Protein 5N9M (pdb70)

Foldseek 3Di:
DEEAEEEEAQQVLFPPFHCVLLVVLLQVLCVVQVYHYHYDYDHAPVPDACPRHLEYEEEHHDPVSLLSSQVRCLVCLPRVLVCVVVQRAYEYEDSRQQLCEQWEAEQVGDTRGGSHSDHWHKYFHPQWFWDWWWWAAPQQGIFTAIATGRIAIDDDAAFRGAIPATDANHNPDSTHWHCRRNYTYGNGGDNLRSLSVSNSLSSVVSSCVVVVHDRPPSDDDSPVSVVSRVVSVVVRVPDDGDD/DEEAEEEEAQQVAQPPFHCVLLVVLLQVLCVVQPYHYHYDYDHACVPDACPRHLEYEAEHHDPVSLLVSQVRVLVCLVRVLVCVVVQRAYEYEDSRQQLCEQWEAEQVGDIGGHSHSDHWHKYFHPDWQWDWWWWAAPQQGIFTAIATGRIQIDDDAAFRGAIPFGDARHNPDNTHFHCRRNYTYGHGGPDRRSLSCSNSLSSVVSSCVVVVHDRPPSDDDSPVSVVVRVVSVCVRVDD

B-factor: mean 27.98, std 14.46, range [10.74, 193.49]

GO terms:
  GO:0004359 glutaminase activity (F, EXP)

Secondary structure (DSSP, 8-state):
-EEEEEEEE-TTT--TB-SHHHHHHHHHHHHTTTEEEEEEEES--TT--STT-SEEEE-B--HHHHHHHHHHHGGGHHHHHHHHHHT--EEEETHHHHTTSSEEE-TT--EEE---SSS-EEEEEEEEEEEEEEEEETTTEEEEEEEEEEEEEE--SB-SEEEEES--SSSSS-EESEEETTEEEES--TTTGGG-HHHHHHHHHHHHHHHT-----S----HHHHHHHHHHHHHHHHSPP--/-EEEEEEEESTTT--TB-SHHHHHHHHHHHHTTTEEEEEEEES--TT--STT-SEEEE-B--HHHHHHHHHHHGGGHHHHHHHHHHT--EEEETHHHHTTSSEEE-TT-PEEE---SSS-EEEEEEEEEEEEEEEEETTTEEEEEEEEEEEEEE-SSB-SEEEEES--SSSSS-EESEEETTEEEES--TTTGGG-HHHHHHHHHHHHHHHT----SSS---HHHHHHHHHHHHHHT--

Nearest PDB structures (foldseek):
  5n9m-assembly2_B  TM=9.988E-01  e=5.256E-52  Staphylococcus aureus subsp. aureus COL
  6fqb-assembly4_H  TM=9.116E-01  e=1.977E-22  Streptococcus pneumoniae
  1ox6-assembly2_B  TM=5.841E-01  e=1.009E-07  Saccharomyces cerevisiae
  1ox5-assembly1_A  TM=5.963E-01  e=3.428E-07  Saccharomyces cerevisiae
  1ox4-assembly2_B  TM=5.765E-01  e=2.234E-07  Saccharomyces cerevisiae

Sequence (482 aa):
MHELTIYHFMSDKLNLYSDIGNIIALRQRAKKRNIKVNVVEINETEGITFDECDIFFIGGGSDREQALATKELSKIKTPLKEAIEDGMPGLTICGGYQFLGKKYITPDGTELEEGLGILDFYTEESKTNRLTGDIVIESDTFGTIVGFENHGGRTYHDFGTLGHVTFGYGNNDEEDKKEGIHYKNLLGTYLHGPILPKNYEITDYLLEEKACERKGIPFEPKEIDNEAEIQAKQVLIDRANRQKKSRMHELTIYHFMMSDKLNNLYSDIGNIIALRQRAKKRNIKVNNVVEINETEGITFDECDIFFIGGGSDREQALATKELSKIKTPLKEAIEDGMPGLTICGGYQFLGKKYITPDGTELEGLGILDFYTESKTNRLTGDIVIESDTFGTIVGFENHGGRTYHDFGTLGHVTFGYGNNDEDKKEGIHYKNLLGTYLHGPILPKNYEITDYLLEEKACERKGIPFEPKEIDNEAEIQAKQVLIDRANRQ

Solvent-accessible surface area: 21397 Å² total

Organism: Staphylococcus aureus (strain COL) (NCBI:txid93062)

Radius of gyration: 25.02 Å; Cα contacts (8 Å, |Δi|>4): 1093; chains: 2; bounding box: 53×50×77 Å

InterPro domains:
  IPR011698 CobB/CobQ-like glutamine amidotransferase [PF07685] (5-196)
  IPR029062 Class I glutamine amidotransferase-like [G3DSA:3.40.50.880] (16-208)
  IPR029062 Class I glutamine amidotransferase-like [SSF52317] (16-189)
  IPR033949 Cobyric acid synthase, glutamine amidotransferase type 1 [cd01750] (14-204)
  IPR043702 Lipid II isoglutaminyl synthase (glutamine-hydrolyzing) subunit GatD [MF_02213] (2-240)

Structure (mmCIF, N/CA/C/O backbone):
data_5N9M
#
_entry.id   5N9M
#
_cell.length_a   48.610
_cell.length_b   93.920
_cell.length_c   110.080
_cell.angle_alpha   90.00
_cell.angle_beta   90.00
_cell.angle_gamma   90.00
#
_symmetry.space_group_name_H-M   'P 21 21 21'
#
loop_
_entity.id
_entity.type
_entity.pdbx_description
1 polymer 'Cobyric acid synthase'
2 non-polymer GLUTAMINE
3 non-polymer 'TETRAETHYLENE GLYCOL'
4 water water
#
loop_
_atom_site.group_PDB
_atom_site.id
_atom_site.type_symbol
_atom_site.label_atom_id
_atom_site.label_alt_id
_atom_site.label_comp_id
_atom_site.label_asym_id
_atom_site.label_entity_id
_atom_site.label_seq_id
_atom_site.pdbx_PDB_ins_code
_atom_site.Cartn_x
_atom_site.Cartn_y
_atom_site.Cartn_z
_atom_site.occupancy
_atom_site.B_iso_or_equiv
_atom_site.auth_seq_id
_atom_site.auth_comp_id
_atom_site.auth_asym_id
_atom_site.auth_atom_id
_atom_site.pdbx_PDB_model_num
ATOM 1 N N . MET A 1 1 ? 34.186 97.768 92.328 1.00 51.90 1 MET A N 1
ATOM 2 C CA . MET A 1 1 ? 33.755 96.766 93.299 1.00 45.85 1 MET A CA 1
ATOM 3 C C . MET A 1 1 ? 32.223 96.636 93.345 1.00 39.98 1 MET A C 1
ATOM 4 O O . MET A 1 1 ? 31.566 97.259 94.187 1.00 40.12 1 MET A O 1
ATOM 10 N N . HIS A 1 2 ? 31.662 95.814 92.456 1.00 35.24 2 HIS A N 1
ATOM 11 C CA . HIS A 1 2 ? 30.208 95.725 92.293 1.00 31.09 2 HIS A CA 1
ATOM 12 C C . HIS A 1 2 ? 29.697 94.289 92.156 1.00 28.57 2 HIS A C 1
ATOM 13 O O . HIS A 1 2 ? 30.480 93.344 92.125 1.00 29.55 2 HIS A O 1
ATOM 27 N N . GLU A 1 3 ? 28.376 94.134 92.083 1.00 26.32 3 GLU A N 1
ATOM 28 C CA . GLU A 1 3 ? 27.761 92.809 92.073 1.00 24.77 3 GLU A CA 1
ATOM 29 C C . GLU A 1 3 ? 26.587 92.689 91.097 1.00 23.10 3 GLU A C 1
ATOM 30 O O . GLU A 1 3 ? 25.920 93.674 90.763 1.00 22.89 3 GLU A O 1
ATOM 42 N N . LEU A 1 4 ? 26.362 91.463 90.632 1.00 22.26 4 LEU A N 1
ATOM 43 C CA . LEU A 1 4 ? 25.240 91.144 89.752 1.00 20.86 4 LEU A CA 1
ATOM 44 C C . LEU A 1 4 ? 24.540 89.902 90.286 1.00 19.78 4 LEU A C 1
ATOM 45 O O . LEU A 1 4 ? 25.175 89.045 90.895 1.00 20.32 4 LEU A O 1
ATOM 61 N N . THR A 1 5 ? 23.242 89.798 90.037 1.00 19.52 5 THR A N 1
ATOM 62 C CA . THR A 1 5 ? 22.469 88.642 90.472 1.00 20.22 5 THR A CA 1
ATOM 63 C C . THR A 1 5 ? 22.008 87.852 89.249 1.00 19.12 5 THR A C 1
ATOM 64 O O . THR A 1 5 ? 21.446 88.414 88.312 1.00 20.15 5 THR A O 1
ATOM 75 N N . ILE A 1 6 ? 22.288 86.553 89.275 1.00 17.40 6 ILE A N 1
ATOM 76 C CA . ILE A 1 6 ? 22.018 85.647 88.165 1.00 17.06 6 ILE A CA 1
ATOM 77 C C . ILE A 1 6 ? 20.926 84.664 88.572 1.00 16.85 6 ILE A C 1
ATOM 78 O O . ILE A 1 6 ? 21.006 84.047 89.630 1.00 17.87 6 ILE A O 1
ATOM 94 N N . TYR A 1 7 ? 19.897 84.540 87.742 1.00 16.13 7 TYR A N 1
ATOM 95 C CA . TYR A 1 7 ? 18.850 83.550 87.976 1.00 16.25 7 TYR A CA 1
ATOM 96 C C . TYR A 1 7 ? 19.142 82.291 87.168 1.00 16.60 7 TYR A C 1
ATOM 97 O O . TYR A 1 7 ? 19.210 82.337 85.943 1.00 15.72 7 TYR A O 1
ATOM 115 N N . HIS A 1 8 ? 19.302 81.176 87.870 1.00 17.74 8 HIS A N 1
ATOM 116 C CA . HIS A 1 8 ? 19.658 79.892 87.270 1.00 17.02 8 HIS A CA 1
ATOM 117 C C . HIS A 1 8 ? 18.452 78.958 87.356 1.00 17.48 8 HIS A C 1
ATOM 118 O O . HIS A 1 8 ? 18.137 78.458 88.435 1.00 18.61 8 HIS A O 1
ATOM 133 N N . PHE A 1 9 ? 17.771 78.742 86.234 1.00 18.68 9 PHE A N 1
ATOM 134 C CA . PHE A 1 9 ? 16.509 77.998 86.235 1.00 18.83 9 PHE A CA 1
ATOM 135 C C . PHE A 1 9 ? 16.656 76.488 86.005 1.00 19.34 9 PHE A C 1
ATOM 136 O O . PHE A 1 9 ? 17.238 76.051 85.011 1.00 20.03 9 PHE A O 1
ATOM 153 N N . MET A 1 10 ? 16.090 75.713 86.925 1.00 20.42 10 MET A N 1
ATOM 154 C CA . MET A 1 10 ? 15.840 74.283 86.730 1.00 23.11 10 MET A CA 1
ATOM 155 C C . MET A 1 10 ? 17.105 73.467 86.476 1.00 21.97 10 MET A C 1
ATOM 156 O O . MET A 1 10 ? 17.075 72.498 85.730 1.00 22.07 10 MET A O 1
ATOM 170 N N . SER A 1 11 ? 18.208 73.847 87.104 1.00 22.13 11 SER A N 1
ATOM 171 C CA . SER A 1 11 ? 19.461 73.127 86.915 1.00 27.22 11 SER A CA 1
ATOM 172 C C . SER A 1 11 ? 19.328 71.660 87.328 1.00 29.52 11 SER A C 1
ATOM 173 O O . SER A 1 11 ? 19.925 70.774 86.714 1.00 33.43 11 SER A O 1
ATOM 181 N N . ASP A 1 12 ? 18.534 71.407 88.365 1.00 29.61 12 ASP A N 1
ATOM 182 C CA . ASP A 1 12 ? 18.330 70.049 88.858 1.00 36.66 12 ASP A CA 1
ATOM 183 C C . ASP A 1 12 ? 17.647 69.142 87.842 1.00 35.57 12 ASP A C 1
ATOM 184 O O . ASP A 1 12 ? 17.832 67.927 87.877 1.00 41.83 12 ASP A O 1
ATOM 193 N N . LYS A 1 13 ? 16.858 69.729 86.947 1.00 27.79 13 LYS A N 1
ATOM 194 C CA . LYS A 1 13 ? 16.057 68.955 86.000 1.00 30.76 13 LYS A CA 1
ATOM 195 C C . LYS A 1 13 ? 16.71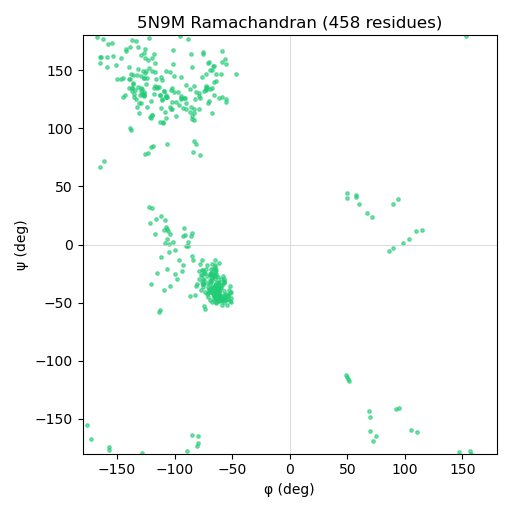2 68.875 84.627 1.00 28.79 13 LYS A C 1
ATOM 196 O O . LYS A 1 13 ? 16.469 67.939 83.873 1.00 32.30 13 LYS A O 1
ATOM 215 N N . LEU A 1 14 ? 17.539 69.864 84.309 1.00 24.41 14 LEU A N 1
ATOM 216 C CA . LEU A 1 14 ? 18.060 70.022 82.955 1.00 25.79 14 LEU A CA 1
ATOM 217 C C . LEU A 1 14 ? 19.535 69.615 82.908 1.00 31.63 14 LEU A C 1
ATOM 218 O O . LEU A 1 14 ? 20.436 70.450 83.023 1.00 36.74 14 LEU A O 1
ATOM 234 N N . ASN A 1 15 ? 19.753 68.318 82.715 1.00 29.67 15 ASN A N 1
ATOM 235 C CA . ASN A 1 15 ? 21.067 67.701 82.875 1.00 29.71 15 ASN A CA 1
ATOM 236 C C . ASN A 1 15 ? 21.750 67.310 81.568 1.00 27.68 15 ASN A C 1
ATOM 237 O O . ASN A 1 15 ? 22.970 67.137 81.528 1.00 28.09 15 ASN A O 1
ATOM 248 N N . LEU A 1 16 ? 20.966 67.150 80.508 1.00 26.72 16 LEU A N 1
ATOM 249 C CA . LEU A 1 16 ? 21.501 66.680 79.238 1.00 25.31 16 LEU A CA 1
ATOM 250 C C . LEU A 1 16 ? 22.461 67.700 78.632 1.00 24.67 16 LEU A C 1
ATOM 251 O O . LEU A 1 16 ? 23.563 67.346 78.201 1.00 27.53 16 LEU A O 1
ATOM 267 N N . TYR A 1 17 ? 22.029 68.957 78.597 1.00 22.87 17 TYR A N 1
ATOM 268 C CA . TYR A 1 17 ? 22.852 70.063 78.133 1.00 22.52 17 TYR A CA 1
ATOM 269 C C . TYR A 1 17 ? 22.899 71.148 79.214 1.00 21.77 17 TYR A C 1
ATOM 270 O O . TYR A 1 17 ? 22.202 72.164 79.136 1.00 20.28 17 TYR A O 1
ATOM 288 N N . SER A 1 18 ? 23.711 70.901 80.235 1.00 23.76 18 SER A N 1
ATOM 289 C CA . SER A 1 18 ? 23.819 71.800 81.378 1.00 23.37 18 SER A CA 1
ATOM 290 C C . SER A 1 18 ? 24.422 73.162 81.016 1.00 24.12 18 SER A C 1
ATOM 291 O O . SER A 1 18 ? 25.356 73.252 80.222 1.00 25.99 18 SER A O 1
ATOM 299 N N . ASP A 1 19 ? 23.870 74.220 81.604 1.00 22.95 19 ASP A N 1
ATOM 300 C CA . ASP A 1 19 ? 24.398 75.569 81.418 1.00 23.61 19 ASP A CA 1
ATOM 301 C C . ASP A 1 19 ? 25.443 75.940 82.483 1.00 23.47 19 ASP A C 1
ATOM 302 O O . ASP A 1 19 ? 25.873 77.091 82.561 1.00 21.79 19 ASP A O 1
ATOM 311 N N . ILE A 1 20 ? 25.851 74.970 83.300 1.00 21.91 20 ILE A N 1
ATOM 312 C CA . ILE A 1 20 ? 26.723 75.266 84.440 1.00 22.11 20 ILE A CA 1
ATOM 313 C C . ILE A 1 20 ? 28.066 75.820 83.980 1.00 20.16 20 ILE A C 1
ATOM 314 O O . ILE A 1 20 ? 28.584 76.772 84.572 1.00 19.24 20 ILE A O 1
ATOM 330 N N . GLY A 1 21 ? 28.613 75.232 82.922 1.00 19.29 21 GLY A N 1
ATOM 331 C CA . GLY A 1 21 ? 29.831 75.727 82.308 1.00 22.38 21 GLY A CA 1
ATOM 332 C C . GLY A 1 21 ? 29.772 77.207 81.958 1.00 22.14 21 GLY A C 1
ATOM 333 O O . GLY A 1 21 ? 30.754 77.928 82.113 1.00 20.90 21 GLY A O 1
ATOM 337 N N . ASN A 1 22 ? 28.619 77.670 81.482 1.00 21.03 22 ASN A N 1
ATOM 338 C CA . ASN A 1 22 ? 28.483 79.067 81.095 1.00 18.65 22 ASN A CA 1
ATOM 339 C C . ASN A 1 22 ? 28.367 79.969 82.308 1.00 16.81 22 ASN A C 1
ATOM 340 O O . ASN A 1 22 ? 28.777 81.121 82.267 1.00 17.69 22 ASN A O 1
ATOM 351 N N . ILE A 1 23 ? 27.816 79.443 83.395 1.00 17.00 23 ILE A N 1
ATOM 352 C CA . ILE A 1 23 ? 27.696 80.233 84.608 1.00 18.53 23 ILE A CA 1
ATOM 353 C C . ILE A 1 23 ? 29.070 80.378 85.250 1.00 19.29 23 ILE A C 1
ATOM 354 O O . ILE A 1 23 ? 29.428 81.461 85.724 1.00 21.16 23 ILE A O 1
ATOM 370 N N . ILE A 1 24 ? 29.839 79.293 85.247 1.00 18.95 24 ILE A N 1
ATOM 371 C CA . ILE A 1 24 ? 31.219 79.322 85.737 1.00 22.27 24 ILE A CA 1
ATOM 372 C C . ILE A 1 24 ? 32.030 80.359 84.956 1.00 22.24 24 ILE A C 1
ATOM 373 O O . ILE A 1 24 ? 32.753 81.173 85.543 1.00 22.13 24 ILE A O 1
ATOM 389 N N . ALA A 1 25 ? 31.896 80.332 83.633 1.00 18.69 25 ALA A N 1
ATOM 390 C CA . ALA A 1 25 ? 32.593 81.276 82.758 1.00 19.92 25 ALA A CA 1
ATOM 391 C C . ALA A 1 25 ? 32.145 82.718 83.013 1.00 19.49 25 ALA A C 1
ATOM 392 O O . ALA A 1 25 ? 32.951 83.643 83.001 1.00 19.26 25 ALA A O 1
ATOM 399 N N . LEU A 1 26 ? 30.852 82.909 83.223 1.00 19.42 26 LEU A N 1
ATOM 400 C CA . LEU A 1 26 ? 30.332 84.222 83.560 1.00 18.83 26 LEU A CA 1
ATOM 401 C C . LEU A 1 26 ? 30.996 84.754 84.832 1.00 18.64 26 LEU A C 1
ATOM 402 O O . LEU A 1 26 ? 31.401 85.918 84.901 1.00 19.90 26 LEU A O 1
ATOM 418 N N . ARG A 1 27 ? 31.118 83.894 85.833 1.00 20.11 27 ARG A N 1
ATOM 419 C CA . ARG A 1 27 ? 31.731 84.282 87.097 1.00 20.97 27 ARG A CA 1
ATOM 420 C C . ARG A 1 27 ? 33.201 84.659 86.909 1.00 19.88 27 ARG A C 1
ATOM 421 O O . ARG A 1 27 ? 33.674 85.653 87.468 1.00 19.58 27 ARG A O 1
ATOM 442 N N . GLN A 1 28 ? 33.915 83.864 86.117 1.00 18.80 28 GLN A N 1
ATOM 443 C CA . GLN A 1 28 ? 35.336 84.097 85.854 1.00 22.52 28 GLN A CA 1
ATOM 444 C C . GLN A 1 28 ? 35.581 85.442 85.200 1.00 19.39 28 GLN A C 1
ATOM 445 O O . GLN A 1 28 ? 36.453 86.191 85.619 1.00 19.98 28 GLN A O 1
ATOM 459 N N . ARG A 1 29 ? 34.817 85.728 84.150 1.00 19.08 29 ARG A N 1
ATOM 460 C CA . ARG A 1 29 ? 35.027 86.940 83.371 1.00 20.80 29 ARG A CA 1
ATOM 461 C C . ARG A 1 29 ? 34.485 88.174 84.087 1.00 20.03 29 ARG A C 1
ATOM 462 O O . ARG A 1 29 ? 34.974 89.281 83.869 1.00 19.38 29 ARG A O 1
ATOM 483 N N . ALA A 1 30 ? 33.486 87.983 84.944 1.00 19.95 30 ALA A N 1
ATOM 484 C CA . ALA A 1 30 ? 33.002 89.070 85.781 1.00 18.93 30 ALA A CA 1
ATOM 485 C C . ALA A 1 30 ? 34.052 89.438 86.823 1.00 18.56 30 ALA A C 1
ATOM 486 O O . ALA A 1 30 ? 34.282 90.624 87.106 1.00 18.58 30 ALA A O 1
ATOM 493 N N . LYS A 1 31 ? 34.694 88.427 87.398 1.00 18.48 31 LYS A N 1
ATOM 494 C CA . LYS A 1 31 ? 35.687 88.678 88.433 1.00 20.34 31 LYS A CA 1
ATOM 495 C C . LYS A 1 31 ? 36.843 89.503 87.869 1.00 20.48 31 LYS A C 1
ATOM 496 O O . LYS A 1 31 ? 37.437 90.327 88.568 1.00 20.83 31 LYS A O 1
ATOM 515 N N . LYS A 1 32 ? 37.141 89.291 86.590 1.00 24.09 32 LYS A N 1
ATOM 516 C CA . LYS A 1 32 ? 38.217 90.024 85.927 1.00 23.14 32 LYS A CA 1
ATOM 517 C C . LYS A 1 32 ? 37.878 91.508 85.787 1.00 23.29 32 LYS A C 1
ATOM 518 O O . LYS A 1 32 ? 38.763 92.334 85.533 1.00 25.00 32 LYS A O 1
ATOM 537 N N . ARG A 1 33 ? 36.599 91.841 85.947 1.00 21.04 33 ARG A N 1
ATOM 538 C CA . ARG A 1 33 ? 36.158 93.233 85.931 1.00 20.95 33 ARG A CA 1
ATOM 539 C C . ARG A 1 33 ? 35.686 93.661 87.323 1.00 21.75 33 ARG A C 1
ATOM 540 O O . ARG A 1 33 ? 34.892 94.590 87.461 1.00 21.97 33 ARG A O 1
ATOM 561 N N . ASN A 1 34 ? 36.188 92.974 88.342 1.00 23.71 34 ASN A N 1
ATOM 562 C CA . ASN A 1 34 ? 35.887 93.297 89.732 1.00 24.53 34 ASN A CA 1
ATOM 563 C C . ASN A 1 34 ? 34.386 93.261 90.015 1.00 22.48 34 ASN A C 1
ATOM 564 O O . ASN A 1 34 ? 33.853 94.100 90.738 1.00 22.63 34 ASN A O 1
ATOM 575 N N . ILE A 1 35 ? 33.716 92.267 89.441 1.00 20.03 35 ILE A N 1
ATOM 576 C CA . ILE A 1 35 ? 32.286 92.044 89.664 1.00 19.24 35 ILE A CA 1
ATOM 577 C C . ILE A 1 35 ? 32.064 90.654 90.250 1.00 19.79 35 ILE A C 1
ATOM 578 O O . ILE A 1 35 ? 32.480 89.645 89.669 1.00 22.03 35 ILE A O 1
ATOM 594 N N . LYS A 1 36 ? 31.419 90.615 91.411 1.00 18.45 36 LYS A N 1
ATOM 595 C CA . LYS A 1 36 ? 31.019 89.368 92.042 1.00 19.89 36 LYS A CA 1
ATOM 596 C C . LYS A 1 36 ? 29.627 88.978 91.575 1.00 21.33 36 LYS A C 1
ATOM 597 O O . LYS A 1 36 ? 28.734 89.823 91.511 1.00 23.88 36 LYS A O 1
ATOM 616 N N . VAL A 1 37 ? 29.438 87.699 91.272 1.00 19.85 37 VAL A N 1
ATOM 617 C CA . VAL A 1 37 ? 28.154 87.208 90.789 1.00 20.58 37 VAL A CA 1
ATOM 618 C C . VAL A 1 37 ? 27.451 86.386 91.861 1.00 21.87 37 VAL A C 1
ATOM 619 O O . VAL A 1 37 ? 28.028 85.461 92.433 1.00 24.12 37 VAL A O 1
ATOM 632 N N . ASN A 1 38 ? 26.206 86.766 92.134 1.00 22.21 38 ASN A N 1
ATOM 633 C CA . ASN A 1 38 ? 25.329 86.051 93.055 1.00 22.63 38 ASN A CA 1
ATOM 634 C C . ASN A 1 38 ? 24.371 85.144 92.288 1.00 22.81 38 ASN A C 1
ATOM 635 O O . ASN A 1 38 ? 23.475 85.632 91.603 1.00 24.18 38 ASN A O 1
ATOM 646 N N . VAL A 1 39 ? 24.553 83.832 92.395 1.00 20.05 39 VAL A N 1
ATOM 647 C CA . VAL A 1 39 ? 23.719 82.902 91.642 1.00 22.70 39 VAL A CA 1
ATOM 648 C C . VAL A 1 39 ? 22.548 82.433 92.500 1.00 22.94 39 VAL A C 1
ATOM 649 O O . VAL A 1 39 ? 22.735 81.960 93.617 1.00 23.69 39 VAL A O 1
ATOM 662 N N . VAL A 1 40 ? 21.341 82.590 91.966 1.00 20.56 40 VAL A N 1
ATOM 663 C CA . VAL A 1 40 ? 20.140 82.104 92.619 1.00 18.20 40 VAL A CA 1
ATOM 664 C C . VAL A 1 40 ? 19.680 80.846 91.909 1.00 18.65 40 VAL A C 1
ATOM 665 O O . VAL A 1 40 ? 19.354 80.889 90.722 1.00 19.22 40 VAL A O 1
ATOM 678 N N . GLU A 1 41 ? 19.656 79.734 92.637 1.00 20.34 41 GLU A N 1
ATOM 679 C CA . GLU A 1 41 ? 19.190 78.464 92.093 1.00 24.14 41 GLU A CA 1
ATOM 680 C C . GLU A 1 41 ? 17.673 78.373 92.209 1.00 23.07 41 GLU A C 1
ATOM 681 O O . GLU A 1 41 ? 17.138 78.266 93.314 1.00 24.00 41 GLU A O 1
ATOM 693 N N . ILE A 1 42 ? 16.990 78.426 91.070 1.00 19.07 42 ILE A N 1
ATOM 694 C CA . ILE A 1 42 ? 15.531 78.423 91.040 1.00 18.36 42 ILE A CA 1
ATOM 695 C C . ILE A 1 42 ? 15.008 77.136 90.408 1.00 19.74 42 ILE A C 1
ATOM 696 O O . ILE A 1 42 ? 15.069 76.950 89.187 1.00 20.28 42 ILE A O 1
ATOM 712 N N . ASN A 1 43 ? 14.488 76.252 91.248 1.00 22.85 43 ASN A N 1
ATOM 713 C CA . ASN A 1 43 ? 13.893 75.009 90.771 1.00 27.42 43 ASN A CA 1
ATOM 714 C C . ASN A 1 43 ? 12.378 74.973 90.976 1.00 30.79 43 ASN A C 1
ATOM 715 O O . ASN A 1 43 ? 11.694 74.098 90.448 1.00 33.55 43 ASN A O 1
ATOM 726 N N . GLU A 1 44 ? 11.870 75.936 91.738 1.00 27.60 44 GLU A N 1
ATOM 727 C CA . GLU A 1 44 ? 10.440 76.089 91.983 1.00 27.14 44 GLU A CA 1
ATOM 728 C C . GLU A 1 44 ? 10.140 77.578 91.824 1.00 23.10 44 GLU A C 1
ATOM 729 O O . GLU A 1 44 ? 10.836 78.400 92.404 1.00 21.80 44 GLU A O 1
ATOM 741 N N . THR A 1 45 ? 9.132 77.935 91.028 1.00 23.64 45 THR A N 1
ATOM 742 C CA . THR A 1 45 ? 9.026 79.312 90.534 1.00 22.00 45 THR A CA 1
ATOM 743 C C . THR A 1 45 ? 7.963 80.187 91.196 1.00 21.66 45 THR A C 1
ATOM 744 O O . THR A 1 45 ? 7.890 81.383 90.921 1.00 20.60 45 THR A O 1
ATOM 755 N N . GLU A 1 46 ? 7.146 79.606 92.061 1.00 21.92 46 GLU A N 1
ATOM 756 C CA . GLU A 1 46 ? 6.085 80.368 92.701 1.00 23.24 46 GLU A CA 1
ATOM 757 C C . GLU A 1 46 ? 6.701 81.497 93.529 1.00 22.65 46 GLU A C 1
ATOM 758 O O . GLU A 1 46 ? 7.590 81.277 94.344 1.00 23.16 46 GLU A O 1
ATOM 770 N N . GLY A 1 47 ? 6.243 82.713 93.263 1.00 23.12 47 GLY A N 1
ATOM 771 C CA . GLY A 1 47 ? 6.712 83.887 93.977 1.00 21.95 47 GLY A CA 1
ATOM 772 C C . GLY A 1 47 ? 7.927 84.543 93.340 1.00 20.42 47 GLY A C 1
ATOM 773 O O . GLY A 1 47 ? 8.397 85.574 93.827 1.00 20.39 47 GLY A O 1
ATOM 777 N N . ILE A 1 48 ? 8.449 83.955 92.266 1.00 19.34 48 ILE A N 1
ATOM 778 C CA . ILE A 1 48 ? 9.618 84.519 91.589 1.00 19.67 48 ILE A CA 1
ATOM 779 C C . ILE A 1 48 ? 9.227 85.781 90.829 1.00 19.25 48 ILE A C 1
ATOM 780 O O . ILE A 1 48 ? 8.203 85.813 90.151 1.00 19.19 48 ILE A O 1
ATOM 796 N N . THR A 1 49 ? 10.053 86.817 90.968 1.00 18.08 49 THR A N 1
ATOM 797 C CA . THR A 1 49 ? 9.911 88.074 90.233 1.00 17.68 49 THR A CA 1
ATOM 798 C C . THR A 1 49 ? 11.277 88.434 89.657 1.00 16.49 49 THR A C 1
ATOM 799 O O . THR A 1 49 ? 12.272 87.825 90.023 1.00 17.37 49 THR A O 1
ATOM 810 N N . PHE A 1 50 ? 11.336 89.434 88.781 1.00 15.32 50 PHE A N 1
ATOM 811 C CA . PHE A 1 50 ? 12.578 89.730 88.072 1.00 15.57 50 PHE A CA 1
ATOM 812 C C . PHE A 1 50 ? 13.159 91.098 88.378 1.00 16.05 50 PHE A C 1
ATOM 813 O O . PHE A 1 50 ? 14.146 91.501 87.763 1.00 16.37 50 PHE A O 1
ATOM 830 N N . ASP A 1 51 ? 12.594 91.786 89.363 1.00 16.03 51 ASP A N 1
ATOM 831 C CA . ASP A 1 51 ? 13.094 93.099 89.744 1.00 16.68 51 ASP A CA 1
ATOM 832 C C . ASP A 1 51 ? 14.574 93.056 90.135 1.00 17.01 51 ASP A C 1
ATOM 833 O O . ASP A 1 51 ? 15.297 94.020 89.918 1.00 18.31 51 ASP A O 1
ATOM 842 N N . GLU A 1 52 ? 15.021 91.936 90.700 1.00 18.43 52 GLU A N 1
ATOM 843 C CA . GLU A 1 52 ? 16.398 91.816 91.179 1.00 18.30 52 GLU A CA 1
ATOM 844 C C . GLU A 1 52 ? 17.269 90.940 90.284 1.00 19.94 52 GLU A C 1
ATOM 845 O O . GLU A 1 52 ? 18.429 90.684 90.590 1.00 23.25 52 GLU A O 1
ATOM 857 N N . CYS A 1 53 ? 16.717 90.492 89.167 1.00 17.15 53 CYS A N 1
ATOM 858 C CA . CYS A 1 53 ? 17.465 89.653 88.245 1.00 15.36 53 CYS A CA 1
ATOM 859 C C . CYS A 1 53 ? 18.261 90.510 87.266 1.00 15.33 53 CYS A C 1
ATOM 860 O O . CYS A 1 53 ? 17.731 91.473 86.713 1.00 16.42 53 CYS A O 1
ATOM 868 N N . ASP A 1 54 ? 19.536 90.172 87.062 1.00 15.80 54 ASP A N 1
ATOM 869 C CA . ASP A 1 54 ? 20.373 90.859 86.063 1.00 15.86 54 ASP A CA 1
ATOM 870 C C . ASP A 1 54 ? 20.582 90.035 84.791 1.00 15.35 54 ASP A C 1
ATOM 871 O O . ASP A 1 54 ? 20.669 90.582 83.697 1.00 16.36 54 ASP A O 1
ATOM 880 N N . ILE A 1 55 ? 20.688 88.722 84.949 1.00 14.87 55 ILE A N 1
ATOM 881 C CA . ILE A 1 55 ? 20.883 87.797 83.826 1.00 14.30 55 ILE A CA 1
ATOM 882 C C . ILE A 1 55 ? 20.231 86.475 84.199 1.00 14.94 55 ILE A C 1
ATOM 883 O O . ILE A 1 55 ? 20.317 86.076 85.353 1.00 16.75 55 ILE A O 1
ATOM 899 N N . PHE A 1 56 ? 19.603 85.775 83.250 1.00 14.28 56 PHE A N 1
ATOM 900 C CA . PHE A 1 56 ? 19.099 84.433 83.551 1.00 15.21 56 PHE A CA 1
ATOM 901 C C . PHE A 1 56 ? 19.610 83.388 82.560 1.00 15.46 56 PHE A C 1
ATOM 902 O O . PHE A 1 56 ? 20.059 83.714 81.461 1.00 14.53 56 PHE A O 1
ATOM 919 N N . PHE A 1 57 ? 19.537 82.133 82.990 1.00 14.58 57 PHE A N 1
ATOM 920 C CA . PHE A 1 57 ? 20.035 80.985 82.236 1.00 14.98 57 PHE A CA 1
ATOM 921 C C . PHE A 1 57 ? 19.045 79.823 82.297 1.00 17.01 57 PHE A C 1
ATOM 922 O O . PHE A 1 57 ? 18.541 79.498 83.375 1.00 17.11 57 PHE A O 1
ATOM 939 N N . ILE A 1 58 ? 18.783 79.200 81.148 1.00 18.01 58 ILE A N 1
ATOM 940 C CA . ILE A 1 58 ? 18.014 77.959 81.086 1.00 17.41 58 ILE A CA 1
ATOM 941 C C . ILE A 1 58 ? 18.724 76.945 80.195 1.00 17.08 58 ILE A C 1
ATOM 942 O O . ILE A 1 58 ? 18.916 77.185 79.005 1.00 18.28 58 ILE A O 1
ATOM 958 N N . GLY A 1 59 ? 19.106 75.813 80.771 1.00 14.92 59 GLY A N 1
ATOM 959 C CA . GLY A 1 59 ? 19.781 74.767 80.018 1.00 14.52 59 GLY A CA 1
ATOM 960 C C . GLY A 1 59 ? 18.828 73.830 79.298 1.00 14.41 59 GLY A C 1
ATOM 961 O O . GLY A 1 59 ? 17.651 74.134 79.123 1.00 13.99 59 GLY A O 1
ATOM 965 N N . GLY A 1 60 ? 19.349 72.682 78.877 1.00 15.12 60 GLY A N 1
ATOM 966 C CA . GLY A 1 60 ? 18.578 71.732 78.107 1.00 15.29 60 GLY A CA 1
ATOM 967 C C . GLY A 1 60 ? 18.553 70.374 78.761 1.00 16.65 60 GLY A C 1
ATOM 968 O O . GLY A 1 60 ? 19.542 69.928 79.360 1.00 17.60 60 GLY A O 1
ATOM 972 N N . GLY A 1 61 ? 17.406 69.714 78.642 1.00 18.93 61 GLY A N 1
ATOM 973 C CA . GLY A 1 61 ? 17.240 68.365 79.141 1.00 20.27 61 GLY A CA 1
ATOM 974 C C . GLY A 1 61 ? 16.671 67.449 78.072 1.00 20.19 61 GLY A C 1
ATOM 975 O O . GLY A 1 61 ? 16.435 67.851 76.930 1.00 18.42 61 GLY A O 1
ATOM 979 N N . SER A 1 62 ? 16.467 66.196 78.448 1.00 20.96 62 SER A N 1
ATOM 980 C CA . SER A 1 62 ? 15.702 65.269 77.634 1.00 25.31 62 SER A CA 1
ATOM 981 C C . SER A 1 62 ? 14.293 65.823 77.434 1.00 24.05 62 SER A C 1
ATOM 982 O O . SER A 1 62 ? 13.888 66.742 78.148 1.00 21.83 62 SER A O 1
ATOM 990 N N . ASP A 1 63 ? 13.544 65.256 76.488 1.00 24.73 63 ASP A N 1
ATOM 991 C CA . ASP A 1 63 ? 12.172 65.696 76.249 1.00 24.12 63 ASP A CA 1
ATOM 992 C C . ASP A 1 63 ? 11.374 65.659 77.544 1.00 23.36 63 ASP A C 1
ATOM 993 O O . ASP A 1 63 ? 10.692 66.615 77.880 1.00 23.26 63 ASP A O 1
ATOM 1002 N N . ARG A 1 64 ? 11.485 64.551 78.271 1.00 23.37 64 ARG A N 1
ATOM 1003 C CA . ARG A 1 64 ? 10.815 64.396 79.560 1.00 26.96 64 ARG A CA 1
ATOM 1004 C C . ARG A 1 64 ? 11.207 65.499 80.551 1.00 24.60 64 ARG A C 1
ATOM 1005 O O . ARG A 1 64 ? 10.342 66.115 81.177 1.00 23.67 64 ARG A O 1
ATOM 1026 N N . GLU A 1 65 ? 12.511 65.727 80.699 1.00 23.86 65 GLU A N 1
ATOM 1027 C CA . GLU A 1 65 ? 13.028 66.746 81.610 1.00 25.43 65 GLU A CA 1
ATOM 1028 C C . GLU A 1 65 ? 12.571 68.154 81.218 1.00 22.37 65 GLU A C 1
ATOM 1029 O O . GLU A 1 65 ? 12.169 68.955 82.071 1.00 21.54 65 GLU A O 1
ATOM 1041 N N . GLN A 1 66 ? 12.650 68.467 79.928 1.00 20.19 66 GLN A N 1
ATOM 1042 C CA . GLN A 1 66 ? 12.303 69.802 79.474 1.00 18.43 66 GLN A CA 1
ATOM 1043 C C . GLN A 1 66 ? 10.823 70.098 79.677 1.00 20.23 66 GLN A C 1
ATOM 1044 O O . GLN A 1 66 ? 10.451 71.229 79.981 1.00 18.54 66 GLN A O 1
ATOM 1058 N N . ALA A 1 67 ? 9.977 69.090 79.488 1.00 21.67 67 ALA A N 1
ATOM 1059 C CA . ALA A 1 67 ? 8.546 69.271 79.685 1.00 22.96 67 ALA A CA 1
ATOM 1060 C C . ALA A 1 67 ? 8.255 69.620 81.142 1.00 23.86 67 ALA A C 1
ATOM 1061 O O . ALA A 1 67 ? 7.437 70.496 81.432 1.00 23.40 67 ALA A O 1
ATOM 1068 N N . LEU A 1 68 ? 8.940 68.937 82.052 1.00 25.53 68 LEU A N 1
ATOM 1069 C CA . LEU A 1 68 ? 8.775 69.180 83.481 1.00 25.00 68 LEU A CA 1
ATOM 1070 C C . LEU A 1 68 ? 9.263 70.570 83.854 1.00 23.15 68 LEU A C 1
ATOM 1071 O O . LEU A 1 68 ? 8.609 71.279 84.615 1.00 24.62 68 LEU A O 1
ATOM 1087 N N . ALA A 1 69 ? 10.421 70.947 83.324 1.00 21.90 69 ALA A N 1
ATOM 1088 C CA . ALA A 1 69 ? 10.964 72.275 83.548 1.00 22.74 69 ALA A CA 1
ATOM 1089 C C . ALA A 1 69 ? 10.022 73.329 82.979 1.00 20.69 69 ALA A C 1
ATOM 1090 O O . ALA A 1 69 ? 9.793 74.368 83.592 1.00 19.52 69 ALA A O 1
ATOM 1097 N N . THR A 1 70 ? 9.465 73.049 81.806 1.00 18.66 70 THR A N 1
ATOM 1098 C CA . THR A 1 70 ? 8.562 73.989 81.159 1.00 17.66 70 THR A CA 1
ATOM 1099 C C . THR A 1 70 ? 7.277 74.176 81.965 1.00 17.93 70 THR A C 1
ATOM 1100 O O . THR A 1 70 ? 6.774 75.292 82.087 1.00 17.58 70 THR A O 1
ATOM 1111 N N . LYS A 1 71 ? 6.754 73.089 82.524 1.00 19.44 71 LYS A N 1
ATOM 1112 C CA . LYS A 1 71 ? 5.528 73.165 83.308 1.00 20.79 71 LYS A CA 1
ATOM 1113 C C . LYS A 1 71 ? 5.731 74.087 84.517 1.00 20.59 71 LYS A C 1
ATOM 1114 O O . LYS A 1 71 ? 4.865 74.898 84.847 1.00 20.88 71 LYS A O 1
ATOM 1133 N N . GLU A 1 72 ? 6.894 73.989 85.152 1.00 22.64 72 GLU A N 1
ATOM 1134 C CA . GLU A 1 72 ? 7.185 74.812 86.322 1.00 22.83 72 GLU A CA 1
ATOM 1135 C C . GLU A 1 72 ? 7.417 76.272 85.915 1.00 21.12 72 GLU A C 1
ATOM 1136 O O . GLU A 1 72 ? 6.916 77.191 86.569 1.00 21.89 72 GLU A O 1
ATOM 1148 N N . LEU A 1 73 ? 8.154 76.485 84.826 1.00 18.54 73 LEU A N 1
ATOM 1149 C CA . LEU A 1 73 ? 8.410 77.835 84.335 1.00 18.03 73 LEU A CA 1
ATOM 1150 C C . LEU A 1 73 ? 7.144 78.535 83.850 1.00 18.19 73 LEU A C 1
ATOM 1151 O O . LEU A 1 73 ? 7.065 79.766 83.866 1.00 18.77 73 LEU A O 1
ATOM 1167 N N . SER A 1 74 ? 6.153 77.767 83.418 1.00 18.18 74 SER A N 1
ATOM 1168 C CA . SER A 1 74 ? 4.928 78.370 82.902 1.00 19.88 74 SER A CA 1
ATOM 1169 C C . SER A 1 74 ? 4.179 79.128 83.997 1.00 20.13 74 SER A C 1
ATOM 1170 O O . SER A 1 74 ? 3.327 79.980 83.707 1.00 19.01 74 SER A O 1
ATOM 1178 N N . LYS A 1 75 ? 4.488 78.821 85.254 1.00 20.48 75 LYS A N 1
ATOM 1179 C CA . LYS A 1 75 ? 3.853 79.511 86.372 1.00 20.93 75 LYS A CA 1
ATOM 1180 C C . LYS A 1 75 ? 4.217 80.987 86.382 1.00 20.26 75 LYS A C 1
ATOM 1181 O O . LYS A 1 75 ? 3.479 81.811 86.922 1.00 21.30 75 LYS A O 1
ATOM 1200 N N . ILE A 1 76 ? 5.363 81.312 85.790 1.00 17.42 76 ILE A N 1
ATOM 1201 C CA . ILE A 1 76 ? 5.832 82.686 85.725 1.00 16.62 76 ILE A CA 1
ATOM 1202 C C . ILE A 1 76 ? 6.047 83.125 84.274 1.00 15.75 76 ILE A C 1
ATOM 1203 O O . ILE A 1 76 ? 6.914 83.948 83.984 1.00 15.28 76 ILE A O 1
ATOM 1219 N N . LYS A 1 77 ? 5.231 82.578 83.376 1.00 17.87 77 LYS A N 1
ATOM 1220 C CA . LYS A 1 77 ? 5.276 82.944 81.963 1.00 19.07 77 LYS A CA 1
ATOM 1221 C C . LYS A 1 77 ? 5.221 84.447 81.750 1.00 17.90 77 LYS A C 1
ATOM 1222 O O . LYS A 1 77 ? 6.021 85.004 81.001 1.00 18.52 77 LYS A O 1
ATOM 1241 N N . THR A 1 78 ? 4.265 85.109 82.388 1.00 17.61 78 THR A N 1
ATOM 1242 C CA . THR A 1 78 ? 4.044 86.518 82.105 1.00 21.02 78 THR A CA 1
ATOM 1243 C C . THR A 1 78 ? 5.174 87.392 82.662 1.00 19.42 78 THR A C 1
ATOM 1244 O O . THR A 1 78 ? 5.661 88.276 81.956 1.00 18.08 78 THR A O 1
ATOM 1255 N N . PRO A 1 79 ? 5.609 87.149 83.913 1.00 18.43 79 PRO A N 1
ATOM 1256 C CA . PRO A 1 79 ? 6.744 87.972 84.362 1.00 16.06 79 PRO A CA 1
ATOM 1257 C C . PRO A 1 79 ? 8.028 87.721 83.569 1.00 14.81 79 PRO A C 1
ATOM 1258 O O . PRO A 1 79 ? 8.800 88.656 83.352 1.00 14.34 79 PRO A O 1
ATOM 1269 N N . LEU A 1 80 ? 8.267 86.482 83.149 1.00 14.96 80 LEU A N 1
ATOM 1270 C CA . LEU A 1 80 ? 9.464 86.178 82.370 1.00 15.90 80 LEU A CA 1
ATOM 1271 C C . LEU A 1 80 ? 9.400 86.876 81.016 1.00 16.26 80 LEU A C 1
ATOM 1272 O O . LEU A 1 80 ? 10.369 87.487 80.573 1.00 16.41 80 LEU A O 1
ATOM 1288 N N . LYS A 1 81 ? 8.244 86.794 80.369 1.00 16.74 81 LYS A N 1
ATOM 1289 C CA . LYS A 1 81 ? 8.040 87.464 79.092 1.00 17.14 81 LYS A CA 1
ATOM 1290 C C . LYS A 1 81 ? 8.252 88.970 79.237 1.00 17.76 81 LYS A C 1
ATOM 1291 O O . LYS A 1 81 ? 8.962 89.587 78.449 1.00 19.05 81 LYS A O 1
ATOM 1310 N N . GLU A 1 82 ? 7.644 89.563 80.255 1.00 16.41 82 GLU A N 1
ATOM 1311 C CA . GLU A 1 82 ? 7.779 91.001 80.469 1.00 17.25 82 GLU A CA 1
ATOM 1312 C C . GLU A 1 82 ? 9.240 91.393 80.707 1.00 15.03 82 GLU A C 1
ATOM 1313 O O . GLU A 1 82 ? 9.698 92.432 80.226 1.00 16.83 82 GLU A O 1
ATOM 1325 N N . ALA A 1 83 ? 9.975 90.547 81.416 1.00 14.17 83 ALA A N 1
ATOM 1326 C CA . ALA A 1 83 ? 11.394 90.810 81.672 1.00 15.82 83 ALA A CA 1
ATOM 1327 C C . ALA A 1 83 ? 12.175 90.783 80.362 1.00 15.96 83 ALA A C 1
ATOM 1328 O O . ALA A 1 83 ? 13.006 91.653 80.095 1.00 16.23 83 ALA A O 1
ATOM 1335 N N . ILE A 1 84 ? 11.896 89.778 79.543 1.00 14.89 84 ILE A N 1
ATOM 1336 C CA . ILE A 1 84 ? 12.560 89.651 78.253 1.00 14.31 84 ILE A CA 1
ATOM 1337 C C . ILE A 1 84 ? 12.249 90.852 77.362 1.00 14.46 84 ILE A C 1
ATOM 1338 O O . ILE A 1 84 ? 13.144 91.377 76.702 1.00 15.12 84 ILE A O 1
ATOM 1354 N N . GLU A 1 85 ? 10.987 91.280 77.331 1.00 14.70 85 GLU A N 1
ATOM 1355 C CA . GLU A 1 85 ? 10.597 92.414 76.491 1.00 15.91 85 GLU A CA 1
ATOM 1356 C C . GLU A 1 85 ? 11.207 93.716 77.014 1.00 16.48 85 GLU A C 1
ATOM 1357 O O . GLU A 1 85 ? 11.419 94.650 76.251 1.00 17.54 85 GLU A O 1
ATOM 1369 N N . ASP A 1 86 ? 11.503 93.759 78.310 1.00 15.96 86 ASP A N 1
ATOM 1370 C CA . ASP A 1 86 ? 12.160 94.916 78.928 1.00 16.54 86 ASP A CA 1
ATOM 1371 C C . ASP A 1 86 ? 13.659 94.983 78.622 1.00 16.45 86 ASP A C 1
ATOM 1372 O O . ASP A 1 86 ? 14.303 96.007 78.885 1.00 18.05 86 ASP A O 1
ATOM 1381 N N . GLY A 1 87 ? 14.214 93.895 78.095 1.00 15.66 87 GLY A N 1
ATOM 1382 C CA . GLY A 1 87 ? 15.633 93.846 77.757 1.00 15.72 87 GLY A CA 1
ATOM 1383 C C . GLY A 1 87 ? 16.500 92.960 78.642 1.00 14.90 87 GLY A C 1
ATOM 1384 O O . GLY A 1 87 ? 17.724 93.015 78.554 1.00 15.19 87 GLY A O 1
ATOM 1388 N N . MET A 1 88 ? 15.881 92.136 79.478 1.00 14.23 88 MET A N 1
ATOM 1389 C CA . MET A 1 88 ? 16.631 91.222 80.340 1.00 15.47 88 MET A CA 1
ATOM 1390 C C . MET A 1 88 ? 17.585 90.323 79.542 1.00 14.87 88 MET A C 1
ATOM 1391 O O . MET A 1 88 ? 17.150 89.582 78.661 1.00 15.08 88 MET A O 1
ATOM 1405 N N . PRO A 1 89 ? 18.891 90.367 79.853 1.00 13.71 89 PRO A N 1
ATOM 1406 C CA . PRO A 1 89 ? 19.777 89.416 79.174 1.00 13.59 89 PRO A CA 1
ATOM 1407 C C . PRO A 1 89 ? 19.602 88.002 79.682 1.00 12.92 89 PRO A C 1
ATOM 1408 O O . PRO A 1 89 ? 19.332 87.792 80.860 1.00 14.80 89 PRO A O 1
ATOM 1419 N N . GLY A 1 90 ? 19.769 87.036 78.790 1.00 12.63 90 GLY A N 1
ATOM 1420 C CA . GLY A 1 90 ? 19.746 85.645 79.175 1.00 12.26 90 GLY A CA 1
ATOM 1421 C C . GLY A 1 90 ? 20.337 84.762 78.097 1.00 13.77 90 GLY A C 1
ATOM 1422 O O . GLY A 1 90 ? 20.465 85.174 76.943 1.00 14.67 90 GLY A O 1
ATOM 1426 N N . LEU A 1 91 ? 20.711 83.549 78.496 1.00 14.15 91 LEU A N 1
ATOM 1427 C CA . LEU A 1 91 ? 21.232 82.541 77.586 1.00 15.05 91 LEU A CA 1
ATOM 1428 C C . LEU A 1 91 ? 20.460 81.242 77.785 1.00 14.80 91 LEU A C 1
ATOM 1429 O O . LEU A 1 91 ? 20.282 80.776 78.912 1.00 14.00 91 LEU A O 1
ATOM 1445 N N . THR A 1 92 ? 19.979 80.682 76.685 1.00 13.25 92 THR A N 1
ATOM 1446 C CA . THR A 1 92 ? 19.238 79.443 76.733 1.00 12.20 92 THR A CA 1
ATOM 1447 C C . THR A 1 92 ? 19.887 78.461 75.765 1.00 13.50 92 THR A C 1
ATOM 1448 O O . THR A 1 92 ? 20.375 78.856 74.708 1.00 12.18 92 THR A O 1
ATOM 1459 N N . ILE A 1 93 ? 19.904 77.192 76.157 1.00 14.12 93 ILE A N 1
ATOM 1460 C CA . ILE A 1 93 ? 20.655 76.153 75.457 1.00 14.82 93 ILE A CA 1
ATOM 1461 C C . ILE A 1 93 ? 19.783 74.967 75.080 1.00 14.12 93 ILE A C 1
ATOM 1462 O O . ILE A 1 93 ? 19.116 74.389 75.936 1.00 15.60 93 ILE A O 1
ATOM 1478 N N . CYS A 1 94 ? 19.831 74.601 73.801 1.00 13.74 94 CYS A N 1
ATOM 1479 C CA . CYS A 1 94 ? 19.091 73.459 73.269 1.00 14.55 94 CYS A CA 1
ATOM 1480 C C . CYS A 1 94 ? 17.614 73.491 73.685 1.00 14.52 94 CYS A C 1
ATOM 1481 O O . CYS A 1 94 ? 16.885 74.389 73.273 1.00 15.17 94 CYS A O 1
ATOM 1489 N N . GLY A 1 95 ? 17.163 72.540 74.496 1.00 13.69 95 GLY A N 1
ATOM 1490 C CA . GLY A 1 95 ? 15.766 72.522 74.899 1.00 13.74 95 GLY A CA 1
ATOM 1491 C C . GLY A 1 95 ? 15.303 73.800 75.584 1.00 13.13 95 GLY A C 1
ATOM 1492 O O . GLY A 1 95 ? 14.146 74.217 75.436 1.00 14.97 95 GLY A O 1
ATOM 1496 N N . GLY A 1 96 ? 16.200 74.435 76.330 1.00 12.86 96 GLY A N 1
ATOM 1497 C CA . GLY A 1 96 ? 15.883 75.696 76.984 1.00 14.98 96 GLY A CA 1
ATOM 1498 C C . GLY A 1 96 ? 15.554 76.786 75.979 1.00 15.54 96 GLY A C 1
ATOM 1499 O O . GLY A 1 96 ? 14.712 77.656 76.228 1.00 15.42 96 GLY A O 1
ATOM 1503 N N . TYR A 1 97 ? 16.226 76.721 74.834 1.00 11.89 97 TYR A N 1
ATOM 1504 C CA . TYR A 1 97 ? 15.976 77.613 73.709 1.00 11.68 97 TYR A CA 1
ATOM 1505 C C . TYR A 1 97 ? 14.675 77.210 73.011 1.00 11.98 97 TYR A C 1
ATOM 1506 O O . TYR A 1 97 ? 13.773 78.033 72.826 1.00 12.03 97 TYR A O 1
ATOM 1524 N N . GLN A 1 98 ? 14.569 75.937 72.638 1.00 12.65 98 GLN A N 1
ATOM 1525 C CA . GLN A 1 98 ? 13.406 75.456 71.887 1.00 12.95 98 GLN A CA 1
ATOM 1526 C C . GLN A 1 98 ? 12.080 75.751 72.592 1.00 13.16 98 GLN A C 1
ATOM 1527 O O . GLN A 1 98 ? 11.104 76.158 71.966 1.00 13.59 98 GLN A O 1
ATOM 1541 N N . PHE A 1 99 ? 12.048 75.542 73.898 1.00 13.22 99 PHE A N 1
ATOM 1542 C CA . PHE A 1 99 ? 10.793 75.621 74.636 1.00 14.88 99 PHE A CA 1
ATOM 1543 C C . PHE A 1 99 ? 10.450 77.060 75.080 1.00 14.68 99 PHE A C 1
ATOM 1544 O O . PHE A 1 99 ? 9.484 77.281 75.814 1.00 13.92 99 PHE A O 1
ATOM 1561 N N . LEU A 1 100 ? 11.220 78.045 74.618 1.00 13.26 100 LEU A N 1
ATOM 1562 C CA . LEU A 1 100 ? 10.738 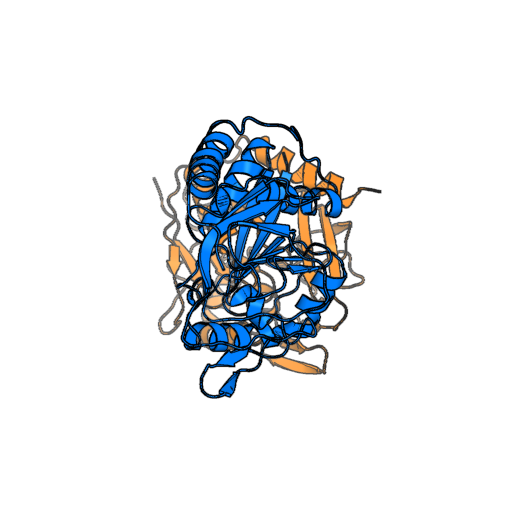79.432 74.637 1.00 12.78 100 LEU A CA 1
ATOM 1563 C C . LEU A 1 100 ? 9.591 79.613 73.647 1.00 13.83 100 LEU A C 1
ATOM 1564 O O . LEU A 1 100 ? 8.756 80.513 73.786 1.00 14.30 100 LEU A O 1
ATOM 1580 N N . GLY A 1 101 ? 9.562 78.748 72.642 1.00 15.02 101 GLY A N 1
ATOM 1581 C CA . GLY A 1 101 ? 8.575 78.822 71.579 1.00 15.60 101 GLY A CA 1
ATOM 1582 C C . GLY A 1 101 ? 7.215 78.226 71.915 1.00 13.67 101 GLY A C 1
ATOM 1583 O O . GLY A 1 101 ? 6.949 77.828 73.044 1.00 12.83 101 GLY A O 1
ATOM 1587 N N . LYS A 1 102 ? 6.355 78.157 70.908 1.00 12.81 102 LYS A N 1
ATOM 1588 C CA . LYS A 1 102 ? 4.981 77.723 71.107 1.00 14.94 102 LYS A CA 1
ATOM 1589 C C . LYS A 1 102 ? 4.901 76.214 71.265 1.00 16.43 102 LYS A C 1
ATOM 1590 O O . LYS A 1 102 ? 4.118 75.710 72.071 1.00 17.51 102 LYS A O 1
ATOM 1609 N N . LYS A 1 103 ? 5.704 75.495 70.488 1.00 16.01 103 LYS A N 1
ATOM 1610 C CA . LYS A 1 103 ? 5.710 74.049 70.558 1.00 19.82 103 LYS A CA 1
ATOM 1611 C C . LYS A 1 103 ? 6.981 73.395 70.032 1.00 15.75 103 LYS A C 1
ATOM 1612 O O . LYS A 1 103 ? 7.780 73.980 69.295 1.00 13.79 103 LYS A O 1
ATOM 1631 N N . TYR A 1 104 ? 7.130 72.153 70.455 1.00 16.34 104 TYR A N 1
ATOM 1632 C CA . TYR A 1 104 ? 8.230 71.293 70.078 1.00 16.61 104 TYR A CA 1
ATOM 1633 C C . TYR A 1 104 ? 7.592 70.002 69.598 1.00 17.61 104 TYR A C 1
ATOM 1634 O O . TYR A 1 104 ? 6.817 69.381 70.329 1.00 19.47 104 TYR A O 1
ATOM 1652 N N . ILE A 1 105 ? 7.882 69.625 68.357 1.00 16.49 105 ILE A N 1
ATOM 1653 C CA . ILE A 1 105 ? 7.247 68.461 67.750 1.00 17.88 105 ILE A CA 1
ATOM 1654 C C . ILE A 1 105 ? 8.255 67.331 67.561 1.00 18.85 105 ILE A C 1
ATOM 1655 O O . ILE A 1 105 ? 9.303 67.517 66.938 1.00 17.22 105 ILE A O 1
ATOM 1671 N N . THR A 1 106 ? 7.922 66.162 68.109 1.00 21.42 106 THR A N 1
ATOM 1672 C CA . THR A 1 106 ? 8.784 64.992 68.032 1.00 21.82 106 THR A CA 1
ATOM 1673 C C . THR A 1 106 ? 8.727 64.378 66.637 1.00 22.55 106 THR A C 1
ATOM 1674 O O . THR A 1 106 ? 7.807 64.655 65.875 1.00 22.02 106 THR A O 1
ATOM 1685 N N . PRO A 1 107 ? 9.696 63.513 66.309 1.00 25.93 107 PRO A N 1
ATOM 1686 C CA . PRO A 1 107 ? 9.699 62.903 64.974 1.00 29.24 107 PRO A CA 1
ATOM 1687 C C . PRO A 1 107 ? 8.429 62.122 64.616 1.00 32.50 107 PRO A C 1
ATOM 1688 O O . PRO A 1 107 ? 8.136 62.032 63.423 1.00 34.84 107 PRO A O 1
ATOM 1699 N N . ASP A 1 108 ? 7.697 61.580 65.592 1.00 32.51 108 ASP A N 1
ATOM 1700 C CA . ASP A 1 108 ? 6.444 60.869 65.283 1.00 35.15 108 ASP A CA 1
ATOM 1701 C C . ASP A 1 108 ? 5.230 61.804 65.257 1.00 34.45 108 ASP A C 1
ATOM 1702 O O . ASP A 1 108 ? 4.100 61.353 65.063 1.00 36.48 108 ASP A O 1
ATOM 1711 N N . GLY A 1 109 ? 5.466 63.097 65.466 1.00 30.51 109 GLY A N 1
ATOM 1712 C CA . GLY A 1 109 ? 4.415 64.092 65.337 1.00 31.45 109 GLY A CA 1
ATOM 1713 C C . GLY A 1 109 ? 3.766 64.516 66.645 1.00 30.97 109 GLY A C 1
ATOM 1714 O O . GLY A 1 109 ? 2.840 65.333 66.636 1.00 30.68 109 GLY A O 1
ATOM 1718 N N . THR A 1 110 ? 4.239 63.968 67.763 1.00 31.70 110 THR A N 1
ATOM 1719 C CA . THR A 1 110 ? 3.731 64.357 69.076 1.00 30.70 110 THR A CA 1
ATOM 1720 C C . THR A 1 110 ? 4.088 65.809 69.352 1.00 26.71 110 THR A C 1
ATOM 1721 O O . THR A 1 110 ? 5.251 66.202 69.236 1.00 24.17 110 THR A O 1
ATOM 1732 N N . GLU A 1 111 ? 3.088 66.601 69.728 1.00 25.37 111 GLU A N 1
ATOM 1733 C CA . GLU A 1 111 ? 3.317 68.009 70.018 1.00 25.10 111 GLU A CA 1
ATOM 1734 C C . GLU A 1 111 ? 3.454 68.240 71.517 1.00 22.33 111 GLU A C 1
ATOM 1735 O O . GLU A 1 111 ? 2.558 67.902 72.294 1.00 24.85 111 GLU A O 1
ATOM 1747 N N . LEU A 1 112 ? 4.589 68.807 71.908 1.00 19.95 112 LEU A N 1
ATOM 1748 C CA . LEU A 1 112 ? 4.826 69.209 73.286 1.00 21.07 112 LEU A CA 1
ATOM 1749 C C . LEU A 1 112 ? 4.718 70.724 73.360 1.00 19.33 112 LEU A C 1
ATOM 1750 O O . LEU A 1 112 ? 5.290 71.432 72.531 1.00 21.12 112 LEU A O 1
ATOM 1766 N N A GLU A 1 113 ? 3.976 71.219 74.343 0.49 18.40 113 GLU A N 1
ATOM 1767 N N B GLU A 1 113 ? 3.984 71.212 74.353 0.51 18.39 113 GLU A N 1
ATOM 1768 C CA A GLU A 1 113 ? 3.778 72.653 74.491 0.49 19.05 113 GLU A CA 1
ATOM 1769 C CA B GLU A 1 113 ? 3.776 72.642 74.514 0.51 19.12 113 GLU A CA 1
ATOM 1770 C C A GLU A 1 113 ? 5.030 73.329 75.023 0.49 16.17 113 GLU A C 1
ATOM 1771 C C B GLU A 1 113 ? 5.035 73.327 75.026 0.51 16.08 113 GLU A C 1
ATOM 1772 O O A GLU A 1 113 ? 5.658 72.847 75.962 0.49 17.81 113 GLU A O 1
ATOM 1773 O O B GLU A 1 113 ? 5.675 72.846 75.957 0.51 17.79 113 GLU A O 1
ATOM 1796 N N . GLY A 1 114 ? 5.383 74.453 74.411 1.00 17.85 114 GLY A N 1
ATOM 1797 C CA . GLY A 1 114 ? 6.471 75.272 74.895 1.00 17.33 114 GLY A CA 1
ATOM 1798 C C . GLY A 1 114 ? 5.909 76.336 75.821 1.00 17.68 114 GLY A C 1
ATOM 1799 O O . GLY A 1 114 ? 4.706 76.365 76.089 1.00 18.33 114 GLY A O 1
ATOM 1803 N N . LEU A 1 115 ? 6.775 77.211 76.314 1.00 17.35 115 LEU A N 1
ATOM 1804 C CA . LEU A 1 115 ? 6.335 78.337 77.136 1.00 17.74 115 LEU A CA 1
ATOM 1805 C C . LEU A 1 115 ? 5.499 79.330 76.332 1.00 17.61 115 LEU A C 1
ATOM 1806 O O . LEU A 1 115 ? 4.668 80.052 76.886 1.00 20.07 115 LEU A O 1
ATOM 1822 N N . GLY A 1 116 ? 5.725 79.375 75.027 1.00 16.83 116 GLY A N 1
ATOM 1823 C CA . GLY A 1 116 ? 4.987 80.294 74.176 1.00 16.71 116 GLY A CA 1
ATOM 1824 C C . GLY A 1 116 ? 5.308 81.757 74.442 1.00 16.55 116 GLY A C 1
ATOM 1825 O O . GLY A 1 116 ? 4.488 82.642 74.204 1.00 17.66 116 GLY A O 1
ATOM 1829 N N . ILE A 1 117 ? 6.513 82.019 74.930 1.00 16.56 117 ILE A N 1
ATOM 1830 C CA . ILE A 1 117 ? 6.955 83.393 75.134 1.00 17.00 117 ILE A CA 1
ATOM 1831 C C . ILE A 1 117 ? 7.191 84.087 73.793 1.00 18.85 117 ILE A C 1
ATOM 1832 O O . ILE A 1 117 ? 6.853 85.258 73.621 1.00 21.32 117 ILE A O 1
ATOM 1848 N N . LEU A 1 118 ? 7.750 83.350 72.843 1.00 15.40 118 LEU A N 1
ATOM 1849 C CA . LEU A 1 118 ? 7.942 83.852 71.489 1.00 14.61 118 LEU A CA 1
ATOM 1850 C C . LEU A 1 118 ? 7.180 82.974 70.500 1.00 14.67 118 LEU A C 1
ATOM 1851 O O . LEU A 1 118 ? 7.019 81.781 70.728 1.00 14.79 118 LEU A O 1
ATOM 1867 N N . ASP A 1 119 ? 6.729 83.571 69.404 1.00 14.68 119 ASP A N 1
ATOM 1868 C CA . ASP A 1 119 ? 6.008 82.835 68.369 1.00 14.86 119 ASP A CA 1
ATOM 1869 C C . ASP A 1 119 ? 6.959 82.126 67.415 1.00 14.60 119 ASP A C 1
ATOM 1870 O O . ASP A 1 119 ? 7.374 82.686 66.393 1.00 14.24 119 ASP A O 1
ATOM 1879 N N . PHE A 1 120 ? 7.313 80.894 67.760 1.00 15.52 120 PHE A N 1
ATOM 1880 C CA . PHE A 1 120 ? 8.020 80.018 66.832 1.00 16.56 120 PHE A CA 1
ATOM 1881 C C . PHE A 1 120 ? 7.817 78.569 67.251 1.00 17.09 120 PHE A C 1
ATOM 1882 O O . PHE A 1 120 ? 7.213 78.290 68.291 1.00 17.21 120 PHE A O 1
ATOM 1899 N N . TYR A 1 121 ? 8.275 77.645 66.414 1.00 14.31 121 TYR A N 1
ATOM 1900 C CA . TYR A 1 121 ? 8.188 76.238 66.750 1.00 14.62 121 TYR A CA 1
ATOM 1901 C C . TYR A 1 121 ? 9.420 75.485 66.279 1.00 14.36 121 TYR A C 1
ATOM 1902 O O . TYR A 1 121 ? 10.262 76.005 65.530 1.00 13.97 121 TYR A O 1
ATOM 1920 N N . THR A 1 122 ? 9.516 74.261 66.773 1.00 14.66 122 THR A N 1
ATOM 1921 C CA . THR A 1 122 ? 10.578 73.342 66.425 1.00 14.60 122 THR A CA 1
ATOM 1922 C C . THR A 1 122 ? 9.944 71.997 66.084 1.00 15.26 122 THR A C 1
ATOM 1923 O O . THR A 1 122 ? 9.027 71.552 66.767 1.00 15.76 122 THR A O 1
ATOM 1934 N N A GLU A 1 123 ? 10.421 71.384 65.005 0.53 15.36 123 GLU A N 1
ATOM 1935 N N B GLU A 1 123 ? 10.433 71.364 65.021 0.47 15.37 123 GLU A N 1
ATOM 1936 C CA A GLU A 1 123 ? 10.039 70.030 64.631 0.53 16.07 123 GLU A CA 1
ATOM 1937 C CA B GLU A 1 123 ? 10.026 70.007 64.680 0.47 16.08 123 GLU A CA 1
ATOM 1938 C C A GLU A 1 123 ? 11.309 69.201 64.532 0.53 16.32 123 GLU A C 1
ATOM 1939 C C B GLU A 1 123 ? 11.251 69.148 64.409 0.47 16.13 123 GLU A C 1
ATOM 1940 O O A GLU A 1 123 ? 12.333 69.691 64.068 0.53 16.58 123 GLU A O 1
ATOM 1941 O O B GLU A 1 123 ? 12.149 69.535 63.660 0.47 16.42 123 GLU A O 1
ATOM 1964 N N . SER A 1 124 ? 11.241 67.955 64.986 1.00 18.33 124 SER A N 1
ATOM 1965 C CA . SER A 1 124 ? 12.395 67.069 64.988 1.00 18.79 124 SER A CA 1
ATOM 1966 C C . SER A 1 124 ? 12.324 65.977 63.932 1.00 18.30 124 SER A C 1
ATOM 1967 O O . SER A 1 124 ? 11.249 65.503 63.589 1.00 20.25 124 SER A O 1
ATOM 1975 N N . LYS A 1 125 ? 13.493 65.568 63.449 1.00 18.24 125 LYS A N 1
ATOM 1976 C CA . LYS A 1 125 ? 13.625 64.361 62.639 1.00 18.41 125 LYS A CA 1
ATOM 1977 C C . LYS A 1 125 ? 14.540 63.397 63.382 1.00 18.72 125 LYS A C 1
ATOM 1978 O O . LYS A 1 125 ? 15.238 63.799 64.310 1.00 18.76 125 LYS A O 1
ATOM 1997 N N . THR A 1 126 ? 14.542 62.131 62.986 1.00 19.55 126 THR A N 1
ATOM 1998 C CA . THR A 1 126 ? 15.389 61.157 63.663 1.00 20.04 126 THR A CA 1
ATOM 1999 C C . THR A 1 126 ? 16.846 61.328 63.214 1.00 19.72 126 THR A C 1
ATOM 2000 O O . THR A 1 126 ? 17.768 61.129 64.003 1.00 19.71 126 THR A O 1
ATOM 2011 N N . ASN A 1 127 ? 17.051 61.733 61.963 1.00 19.54 127 ASN A N 1
ATOM 2012 C CA . ASN A 1 127 ? 18.389 62.085 61.496 1.00 19.23 127 ASN A CA 1
ATOM 2013 C C . ASN A 1 127 ? 18.735 63.480 61.995 1.00 18.18 127 ASN A C 1
ATOM 2014 O O . ASN A 1 127 ? 17.946 64.422 61.849 1.00 20.07 127 ASN A O 1
ATOM 2025 N N . ARG A 1 128 ? 19.914 63.605 62.590 1.00 17.97 128 ARG A N 1
ATOM 2026 C CA . ARG A 1 128 ? 20.290 64.829 63.277 1.00 17.14 128 ARG A CA 1
ATOM 2027 C C . ARG A 1 128 ? 21.226 65.681 62.441 1.00 16.74 128 ARG A C 1
ATOM 2028 O O . ARG A 1 128 ? 21.916 65.187 61.541 1.00 17.17 128 ARG A O 1
ATOM 2049 N N . LEU A 1 129 ? 21.191 66.972 62.736 1.00 16.00 129 LEU A N 1
ATOM 2050 C CA . LEU A 1 129 ? 22.153 67.942 62.243 1.00 15.62 129 LEU A CA 1
ATOM 2051 C C . LEU A 1 129 ? 23.348 67.916 63.186 1.00 15.63 129 LEU A C 1
ATOM 2052 O O . LEU A 1 129 ? 23.260 68.385 64.327 1.00 15.32 129 LEU A O 1
ATOM 2068 N N . THR A 1 130 ? 24.452 67.356 62.698 1.00 16.08 130 THR A N 1
ATOM 2069 C CA . THR A 1 130 ? 25.566 66.965 63.551 1.00 16.38 130 THR A CA 1
ATOM 2070 C C . THR A 1 130 ? 26.914 67.326 62.959 1.00 17.52 130 THR A C 1
ATOM 2071 O O . THR A 1 130 ? 27.184 67.023 61.794 1.00 17.76 130 THR A O 1
ATOM 2082 N N . GLY A 1 131 ? 27.762 67.948 63.776 1.00 17.11 131 GLY A N 1
ATOM 2083 C CA . GLY A 1 131 ? 29.150 68.194 63.410 1.00 16.79 131 GLY A CA 1
ATOM 2084 C C . GLY A 1 131 ? 29.698 69.488 63.985 1.00 16.22 131 GLY A C 1
ATOM 2085 O O . GLY A 1 131 ? 29.008 70.205 64.717 1.00 16.00 131 GLY A O 1
ATOM 2089 N N . ASP A 1 132 ? 30.952 69.785 63.663 1.00 16.54 132 ASP A N 1
ATOM 2090 C CA . ASP A 1 132 ? 31.549 71.063 64.021 1.00 16.28 132 ASP A CA 1
ATOM 2091 C C . ASP A 1 132 ? 30.742 72.182 63.389 1.00 15.65 132 ASP A C 1
ATOM 2092 O O . ASP A 1 132 ? 30.209 72.017 62.286 1.00 15.62 132 ASP A O 1
ATOM 2101 N N . ILE A 1 133 ? 30.660 73.319 64.068 1.00 15.25 133 ILE A N 1
ATOM 2102 C CA . ILE A 1 133 ? 29.918 74.453 63.524 1.00 14.74 133 ILE A CA 1
ATOM 2103 C C . ILE A 1 133 ? 30.674 75.739 63.795 1.00 14.73 133 ILE A C 1
ATOM 2104 O O . ILE A 1 133 ? 31.193 75.957 64.897 1.00 14.85 133 ILE A O 1
ATOM 2120 N N . VAL A 1 134 ? 30.749 76.560 62.745 1.00 14.72 134 VAL A N 1
ATOM 2121 C CA . VAL A 1 134 ? 31.416 77.848 62.781 1.00 14.82 134 VAL A CA 1
ATOM 2122 C C . VAL A 1 134 ? 30.437 78.898 62.289 1.00 14.43 134 VAL A C 1
ATOM 2123 O O . VAL A 1 134 ? 29.796 78.739 61.250 1.00 14.39 134 VAL A O 1
ATOM 2136 N N . ILE A 1 135 ? 30.339 79.977 63.053 1.00 14.75 135 ILE A N 1
ATOM 2137 C CA . ILE A 1 135 ? 29.365 81.027 62.806 1.00 13.94 135 ILE A CA 1
ATOM 2138 C C . ILE A 1 135 ? 30.089 82.359 62.782 1.00 14.25 135 ILE A C 1
ATOM 2139 O O . ILE A 1 135 ? 30.932 82.625 63.645 1.00 14.49 135 ILE A O 1
ATOM 2155 N N . GLU A 1 136 ? 29.785 83.179 61.782 1.00 14.36 136 GLU A N 1
ATOM 2156 C CA . GLU A 1 136 ? 30.254 84.565 61.765 1.00 14.71 136 GLU A CA 1
ATOM 2157 C C . GLU A 1 136 ? 29.107 85.478 62.160 1.00 14.38 136 GLU A C 1
ATOM 2158 O O . GLU A 1 136 ? 28.091 85.540 61.474 1.00 15.80 136 GLU A O 1
ATOM 2170 N N . SER A 1 137 ? 29.290 86.166 63.280 1.00 14.64 137 SER A N 1
ATOM 2171 C CA . SER A 1 137 ? 28.273 87.010 63.901 1.00 14.18 137 SER A CA 1
ATOM 2172 C C . SER A 1 137 ? 28.693 88.468 63.886 1.00 15.52 137 SER A C 1
ATOM 2173 O O . SER A 1 137 ? 29.823 88.782 64.250 1.00 15.97 137 SER A O 1
ATOM 2181 N N . ASP A 1 138 ? 27.786 89.364 63.508 1.00 14.71 138 ASP A N 1
ATOM 2182 C CA . ASP A 1 138 ? 28.098 90.783 63.550 1.00 15.28 138 ASP A CA 1
ATOM 2183 C C . ASP A 1 138 ? 28.339 91.237 65.000 1.00 15.40 138 ASP A C 1
ATOM 2184 O O . ASP A 1 138 ? 29.206 92.074 65.268 1.00 16.02 138 ASP A O 1
ATOM 2193 N N . THR A 1 139 ? 27.604 90.657 65.937 1.00 15.08 139 THR A N 1
ATOM 2194 C CA . THR A 1 139 ? 27.757 91.028 67.345 1.00 15.65 139 THR A CA 1
ATOM 2195 C C . THR A 1 139 ? 28.856 90.231 68.036 1.00 15.87 139 THR A C 1
ATOM 2196 O O . THR A 1 139 ? 29.675 90.791 68.779 1.00 18.90 139 THR A O 1
ATOM 2207 N N . PHE A 1 140 ? 28.882 88.928 67.801 1.00 14.87 140 PHE A N 1
ATOM 2208 C CA . PHE A 1 140 ? 29.700 88.061 68.635 1.00 15.03 140 PHE A CA 1
ATOM 2209 C C . PHE A 1 140 ? 31.020 87.652 67.998 1.00 15.37 140 PHE A C 1
ATOM 2210 O O . PHE A 1 140 ? 31.791 86.912 68.609 1.00 15.61 140 PHE A O 1
ATOM 2227 N N . GLY A 1 141 ? 31.305 88.146 66.796 1.00 15.56 141 GLY A N 1
ATOM 2228 C CA . GLY A 1 141 ? 32.505 87.718 66.089 1.00 17.34 141 GLY A CA 1
ATOM 2229 C C . GLY A 1 141 ? 32.366 86.264 65.671 1.00 16.94 141 GLY A C 1
ATOM 2230 O O . GLY A 1 141 ? 31.282 85.830 65.301 1.00 18.48 141 GLY A O 1
ATOM 2234 N N . THR A 1 142 ? 33.450 85.498 65.722 1.00 15.89 142 THR A N 1
ATOM 2235 C CA . THR A 1 142 ? 33.362 84.092 65.345 1.00 15.62 142 THR A CA 1
ATOM 2236 C C . THR A 1 142 ? 32.846 83.259 66.526 1.00 15.34 142 THR A C 1
ATOM 2237 O O . THR A 1 142 ? 33.399 83.327 67.622 1.00 19.36 142 THR A O 1
ATOM 2248 N N . ILE A 1 143 ? 31.777 82.499 66.297 1.00 14.76 143 ILE A N 1
ATOM 2249 C CA . ILE A 1 143 ? 31.283 81.529 67.273 1.00 14.58 143 ILE A CA 1
ATOM 2250 C C . ILE A 1 143 ? 31.559 80.113 66.788 1.00 14.65 143 ILE A C 1
ATOM 2251 O O . ILE A 1 143 ? 31.261 79.787 65.640 1.00 14.74 143 ILE A O 1
ATOM 2267 N N . VAL A 1 144 ? 32.112 79.278 67.666 1.00 15.00 144 VAL A N 1
ATOM 2268 C CA . VAL A 1 144 ? 32.434 77.899 67.325 1.00 15.21 144 VAL A CA 1
ATOM 2269 C C . VAL A 1 144 ? 31.810 76.921 68.309 1.00 15.19 144 VAL A C 1
ATOM 2270 O O . VAL A 1 144 ? 31.649 77.213 69.492 1.00 15.29 144 VAL A O 1
ATOM 2283 N N . GLY A 1 145 ? 31.450 75.748 67.809 1.00 15.16 145 GLY A N 1
ATOM 2284 C CA . GLY A 1 145 ? 31.025 74.675 68.683 1.00 15.35 145 GLY A CA 1
ATOM 2285 C C . GLY A 1 145 ? 30.739 73.391 67.942 1.00 15.45 145 GLY A C 1
ATOM 2286 O O . GLY A 1 145 ? 31.265 73.153 66.850 1.00 15.59 145 GLY A O 1
ATOM 2290 N N . PHE A 1 146 ? 29.894 72.570 68.566 1.00 15.48 146 PHE A N 1
ATOM 2291 C CA . PHE A 1 146 ? 29.476 71.288 68.030 1.00 15.68 146 PHE A CA 1
ATOM 2292 C C . PHE A 1 146 ? 27.953 71.202 68.095 1.00 16.88 146 PHE A C 1
ATOM 2293 O O . PHE A 1 146 ? 27.357 71.457 69.139 1.00 20.26 146 PHE A O 1
ATOM 2310 N N . GLU A 1 147 ? 27.322 70.871 66.971 1.00 15.08 147 GLU A N 1
ATOM 2311 C CA . GLU A 1 147 ? 25.873 70.709 66.928 1.00 14.81 147 GLU A CA 1
ATOM 2312 C C . GLU A 1 147 ? 25.555 69.225 66.810 1.00 15.34 147 GLU A C 1
ATOM 2313 O O . GLU A 1 147 ? 26.339 68.456 66.260 1.00 16.49 147 GLU A O 1
ATOM 2325 N N . ASN A 1 148 ? 24.422 68.815 67.368 1.00 15.39 148 ASN A N 1
ATOM 2326 C CA . ASN A 1 148 ? 24.013 67.425 67.294 1.00 16.09 148 ASN A CA 1
ATOM 2327 C C . ASN A 1 148 ? 22.550 67.316 67.666 1.00 17.10 148 ASN A C 1
ATOM 2328 O O . ASN A 1 148 ? 22.217 66.749 68.703 1.00 16.72 148 ASN A O 1
ATOM 2339 N N . HIS A 1 149 ? 21.681 67.871 66.824 1.00 15.50 149 HIS A N 1
ATOM 2340 C CA . HIS A 1 149 ? 20.269 67.982 67.173 1.00 15.43 149 HIS A CA 1
ATOM 2341 C C . HIS A 1 149 ? 19.324 67.516 66.066 1.00 15.60 149 HIS A C 1
ATOM 2342 O O . HIS A 1 149 ? 19.501 67.837 64.889 1.00 15.42 149 HIS A O 1
ATOM 2356 N N . GLY A 1 150 ? 18.312 66.755 66.474 1.00 16.06 150 GLY A N 1
ATOM 2357 C CA . GLY A 1 150 ? 17.245 66.351 65.575 1.00 16.34 150 GLY A CA 1
ATOM 2358 C C . GLY A 1 150 ? 16.274 67.490 65.310 1.00 15.83 150 GLY A C 1
ATOM 2359 O O . GLY A 1 150 ? 15.556 67.489 64.313 1.00 15.96 150 GLY A O 1
ATOM 2363 N N . GLY A 1 151 ? 16.251 68.462 66.214 1.00 15.36 151 GLY A N 1
ATOM 2364 C CA . GLY A 1 151 ? 15.347 69.590 66.084 1.00 14.96 151 GLY A CA 1
ATOM 2365 C C . GLY A 1 151 ? 15.668 70.501 64.912 1.00 14.52 151 GLY A C 1
ATOM 2366 O O . GLY A 1 151 ? 16.832 70.840 64.672 1.00 14.25 151 GLY A O 1
ATOM 2370 N N . ARG A 1 152 ? 14.633 70.881 64.166 1.00 14.57 152 ARG A N 1
ATOM 2371 C CA . ARG A 1 152 ? 14.736 71.994 63.232 1.00 14.23 152 ARG A CA 1
ATOM 2372 C C . ARG A 1 152 ? 13.875 73.126 63.770 1.00 13.95 152 ARG A C 1
ATOM 2373 O O . ARG A 1 152 ? 12.668 72.965 63.909 1.00 14.25 152 ARG A O 1
ATOM 2394 N N . THR A 1 153 ? 14.508 74.253 64.091 1.00 13.67 153 THR A N 1
ATOM 2395 C CA . THR A 1 153 ? 13.792 75.399 64.630 1.00 13.27 153 THR A CA 1
ATOM 2396 C C . THR A 1 153 ? 13.543 76.437 63.543 1.00 13.19 153 THR A C 1
ATOM 2397 O O . THR A 1 153 ? 14.446 76.802 62.786 1.00 13.06 153 THR A O 1
ATOM 2408 N N . TYR A 1 154 ? 12.295 76.883 63.487 1.00 13.39 154 TYR A N 1
ATOM 2409 C CA . TYR A 1 154 ? 11.828 77.863 62.516 1.00 13.50 154 TYR A CA 1
ATOM 2410 C C . TYR A 1 154 ? 11.270 79.099 63.208 1.00 13.38 154 TYR A C 1
ATOM 2411 O O . TYR A 1 154 ? 10.207 79.048 63.812 1.00 13.61 154 TYR A O 1
ATOM 2429 N N . HIS A 1 155 ? 11.999 80.206 63.108 1.00 13.12 155 HIS A N 1
ATOM 2430 C CA . HIS A 1 155 ? 11.571 81.472 63.689 1.00 13.09 155 HIS A CA 1
ATOM 2431 C C . HIS A 1 155 ? 12.049 82.620 62.805 1.00 13.12 155 HIS A C 1
ATOM 2432 O O . HIS A 1 155 ? 12.962 82.435 61.994 1.00 13.06 155 HIS A O 1
ATOM 2446 N N . ASP A 1 156 ? 11.422 83.787 62.963 1.00 13.30 156 ASP A N 1
ATOM 2447 C CA . ASP A 1 156 ? 11.692 84.962 62.126 1.00 13.50 156 ASP A CA 1
ATOM 2448 C C . ASP A 1 156 ? 12.434 86.053 62.895 1.00 13.33 156 ASP A C 1
ATOM 2449 O O . ASP A 1 156 ? 12.518 87.193 62.440 1.00 13.60 156 ASP A O 1
ATOM 2458 N N . PHE A 1 157 ? 12.943 85.718 64.073 1.00 13.00 157 PHE A N 1
ATOM 2459 C CA . PHE A 1 157 ? 13.602 86.710 64.917 1.00 12.95 157 PHE A CA 1
ATOM 2460 C C . PHE A 1 157 ? 15.090 86.796 64.603 1.00 12.78 157 PHE A C 1
ATOM 2461 O O . PHE A 1 157 ? 15.583 86.132 63.689 1.00 12.71 157 PHE A O 1
ATOM 2478 N N . GLY A 1 158 ? 15.803 87.634 65.348 1.00 12.81 158 GLY A N 1
ATOM 2479 C CA . GLY A 1 158 ? 17.237 87.744 65.177 1.00 12.75 158 GLY A CA 1
ATOM 2480 C C . GLY A 1 158 ? 17.914 86.405 65.409 1.00 12.45 158 GLY A C 1
ATOM 2481 O O . GLY A 1 158 ? 17.374 85.522 66.078 1.00 12.31 158 GLY A O 1
ATOM 2485 N N . THR A 1 159 ? 19.105 86.263 64.833 1.00 12.69 159 THR A N 1
ATOM 2486 C CA . THR A 1 159 ? 19.884 85.048 64.941 1.00 12.55 159 THR A CA 1
ATOM 2487 C C . THR A 1 159 ? 21.280 85.394 65.453 1.00 12.38 159 THR A C 1
ATOM 2488 O O . THR A 1 159 ? 21.674 86.558 65.434 1.00 12.61 159 THR A O 1
ATOM 2499 N N . LEU A 1 160 ? 22.028 84.392 65.909 1.00 12.31 160 LEU A N 1
ATOM 2500 C CA . LEU A 1 160 ? 23.378 84.647 66.420 1.00 12.52 160 LEU A CA 1
ATOM 2501 C C . LEU A 1 160 ? 24.349 84.933 65.278 1.00 13.14 160 LEU A C 1
ATOM 2502 O O . LEU A 1 160 ? 25.367 85.614 65.471 1.00 13.04 160 LEU A O 1
ATOM 2518 N N . GLY A 1 161 ? 24.034 84.434 64.084 1.00 15.57 161 GLY A N 1
ATOM 2519 C CA . GLY A 1 161 ? 24.849 84.719 62.915 1.00 15.92 161 GLY A CA 1
ATOM 2520 C C . GLY A 1 161 ? 24.732 83.728 61.769 1.00 15.12 161 GLY A C 1
ATOM 2521 O O . GLY A 1 161 ? 23.984 82.742 61.838 1.00 13.70 161 GLY A O 1
ATOM 2525 N N . HIS A 1 162 ? 25.492 84.012 60.710 1.00 13.78 162 HIS A N 1
ATOM 2526 C CA . HIS A 1 162 ? 25.569 83.178 59.521 1.00 14.76 162 HIS A CA 1
ATOM 2527 C C . HIS A 1 162 ? 26.530 82.006 59.744 1.00 13.79 162 HIS A C 1
ATOM 2528 O O . HIS A 1 162 ? 27.658 82.199 60.193 1.00 13.97 162 HIS A O 1
ATOM 2542 N N . VAL A 1 163 ? 26.075 80.802 59.407 1.00 13.75 163 VAL A N 1
ATOM 2543 C CA . VAL A 1 163 ? 26.852 79.584 59.589 1.00 13.89 163 VAL A CA 1
ATOM 2544 C C . VAL A 1 163 ? 27.744 79.344 58.378 1.00 14.51 163 VAL A C 1
ATOM 2545 O O . VAL A 1 163 ? 27.251 79.088 57.284 1.00 14.80 163 VAL A O 1
ATOM 2558 N N . THR A 1 164 ? 29.058 79.423 58.570 1.00 15.29 164 THR A N 1
ATOM 2559 C CA . THR A 1 164 ? 29.992 79.215 57.471 1.00 17.70 164 THR A CA 1
ATOM 2560 C C . THR A 1 164 ? 30.459 77.757 57.354 1.00 15.99 164 THR A C 1
ATOM 2561 O O . THR A 1 164 ? 30.981 77.356 56.314 1.00 16.46 164 THR A O 1
ATOM 2572 N N . PHE A 1 165 ? 30.270 76.980 58.420 1.00 15.46 165 PHE A N 1
ATOM 2573 C CA . PHE A 1 165 ? 30.457 75.530 58.401 1.00 16.03 165 PHE A CA 1
ATOM 2574 C C . PHE A 1 165 ? 29.410 74.913 59.322 1.00 15.23 165 PHE A C 1
ATOM 2575 O O . PHE A 1 165 ? 29.280 75.320 60.484 1.00 15.33 165 PHE A O 1
ATOM 2592 N N . GLY A 1 166 ? 28.658 73.954 58.794 1.00 15.37 166 GLY A N 1
ATOM 2593 C CA . GLY A 1 166 ? 27.601 73.303 59.551 1.00 15.03 166 GLY A CA 1
ATOM 2594 C C . GLY A 1 166 ? 26.223 73.771 59.123 1.00 14.72 166 GLY A C 1
ATOM 2595 O O . GLY A 1 166 ? 26.065 74.302 58.032 1.00 14.91 166 GLY A O 1
ATOM 2599 N N . TYR A 1 167 ? 25.233 73.577 59.991 1.00 14.34 167 TYR A N 1
ATOM 2600 C CA . TYR A 1 167 ? 23.829 73.814 59.645 1.00 14.16 167 TYR A CA 1
ATOM 2601 C C . TYR A 1 167 ? 23.185 74.972 60.397 1.00 13.62 167 TYR A C 1
ATOM 2602 O O . TYR A 1 167 ? 22.683 75.907 59.775 1.00 13.54 167 TYR A O 1
ATOM 2620 N N . GLY A 1 168 ? 23.185 74.902 61.728 1.00 13.35 168 GLY A N 1
ATOM 2621 C CA . GLY A 1 168 ? 22.475 75.870 62.544 1.00 12.95 168 GLY A CA 1
ATOM 2622 C C . GLY A 1 168 ? 21.076 75.403 62.934 1.00 12.89 168 GLY A C 1
ATOM 2623 O O . GLY A 1 168 ? 20.860 74.229 63.228 1.00 13.13 168 GLY A O 1
ATOM 2627 N N . ASN A 1 169 ? 20.120 76.333 62.927 1.00 13.65 169 ASN A N 1
ATOM 2628 C CA . ASN A 1 169 ? 18.753 76.042 63.349 1.00 14.63 169 ASN A CA 1
ATOM 2629 C C . ASN A 1 169 ? 18.064 74.938 62.563 1.00 13.65 169 ASN A C 1
ATOM 2630 O O . ASN A 1 169 ? 17.259 74.187 63.110 1.00 13.24 169 ASN A O 1
ATOM 2641 N N . ASN A 1 170 ? 18.363 74.852 61.276 1.00 13.30 170 ASN A N 1
ATOM 2642 C CA . ASN A 1 170 ? 17.670 73.904 60.419 1.00 13.79 170 ASN A CA 1
ATOM 2643 C C . ASN A 1 170 ? 18.527 73.587 59.201 1.00 14.16 170 ASN A C 1
ATOM 2644 O O . ASN A 1 170 ? 19.660 74.065 59.091 1.00 14.03 170 ASN A O 1
ATOM 2655 N N . ASP A 1 171 ? 17.996 72.776 58.294 1.00 14.72 171 ASP A N 1
ATOM 2656 C CA . ASP A 1 171 ? 18.792 72.262 57.184 1.00 15.25 171 ASP A CA 1
ATOM 2657 C C . ASP A 1 171 ? 19.201 73.315 56.149 1.00 15.36 171 ASP A C 1
ATOM 2658 O O . ASP A 1 171 ? 20.216 73.131 55.475 1.00 15.80 171 ASP A O 1
ATOM 2667 N N . GLU A 1 172 ? 18.437 74.405 56.032 1.00 15.17 172 GLU A N 1
ATOM 2668 C CA A GLU A 1 172 ? 18.572 75.322 54.894 0.50 15.52 172 GLU A CA 1
ATOM 2669 C CA B GLU A 1 172 ? 18.580 75.318 54.893 0.50 15.53 172 GLU A CA 1
ATOM 2670 C C . GLU A 1 172 ? 19.096 76.723 55.226 1.00 15.09 172 GLU A C 1
ATOM 2671 O O . GLU A 1 172 ? 19.819 77.317 54.424 1.00 15.41 172 GLU A O 1
ATOM 2694 N N . ASP A 1 173 ? 18.712 77.270 56.381 1.00 14.47 173 ASP A N 1
ATOM 2695 C CA . ASP A 1 173 ? 18.938 78.703 56.665 1.00 14.18 173 ASP A CA 1
ATOM 2696 C C . ASP A 1 173 ? 20.402 79.147 56.767 1.00 14.10 173 ASP A C 1
ATOM 2697 O O . ASP A 1 173 ? 20.718 80.300 56.488 1.00 14.18 173 ASP A O 1
ATOM 2706 N N . LYS A 1 174 ? 21.278 78.244 57.195 1.00 14.01 174 LYS A N 1
ATOM 2707 C CA . LYS A 1 174 ? 22.656 78.599 57.535 1.00 13.94 174 LYS A CA 1
ATOM 2708 C C . LYS A 1 174 ? 22.682 79.803 58.482 1.00 13.53 174 LYS A C 1
ATOM 2709 O O . LYS A 1 174 ? 23.502 80.713 58.345 1.00 13.65 174 LYS A O 1
ATOM 2728 N N . LYS A 1 175 ? 21.746 79.794 59.427 1.00 13.14 175 LYS A N 1
ATOM 2729 C CA . LYS A 1 175 ? 21.752 80.695 60.573 1.00 12.79 175 LYS A CA 1
ATOM 2730 C C . LYS A 1 175 ? 21.582 79.869 61.838 1.00 12.55 175 LYS A C 1
ATOM 2731 O O . LYS A 1 175 ? 20.869 78.854 61.842 1.00 13.65 175 LYS A O 1
ATOM 2750 N N . GLU A 1 176 ? 22.243 80.305 62.908 1.00 12.39 176 GLU A N 1
ATOM 2751 C CA . GLU A 1 176 ? 22.217 79.599 64.180 1.00 12.28 176 GLU A CA 1
ATOM 2752 C C . GLU A 1 176 ? 21.546 80.415 65.281 1.00 12.13 176 GLU A C 1
ATOM 2753 O O . GLU A 1 176 ? 21.810 81.603 65.438 1.00 12.13 176 GLU A O 1
ATOM 2765 N N . GLY A 1 177 ? 20.690 79.747 66.046 1.00 12.10 177 GLY A N 1
ATOM 2766 C CA . GLY A 1 177 ? 20.232 80.255 67.320 1.00 12.10 177 GLY A CA 1
ATOM 2767 C C . GLY A 1 177 ? 19.219 81.369 67.208 1.00 12.03 177 GLY A C 1
ATOM 2768 O O . GLY A 1 177 ? 18.643 81.611 66.151 1.00 12.00 177 GLY A O 1
ATOM 2772 N N . ILE A 1 178 ? 19.023 82.061 68.320 1.00 12.13 178 ILE A N 1
ATOM 2773 C CA . ILE A 1 178 ? 18.109 83.197 68.359 1.00 12.17 178 ILE A CA 1
ATOM 2774 C C . ILE A 1 178 ? 18.768 84.337 69.120 1.00 12.34 178 ILE A C 1
ATOM 2775 O O . ILE A 1 178 ? 19.566 84.120 70.038 1.00 12.49 178 ILE A O 1
ATOM 2791 N N . HIS A 1 179 ? 18.468 85.552 68.685 1.00 12.42 179 HIS A N 1
ATOM 2792 C CA . HIS A 1 179 ? 18.904 86.747 69.368 1.00 12.71 179 HIS A CA 1
ATOM 2793 C C . HIS A 1 179 ? 17.714 87.677 69.334 1.00 13.36 179 HIS A C 1
ATOM 2794 O O . HIS A 1 179 ? 17.425 88.290 68.304 1.00 13.26 179 HIS A O 1
ATOM 2808 N N . TYR A 1 180 ? 17.007 87.729 70.462 1.00 14.12 180 TYR A N 1
ATOM 2809 C CA . TYR A 1 180 ? 15.783 88.496 70.610 1.00 14.51 180 TYR A CA 1
ATOM 2810 C C . TYR A 1 180 ? 15.973 89.501 71.726 1.00 13.86 180 TYR A C 1
ATOM 2811 O O . TYR A 1 180 ? 16.049 89.128 72.896 1.00 14.08 180 TYR A O 1
ATOM 2829 N N . LYS A 1 181 ? 16.048 90.773 71.357 1.00 14.13 181 LYS A N 1
ATOM 2830 C CA . LYS A 1 181 ? 16.459 91.814 72.289 1.00 14.69 181 LYS A CA 1
ATOM 2831 C C . LYS A 1 181 ? 17.780 91.358 72.945 1.00 15.04 181 LYS A C 1
ATOM 2832 O O . LYS A 1 181 ? 18.780 91.210 72.232 1.00 15.14 181 LYS A O 1
ATOM 2851 N N . ASN A 1 182 ? 17.818 91.122 74.254 1.00 15.05 182 ASN A N 1
ATOM 2852 C CA . ASN A 1 182 ? 19.076 90.670 74.867 1.00 15.18 182 ASN A CA 1
ATOM 2853 C C . ASN A 1 182 ? 19.040 89.199 75.260 1.00 14.92 182 ASN A C 1
ATOM 2854 O O . ASN A 1 182 ? 19.905 88.722 75.999 1.00 15.18 182 ASN A O 1
ATOM 2865 N N . LEU A 1 183 ? 18.058 88.478 74.725 1.00 14.51 183 LEU A N 1
ATOM 2866 C CA . LEU A 1 183 ? 17.905 87.059 74.984 1.00 14.33 183 LEU A CA 1
ATOM 2867 C C . LEU A 1 183 ? 18.585 86.230 73.898 1.00 13.78 183 LEU A C 1
ATOM 2868 O O . LEU A 1 183 ? 18.304 86.406 72.709 1.00 13.40 183 LEU A O 1
ATOM 2884 N N . LEU A 1 184 ? 19.478 85.338 74.315 1.00 13.84 184 LEU A N 1
ATOM 2885 C CA . LEU A 1 184 ? 20.217 84.475 73.394 1.00 13.45 184 LEU A CA 1
ATOM 2886 C C . LEU A 1 184 ? 19.783 83.024 73.532 1.00 13.39 184 LEU A C 1
ATOM 2887 O O . LEU A 1 184 ? 19.540 82.548 74.634 1.00 13.79 184 LEU A O 1
ATOM 2903 N N . GLY A 1 185 ? 19.703 82.321 72.407 1.00 12.99 185 GLY A N 1
ATOM 2904 C CA . GLY A 1 185 ? 19.438 80.898 72.418 1.00 13.01 185 GLY A CA 1
ATOM 2905 C C . GLY A 1 185 ? 20.295 80.204 71.381 1.00 12.78 185 GLY A C 1
ATOM 2906 O O . GLY A 1 185 ? 20.521 80.743 70.292 1.00 12.51 185 GLY A O 1
ATOM 2910 N N . THR A 1 186 ? 20.782 79.014 71.711 1.00 13.00 186 THR A N 1
ATOM 2911 C CA . THR A 1 186 ? 21.650 78.283 70.791 1.00 12.91 186 THR A CA 1
ATOM 2912 C C . THR A 1 186 ? 21.548 76.771 70.957 1.00 13.17 186 THR A C 1
ATOM 2913 O O . THR A 1 186 ? 21.204 76.273 72.023 1.00 13.54 186 THR A O 1
ATOM 2924 N N . TYR A 1 187 ? 21.861 76.060 69.878 1.00 13.09 187 TYR A N 1
ATOM 2925 C CA . TYR A 1 187 ? 22.032 74.605 69.909 1.00 13.64 187 TYR A CA 1
ATOM 2926 C C . TYR A 1 187 ? 23.439 74.204 70.332 1.00 15.40 187 TYR A C 1
ATOM 2927 O O . TYR A 1 187 ? 23.722 73.024 70.573 1.00 14.97 187 TYR A O 1
ATOM 2945 N N . LEU A 1 188 ? 24.335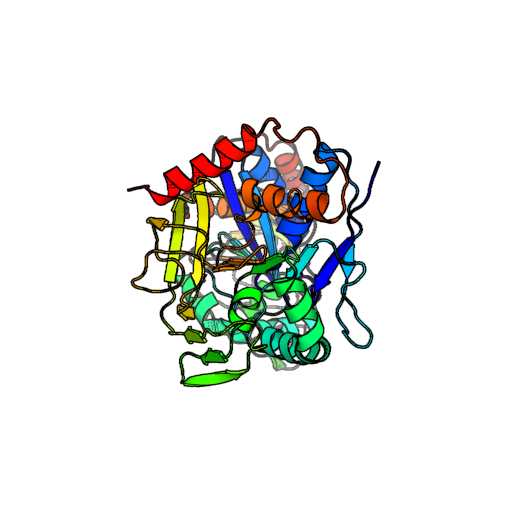 75.177 70.413 1.00 14.95 188 LEU A N 1
ATOM 2946 C CA . LEU A 1 188 ? 25.681 74.882 70.892 1.00 14.17 188 LEU A CA 1
ATOM 2947 C C . LEU A 1 188 ? 25.624 74.599 72.392 1.00 14.69 188 LEU A C 1
ATOM 2948 O O . LEU A 1 188 ? 24.703 75.029 73.079 1.00 16.01 188 LEU A O 1
ATOM 2964 N N . HIS A 1 189 ? 26.605 73.864 72.905 1.00 15.30 189 HIS A N 1
ATOM 2965 C CA . HIS A 1 189 ? 26.528 73.384 74.271 1.00 18.19 189 HIS A CA 1
ATOM 2966 C C . HIS A 1 189 ? 27.864 72.836 74.731 1.00 21.14 189 HIS A C 1
ATOM 2967 O O . HIS A 1 189 ? 28.821 72.797 73.970 1.00 24.44 189 HIS A O 1
ATOM 2982 N N . GLY A 1 190 ? 27.910 72.392 75.980 1.00 19.69 190 GLY A N 1
ATOM 2983 C CA . GLY A 1 190 ? 29.068 71.676 76.479 1.00 20.84 190 GLY A CA 1
ATOM 2984 C C . GLY A 1 190 ? 30.254 72.589 76.689 1.00 23.69 190 GLY A C 1
ATOM 2985 O O . GLY A 1 190 ? 30.120 73.816 76.630 1.00 23.15 190 GLY A O 1
ATOM 2989 N N . PRO A 1 191 ? 31.429 71.991 76.925 1.00 27.24 191 PRO A N 1
ATOM 2990 C CA . PRO A 1 191 ? 32.650 72.717 77.287 1.00 25.88 191 PRO A CA 1
ATOM 2991 C C . PRO A 1 191 ? 33.101 73.745 76.245 1.00 25.11 191 PRO A C 1
ATOM 2992 O O . PRO A 1 191 ? 33.707 74.746 76.623 1.00 24.45 191 PRO A O 1
ATOM 3003 N N . ILE A 1 192 ? 32.815 73.523 74.968 1.00 23.32 192 ILE A N 1
ATOM 3004 C CA . ILE A 1 192 ? 33.283 74.457 73.941 1.00 20.05 192 ILE A CA 1
ATOM 3005 C C . ILE A 1 192 ? 32.480 75.779 73.916 1.00 18.62 192 ILE A C 1
ATOM 3006 O O . ILE A 1 192 ? 33.018 76.833 73.565 1.00 18.66 192 ILE A O 1
ATOM 3022 N N . LEU A 1 193 ? 31.205 75.740 74.285 1.00 17.81 193 LEU A N 1
ATOM 3023 C CA . LEU A 1 193 ? 30.383 76.938 74.169 1.00 17.82 193 LEU A CA 1
ATOM 3024 C C . LEU A 1 193 ? 30.958 78.109 74.988 1.00 17.11 193 LEU A C 1
ATOM 3025 O O . LEU A 1 193 ? 31.064 79.213 74.460 1.00 17.22 193 LEU A O 1
ATOM 3041 N N . PRO A 1 194 ? 31.356 77.874 76.255 1.00 17.58 194 PRO A N 1
ATOM 3042 C CA . PRO A 1 194 ? 31.963 78.963 77.040 1.00 18.16 194 PRO A CA 1
ATOM 3043 C C . PRO A 1 194 ? 33.265 79.551 76.482 1.00 18.42 194 PRO A C 1
ATOM 3044 O O . PRO A 1 194 ? 33.658 80.617 76.945 1.00 19.35 194 PRO A O 1
ATOM 3055 N N . LYS A 1 195 ? 33.931 78.876 75.545 1.00 18.31 195 LYS A N 1
ATOM 3056 C CA . LYS A 1 195 ? 35.148 79.428 74.943 1.00 18.63 195 LYS A CA 1
ATOM 3057 C C . LYS A 1 195 ? 34.806 80.654 74.090 1.00 18.01 195 LYS A C 1
ATOM 3058 O O . LYS A 1 195 ? 35.660 81.494 73.800 1.00 18.37 195 LYS A O 1
ATOM 3077 N N . ASN A 1 196 ? 33.549 80.745 73.684 1.00 17.19 196 ASN A N 1
ATOM 3078 C CA . ASN A 1 196 ? 33.071 81.917 72.973 1.00 16.69 196 ASN A CA 1
ATOM 3079 C C . ASN A 1 196 ? 32.813 83.050 73.959 1.00 18.04 196 ASN A C 1
ATOM 3080 O O . ASN A 1 196 ? 31.669 83.342 74.323 1.00 17.71 196 ASN A O 1
ATOM 3091 N N . TYR A 1 197 ? 33.899 83.683 74.386 1.00 17.97 197 TYR A N 1
ATOM 3092 C CA . TYR A 1 197 ? 33.852 84.622 75.500 1.00 16.53 197 TYR A CA 1
ATOM 3093 C C . TYR A 1 197 ? 33.045 85.875 75.181 1.00 15.41 197 TYR A C 1
ATOM 3094 O O . TYR A 1 197 ? 32.566 86.553 76.093 1.00 16.92 197 TYR A O 1
ATOM 3112 N N . GLU A 1 198 ? 32.868 86.179 73.900 1.00 15.23 198 GLU A N 1
ATOM 3113 C CA . GLU A 1 198 ? 32.132 87.390 73.536 1.00 16.88 198 GLU A CA 1
ATOM 3114 C C . GLU A 1 198 ? 30.645 87.244 73.897 1.00 16.29 198 GLU A C 1
ATOM 3115 O O . GLU A 1 198 ? 29.964 88.243 74.160 1.00 14.22 198 GLU A O 1
ATOM 3127 N N . ILE A 1 199 ? 30.150 86.005 73.942 1.00 17.63 199 ILE A N 1
ATOM 3128 C CA . ILE A 1 199 ? 28.770 85.762 74.383 1.00 16.70 199 ILE A CA 1
ATOM 3129 C C . ILE A 1 199 ? 28.665 86.101 75.870 1.00 16.10 199 ILE A C 1
ATOM 3130 O O . ILE A 1 199 ? 27.777 86.839 76.291 1.00 15.37 199 ILE A O 1
ATOM 3146 N N . THR A 1 200 ? 29.594 85.569 76.655 1.00 14.95 200 THR A N 1
ATOM 3147 C CA . THR 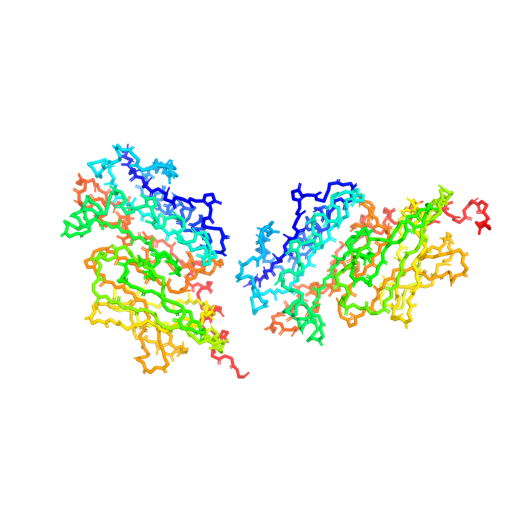A 1 200 ? 29.662 85.881 78.079 1.00 16.05 200 THR A CA 1
ATOM 3148 C C . THR A 1 200 ? 29.791 87.385 78.332 1.00 15.83 200 THR A C 1
ATOM 3149 O O . THR A 1 200 ? 29.083 87.940 79.168 1.00 16.95 200 THR A O 1
ATOM 3160 N N . ASP A 1 201 ? 30.696 88.048 77.623 1.00 15.81 201 ASP A N 1
ATOM 3161 C CA . ASP A 1 201 ? 30.915 89.469 77.865 1.00 16.11 201 ASP A CA 1
ATOM 3162 C C . ASP A 1 201 ? 29.704 90.300 77.431 1.00 16.12 201 ASP A C 1
ATOM 3163 O O . ASP A 1 201 ? 29.424 91.330 78.028 1.00 17.04 201 ASP A O 1
ATOM 3172 N N . TYR A 1 202 ? 28.990 89.859 76.401 1.00 15.03 202 TYR A N 1
ATOM 3173 C CA . TYR A 1 202 ? 27.767 90.545 75.984 1.00 15.37 202 TYR A CA 1
ATOM 3174 C C . TYR A 1 202 ? 26.755 90.583 77.132 1.00 14.85 202 TYR A C 1
ATOM 3175 O O . TYR A 1 202 ? 26.240 91.648 77.497 1.00 16.20 202 TYR A O 1
ATOM 3193 N N . LEU A 1 203 ? 26.481 89.416 77.702 1.00 13.16 203 LEU A N 1
ATOM 3194 C CA . LEU A 1 203 ? 25.554 89.307 78.828 1.00 14.01 203 LEU A CA 1
ATOM 3195 C C . LEU A 1 203 ? 25.965 90.210 79.994 1.00 15.50 203 LEU A C 1
ATOM 3196 O O . LEU A 1 203 ? 25.127 90.903 80.581 1.00 14.56 203 LEU A O 1
ATOM 3212 N N . LEU A 1 204 ? 27.252 90.200 80.330 1.00 15.81 204 LEU A N 1
ATOM 3213 C CA . LEU A 1 204 ? 27.761 91.041 81.405 1.00 17.25 204 LEU A CA 1
ATOM 3214 C C . LEU A 1 204 ? 27.637 92.525 81.068 1.00 17.68 204 LEU A C 1
ATOM 3215 O O . LEU A 1 204 ? 27.209 93.325 81.898 1.00 17.57 204 LEU A O 1
ATOM 3231 N N A GLU A 1 205 ? 28.014 92.887 79.844 0.53 19.18 205 GLU A N 1
ATOM 3232 N N B GLU A 1 205 ? 27.998 92.876 79.840 0.47 19.19 205 GLU A N 1
ATOM 3233 C CA A GLU A 1 205 ? 27.980 94.281 79.412 0.53 19.56 205 GLU A CA 1
ATOM 3234 C CA B GLU A 1 205 ? 27.995 94.266 79.416 0.47 19.71 205 GLU A CA 1
ATOM 3235 C C A GLU A 1 205 ? 26.567 94.831 79.457 0.53 18.91 205 GLU A C 1
ATOM 3236 C C B GLU A 1 205 ? 26.583 94.842 79.410 0.47 18.95 205 GLU A C 1
ATOM 3237 O O A GLU A 1 205 ? 26.337 95.940 79.939 0.53 19.14 205 GLU A O 1
ATOM 3238 O O B GLU A 1 205 ? 26.372 95.986 79.811 0.47 19.19 205 GLU A O 1
ATOM 3261 N N . LYS A 1 206 ? 25.617 94.051 78.955 1.00 15.20 206 LYS A N 1
ATOM 3262 C CA . LYS A 1 206 ? 24.236 94.500 78.918 1.00 15.40 206 LYS A CA 1
ATOM 3263 C C . LYS A 1 206 ? 23.680 94.635 80.339 1.00 15.86 206 LYS A C 1
ATOM 3264 O O . LYS A 1 206 ? 22.930 95.572 80.632 1.00 16.88 206 LYS A O 1
ATOM 3283 N N . ALA A 1 207 ? 24.059 93.717 81.223 1.00 15.66 207 ALA A N 1
ATOM 3284 C CA . ALA A 1 207 ? 23.559 93.738 82.592 1.00 16.44 207 ALA A CA 1
ATOM 3285 C C . ALA A 1 207 ? 24.158 94.915 83.353 1.00 17.51 207 ALA A C 1
ATOM 3286 O O . ALA A 1 207 ? 23.482 95.565 84.140 1.00 18.53 207 ALA A O 1
ATOM 3293 N N . CYS A 1 208 ? 25.429 95.197 83.108 1.00 17.51 208 CYS A N 1
ATOM 3294 C CA . CYS A 1 208 ? 26.070 96.356 83.733 1.00 18.77 208 CYS A CA 1
ATOM 3295 C C . CYS A 1 208 ? 25.458 97.674 83.258 1.00 19.47 208 CYS A C 1
ATOM 3296 O O . CYS A 1 208 ? 25.183 98.576 84.051 1.00 20.76 208 CYS A O 1
ATOM 3304 N N . GLU A 1 209 ? 25.228 97.768 81.958 1.00 19.46 209 GLU A N 1
ATOM 3305 C CA . GLU A 1 209 ? 24.623 98.956 81.371 1.00 20.11 209 GLU A CA 1
ATOM 3306 C C . GLU A 1 209 ? 23.234 99.201 81.956 1.00 20.08 209 GLU A C 1
ATOM 3307 O O . GLU A 1 209 ? 22.880 100.327 82.302 1.00 21.39 209 GLU A O 1
ATOM 3319 N N . ARG A 1 210 ? 22.459 98.132 82.086 1.00 19.23 210 ARG A N 1
ATOM 3320 C CA . ARG A 1 210 ? 21.101 98.224 82.606 1.00 19.80 210 ARG A CA 1
ATOM 3321 C C . ARG A 1 210 ? 21.089 98.596 84.086 1.00 21.10 210 ARG A C 1
ATOM 3322 O O . ARG A 1 210 ? 20.277 99.419 84.519 1.00 22.35 210 ARG A O 1
ATOM 3343 N N . LYS A 1 211 ? 22.010 98.011 84.852 1.00 22.78 211 LYS A N 1
ATOM 3344 C CA . LYS A 1 211 ? 22.078 98.261 86.290 1.00 23.24 211 LYS A CA 1
ATOM 3345 C C . LYS A 1 211 ? 22.684 99.624 86.594 1.00 25.24 211 LYS A C 1
ATOM 3346 O O . LYS A 1 211 ? 22.306 100.271 87.566 1.00 27.75 211 LYS A O 1
ATOM 3365 N N . GLY A 1 212 ? 23.628 100.055 85.763 1.00 26.58 212 GLY A N 1
ATOM 3366 C CA . GLY A 1 212 ? 24.322 101.314 85.971 1.00 28.51 212 GLY A CA 1
ATOM 3367 C C . GLY A 1 212 ? 25.624 101.150 86.737 1.00 27.47 212 GLY A C 1
ATOM 3368 O O . GLY A 1 212 ? 25.961 101.976 87.587 1.00 27.70 212 GLY A O 1
ATOM 3372 N N . ILE A 1 213 ? 26.354 100.081 86.438 1.00 25.25 213 ILE A N 1
ATOM 3373 C CA . ILE A 1 213 ? 27.663 99.861 87.039 1.00 27.22 213 ILE A CA 1
ATOM 3374 C C . ILE A 1 213 ? 28.731 99.730 85.949 1.00 24.06 213 ILE A C 1
ATOM 3375 O O . ILE A 1 213 ? 28.443 99.315 84.831 1.00 22.66 213 ILE A O 1
ATOM 3391 N N . PRO A 1 214 ? 29.977 100.091 86.274 1.00 25.19 214 PRO A N 1
ATOM 3392 C CA . PRO A 1 214 ? 31.020 100.016 85.250 1.00 25.00 214 PRO A CA 1
ATOM 3393 C C . PRO A 1 214 ? 31.341 98.583 84.849 1.00 27.46 214 PRO A C 1
ATOM 3394 O O . PRO A 1 214 ? 31.209 97.673 85.665 1.00 28.51 214 PRO A O 1
ATOM 3405 N N . PHE A 1 215 ? 31.752 98.397 83.599 1.00 29.10 215 PHE A N 1
ATOM 3406 C CA . PHE A 1 215 ? 32.284 97.121 83.132 1.00 25.88 215 PHE A CA 1
ATOM 3407 C C . PHE A 1 215 ? 33.709 97.361 82.633 1.00 26.62 215 PHE A C 1
ATOM 3408 O O . PHE A 1 215 ? 33.935 97.551 81.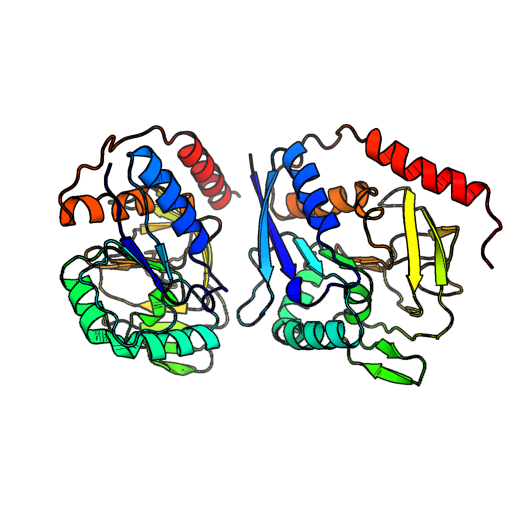436 1.00 28.09 215 PHE A O 1
ATOM 3425 N N . GLU A 1 216 ? 34.657 97.353 83.569 1.00 24.30 216 GLU A N 1
ATOM 3426 C CA . GLU A 1 216 ? 36.041 97.729 83.299 1.00 25.29 216 GLU A CA 1
ATOM 3427 C C . GLU A 1 216 ? 37.020 96.785 84.007 1.00 27.11 216 GLU A C 1
ATOM 3428 O O . GLU A 1 216 ? 36.761 96.354 85.133 1.00 25.19 216 GLU A O 1
ATOM 3440 N N . PRO A 1 217 ? 38.155 96.458 83.358 1.00 28.74 217 PRO A N 1
ATOM 3441 C CA . PRO A 1 217 ? 38.534 96.808 81.987 1.00 27.16 217 PRO A CA 1
ATOM 3442 C C . PRO A 1 217 ? 37.713 96.024 80.969 1.00 26.35 217 PRO A C 1
ATOM 3443 O O .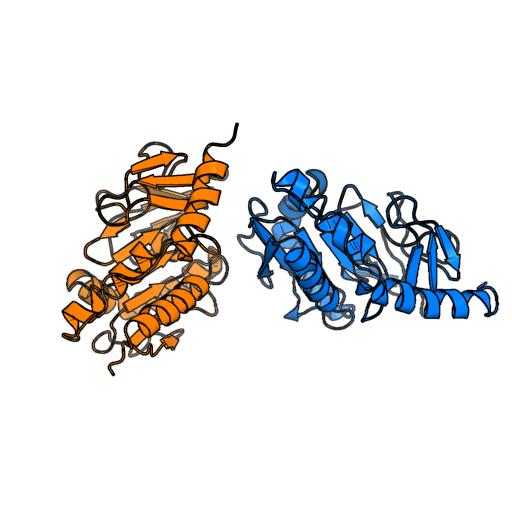 PRO A 1 217 ? 37.502 94.826 81.142 1.00 25.16 217 PRO A O 1
ATOM 3454 N N . LYS A 1 218 ? 37.235 96.705 79.936 1.00 31.10 218 LYS A N 1
ATOM 3455 C CA . LYS A 1 218 ? 36.450 96.058 78.895 1.00 35.10 218 LYS A CA 1
ATOM 3456 C C . LYS A 1 218 ? 37.289 94.979 78.205 1.00 33.24 218 LYS A C 1
ATOM 3457 O O . LYS A 1 218 ? 36.817 93.868 77.968 1.00 37.82 218 LYS A O 1
ATOM 3476 N N . GLU A 1 219 ? 38.540 95.312 77.905 1.00 27.25 219 GLU A N 1
ATOM 3477 C CA . GLU A 1 219 ? 39.467 94.376 77.271 1.00 31.33 219 GLU A CA 1
ATOM 3478 C C . GLU A 1 219 ? 40.333 93.656 78.297 1.00 30.48 219 GLU A C 1
ATOM 3479 O O . GLU A 1 219 ? 40.972 94.292 79.138 1.00 28.38 219 GLU A O 1
ATOM 3491 N N . ILE A 1 220 ? 40.343 92.327 78.219 1.00 28.89 220 ILE A N 1
ATOM 3492 C CA . ILE A 1 220 ? 41.223 91.500 79.035 1.00 26.80 220 ILE A CA 1
ATOM 3493 C C . ILE A 1 220 ? 41.901 90.443 78.159 1.00 28.32 220 ILE A C 1
ATOM 3494 O O . ILE A 1 220 ? 41.603 90.335 76.968 1.00 30.04 220 ILE A O 1
ATOM 3510 N N . ASP A 1 221 ? 42.811 89.671 78.744 1.00 31.05 221 ASP A N 1
ATOM 3511 C CA . ASP A 1 221 ? 43.529 88.644 77.993 1.00 32.37 221 ASP A CA 1
ATOM 3512 C C . ASP A 1 221 ? 42.627 87.475 77.637 1.00 28.93 221 ASP A C 1
ATOM 3513 O O . ASP A 1 221 ? 42.049 86.835 78.515 1.00 31.78 221 ASP A O 1
ATOM 3522 N N . ASN A 1 222 ? 42.522 87.203 76.337 1.00 23.56 222 ASN A N 1
ATOM 3523 C CA . ASN A 1 222 ? 41.698 86.116 75.827 1.00 22.34 222 ASN A CA 1
ATOM 3524 C C . ASN A 1 222 ? 42.513 85.103 75.018 1.00 23.04 222 ASN A C 1
ATOM 3525 O O . ASN A 1 222 ? 41.956 84.317 74.251 1.00 22.57 222 ASN A O 1
ATOM 3536 N N . GLU A 1 223 ? 43.829 85.115 75.207 1.00 29.75 223 GLU A N 1
ATOM 3537 C CA . GLU A 1 223 ? 44.723 84.274 74.410 1.00 29.42 223 GLU A CA 1
ATOM 3538 C C . GLU A 1 223 ? 44.300 82.805 74.411 1.00 28.94 223 GLU A C 1
ATOM 3539 O O . GLU A 1 223 ? 44.226 82.179 73.355 1.00 27.39 223 GLU A O 1
ATOM 3551 N N . ALA A 1 224 ? 44.026 82.260 75.592 1.00 30.62 224 ALA A N 1
ATOM 3552 C CA . ALA A 1 224 ? 43.670 80.849 75.721 1.00 30.77 224 ALA A CA 1
ATOM 3553 C C . ALA A 1 224 ? 42.392 80.519 74.959 1.00 28.30 224 ALA A C 1
ATOM 3554 O O . ALA A 1 224 ? 42.324 79.513 74.248 1.00 27.42 224 ALA A O 1
ATOM 3561 N N . GLU A 1 225 ? 41.380 81.365 75.117 1.00 27.58 225 GLU A N 1
ATOM 3562 C CA . GLU A 1 225 ? 40.092 81.138 74.471 1.00 25.87 225 GLU A CA 1
ATOM 3563 C C . GLU A 1 225 ? 40.226 81.259 72.963 1.00 23.85 225 GLU A C 1
ATOM 3564 O O . GLU A 1 225 ? 39.654 80.460 72.218 1.00 22.85 225 GLU A O 1
ATOM 3576 N N . ILE A 1 226 ? 40.986 82.250 72.508 1.00 23.64 226 ILE A N 1
ATOM 3577 C CA . ILE A 1 226 ? 41.183 82.441 71.074 1.00 22.31 226 ILE A CA 1
ATOM 3578 C C . ILE A 1 226 ? 41.891 81.225 70.482 1.00 22.23 226 ILE A C 1
ATOM 3579 O O . ILE A 1 226 ? 41.540 80.765 69.399 1.00 21.23 226 ILE A O 1
ATOM 3595 N N . GLN A 1 227 ? 42.881 80.706 71.202 1.00 23.71 227 GLN A N 1
ATOM 3596 C CA . GLN A 1 227 ? 43.617 79.524 70.770 1.00 24.21 227 GLN A CA 1
ATOM 3597 C C . GLN A 1 227 ? 42.700 78.301 70.702 1.00 23.83 227 GLN A C 1
ATOM 3598 O O . GLN A 1 227 ? 42.753 77.521 69.748 1.00 23.21 227 GLN A O 1
ATOM 3612 N N . ALA A 1 228 ? 41.842 78.147 71.706 1.00 24.55 228 ALA A N 1
ATOM 3613 C CA . ALA A 1 228 ? 40.914 77.022 71.745 1.00 25.45 228 ALA A CA 1
ATOM 3614 C C . ALA A 1 228 ? 39.923 77.091 70.581 1.00 23.21 228 ALA A C 1
ATOM 3615 O O . ALA A 1 228 ? 39.645 76.075 69.937 1.00 22.99 228 ALA A O 1
ATOM 3622 N N . LYS A 1 229 ? 39.408 78.289 70.308 1.00 21.37 229 LYS A N 1
ATOM 3623 C CA . LYS A 1 229 ? 38.497 78.494 69.187 1.00 20.52 229 LYS A CA 1
ATOM 3624 C C . LYS A 1 229 ? 39.184 78.157 67.860 1.00 19.80 229 LYS A C 1
ATOM 3625 O O . LYS A 1 229 ? 38.565 77.586 66.958 1.00 19.53 229 LYS A O 1
ATOM 3644 N N . GLN A 1 230 ? 40.467 78.494 67.751 1.00 20.10 230 GLN A N 1
ATOM 3645 C CA . GLN A 1 230 ? 41.186 78.345 66.490 1.00 20.58 230 GLN A CA 1
ATOM 3646 C C . GLN A 1 230 ? 41.415 76.882 66.115 1.00 21.77 230 GLN A C 1
ATOM 3647 O O . GLN A 1 230 ? 41.503 76.544 64.930 1.00 20.57 230 GLN A O 1
ATOM 3661 N N . VAL A 1 231 ? 41.542 76.022 67.124 1.00 25.37 231 VAL A N 1
ATOM 3662 C CA . VAL A 1 231 ? 41.673 74.586 66.891 1.00 26.00 231 VAL A CA 1
ATOM 3663 C C . VAL A 1 231 ? 40.463 74.093 66.095 1.00 22.94 231 VAL A C 1
ATOM 3664 O O . VAL A 1 231 ? 40.597 73.358 65.112 1.00 21.65 231 VAL A O 1
ATOM 3677 N N . LEU A 1 232 ? 39.282 74.517 66.524 1.00 22.03 232 LEU A N 1
ATOM 3678 C CA . LEU A 1 232 ? 38.042 74.122 65.871 1.00 24.74 232 LEU A CA 1
ATOM 3679 C C . LEU A 1 232 ? 37.884 74.786 64.492 1.00 23.92 232 LEU A C 1
ATOM 3680 O O . LEU A 1 232 ? 37.455 74.141 63.532 1.00 25.03 232 LEU A O 1
ATOM 3696 N N . ILE A 1 233 ? 38.230 76.069 64.391 1.00 21.25 233 ILE A N 1
ATOM 3697 C CA . ILE A 1 233 ? 38.149 76.771 63.111 1.00 19.93 233 ILE A CA 1
ATOM 3698 C C . ILE A 1 233 ? 39.041 76.089 62.080 1.00 20.60 233 ILE A C 1
ATOM 3699 O O . ILE A 1 233 ? 38.628 75.838 60.942 1.00 21.35 233 ILE A O 1
ATOM 3715 N N . ASP A 1 234 ? 40.264 75.783 62.490 1.00 20.77 234 ASP A N 1
ATOM 3716 C CA . ASP A 1 234 ? 41.223 75.163 61.584 1.00 22.28 234 ASP A CA 1
ATOM 3717 C C . ASP A 1 234 ? 40.711 73.803 61.116 1.00 22.40 234 ASP A C 1
ATOM 3718 O O . ASP A 1 234 ? 40.835 73.456 59.936 1.00 23.43 234 ASP A O 1
ATOM 3727 N N . ARG A 1 235 ? 40.130 73.036 62.033 1.00 22.11 235 ARG A N 1
ATOM 3728 C CA . ARG A 1 235 ? 39.635 71.706 61.686 1.00 22.92 235 ARG A CA 1
ATOM 3729 C C . ARG A 1 235 ? 38.462 71.802 60.710 1.00 23.18 235 ARG A C 1
ATOM 3730 O O . ARG A 1 235 ? 38.380 71.045 59.739 1.00 24.35 235 ARG A O 1
ATOM 3751 N N . ALA A 1 236 ? 37.555 72.739 60.961 1.00 22.49 236 ALA A N 1
ATOM 3752 C CA . ALA A 1 236 ? 36.404 72.923 60.082 1.00 23.29 236 ALA A CA 1
ATOM 3753 C C . ALA A 1 236 ? 36.862 73.338 58.680 1.00 24.34 236 ALA A C 1
ATOM 3754 O O . ALA A 1 236 ? 36.324 72.859 57.684 1.00 25.85 236 ALA A O 1
ATOM 3761 N N . ASN A 1 237 ? 37.863 74.209 58.597 1.00 23.96 237 ASN A N 1
ATOM 3762 C CA . ASN A 1 237 ? 38.375 74.648 57.297 1.00 25.40 237 ASN A CA 1
ATOM 3763 C C . ASN A 1 237 ? 39.028 73.522 56.481 1.00 26.82 237 ASN A C 1
ATOM 3764 O O . ASN A 1 237 ? 39.203 73.655 55.265 1.00 28.67 237 ASN A O 1
ATOM 3775 N N . ARG A 1 238 ? 39.389 72.426 57.140 1.00 26.38 238 ARG A N 1
ATOM 3776 C CA . ARG A 1 238 ? 40.031 71.291 56.456 1.00 27.97 238 ARG A CA 1
ATOM 3777 C C . ARG A 1 238 ? 39.054 70.176 56.064 1.00 29.00 238 ARG A C 1
ATOM 3778 O O . ARG A 1 238 ? 39.400 69.286 55.283 1.00 30.77 238 ARG A O 1
ATOM 3799 N N . GLN A 1 239 ? 37.843 70.223 56.604 1.00 28.22 239 GLN A N 1
ATOM 3800 C CA . GLN A 1 239 ? 36.857 69.156 56.398 1.00 29.36 239 GLN A CA 1
ATOM 3801 C C . GLN A 1 239 ? 36.036 69.306 55.122 1.00 31.41 239 GLN A C 1
ATOM 3802 O O . GLN A 1 239 ? 35.999 70.382 54.534 1.00 31.79 239 GLN A O 1
ATOM 3816 N N . LYS A 1 240 ? 35.372 68.221 54.710 1.00 40.84 240 LYS A N 1
ATOM 3817 C CA . LYS A 1 240 ? 34.306 68.295 53.702 1.00 52.22 240 LYS A CA 1
ATOM 3818 C C . LYS A 1 240 ? 33.329 69.430 53.993 1.00 52.43 240 LYS A C 1
ATOM 3819 O O . LYS A 1 240 ? 33.051 69.723 55.153 1.00 52.04 240 LYS A O 1
ATOM 3838 N N . LYS A 1 241 ? 32.786 70.055 52.953 1.00 48.72 241 LYS A N 1
ATOM 3839 C CA . LYS A 1 241 ? 31.672 70.983 53.165 1.00 53.10 241 LYS A CA 1
ATOM 3840 C C . LYS A 1 241 ? 30.391 70.205 53.499 1.00 50.97 241 LYS A C 1
ATOM 3841 O O . LYS A 1 241 ? 30.089 69.197 52.859 1.00 41.10 241 LYS A O 1
ATOM 3847 N N . SER A 1 242 ? 29.641 70.693 54.490 1.00 62.06 242 SER A N 1
ATOM 3848 C CA . SER A 1 242 ? 28.440 70.013 55.000 1.00 59.81 242 SER A CA 1
ATOM 3849 C C . SER A 1 242 ? 27.188 70.293 54.164 1.00 59.73 242 SER A C 1
ATOM 3850 O O . SER A 1 242 ? 26.765 71.445 54.038 1.00 60.23 242 SER A O 1
ATOM 3853 N N . ARG A 1 243 ? 26.694 69.258 53.513 1.00 61.45 243 ARG A N 1
ATOM 3854 C CA . ARG A 1 243 ? 25.547 69.384 52.628 1.00 67.76 243 ARG A CA 1
ATOM 3855 C C . ARG A 1 243 ? 24.378 68.509 53.030 1.00 66.52 243 ARG A C 1
ATOM 3856 O O . ARG A 1 243 ? 24.278 68.023 54.198 1.00 63.17 243 ARG A O 1
ATOM 3865 N N . MET B 1 1 ? 36.730 78.768 123.998 1.00 96.79 1 MET B N 1
ATOM 3866 C CA . MET B 1 1 ? 36.351 78.021 122.763 1.00 93.19 1 MET B CA 1
ATOM 3867 C C . MET B 1 1 ? 34.934 77.473 122.895 1.00 85.71 1 MET B C 1
ATOM 3868 O O . MET B 1 1 ? 34.734 76.262 123.010 1.00 87.82 1 MET B O 1
ATOM 3884 N N . HIS B 1 2 ? 33.955 78.372 122.874 1.00 70.61 2 HIS B N 1
ATOM 3885 C CA . HIS B 1 2 ? 32.565 77.996 123.104 1.00 60.31 2 HIS B CA 1
ATOM 3886 C C . HIS B 1 2 ? 31.765 77.902 121.813 1.00 50.27 2 HIS B C 1
ATOM 3887 O O . HIS B 1 2 ? 32.204 78.348 120.753 1.00 47.74 2 HIS B O 1
ATOM 3901 N N . GLU B 1 3 ? 30.579 77.318 121.929 1.00 40.80 3 GLU B N 1
ATOM 3902 C CA . GLU B 1 3 ? 29.717 77.068 120.791 1.00 39.54 3 GLU B CA 1
ATOM 3903 C C . GLU B 1 3 ? 28.348 77.693 121.019 1.00 38.05 3 GLU B C 1
ATOM 3904 O O . GLU B 1 3 ? 27.892 77.815 122.159 1.00 40.14 3 GLU B O 1
ATOM 3916 N N . LEU B 1 4 ? 27.706 78.097 119.928 1.00 32.09 4 LEU B N 1
ATOM 3917 C CA . LEU B 1 4 ? 26.306 78.486 119.958 1.00 30.17 4 LEU B CA 1
ATOM 3918 C C . LEU B 1 4 ? 25.524 77.509 119.100 1.00 29.88 4 LEU B C 1
ATOM 3919 O O . LEU B 1 4 ? 26.010 77.063 118.060 1.00 30.08 4 LEU B O 1
ATOM 3935 N N . THR B 1 5 ? 24.317 77.175 119.544 1.00 29.27 5 THR B N 1
ATOM 3936 C CA . THR B 1 5 ? 23.431 76.300 118.792 1.00 28.94 5 THR B CA 1
ATOM 3937 C C . THR B 1 5 ? 22.365 77.126 118.097 1.00 26.80 5 THR B C 1
ATOM 3938 O O . THR B 1 5 ? 21.622 77.871 118.743 1.00 25.85 5 THR B O 1
ATOM 3949 N N . ILE B 1 6 ? 22.308 76.995 116.775 1.00 26.22 6 ILE B N 1
ATOM 3950 C CA . ILE B 1 6 ? 21.381 77.767 115.949 1.00 24.39 6 ILE B CA 1
ATOM 3951 C C . ILE B 1 6 ? 20.266 76.855 115.436 1.00 24.50 6 ILE B C 1
ATOM 3952 O O . ILE B 1 6 ? 20.534 75.807 114.851 1.00 25.64 6 ILE B O 1
ATOM 3968 N N . TYR B 1 7 ? 19.019 77.252 115.669 1.00 23.48 7 TYR B N 1
ATOM 3969 C CA . TYR B 1 7 ? 17.874 76.546 115.114 1.00 23.56 7 TYR B CA 1
ATOM 3970 C C . TYR B 1 7 ? 17.521 77.136 113.752 1.00 22.46 7 TYR B C 1
ATOM 3971 O O . TYR B 1 7 ? 17.148 78.303 113.649 1.00 21.93 7 TYR B O 1
ATOM 3989 N N . HIS B 1 8 ? 17.641 76.309 112.718 1.00 23.28 8 HIS B N 1
ATOM 3990 C CA . HIS B 1 8 ? 17.415 76.718 111.336 1.00 23.28 8 HIS B CA 1
ATOM 3991 C C . HIS B 1 8 ? 16.125 76.064 110.833 1.00 23.60 8 HIS B C 1
ATOM 3992 O O . HIS B 1 8 ? 16.099 74.859 110.562 1.00 24.50 8 HIS B O 1
ATOM 4007 N N . PHE B 1 9 ? 15.056 76.851 110.725 1.00 21.95 9 PHE B N 1
ATOM 4008 C CA . PHE B 1 9 ? 13.723 76.294 110.486 1.00 22.47 9 PHE B CA 1
ATOM 4009 C C . PHE B 1 9 ? 13.326 76.215 109.008 1.00 22.78 9 PHE B C 1
ATOM 4010 O O . PHE B 1 9 ? 13.321 77.228 108.303 1.00 21.77 9 PHE B O 1
ATOM 4027 N N A MET B 1 10 ? 12.965 75.007 108.572 0.50 24.33 10 MET B N 1
ATOM 4028 N N B MET B 1 10 ? 13.026 75.002 108.553 0.50 24.34 10 MET B N 1
ATOM 4029 C CA A MET B 1 10 ? 12.426 74.743 107.230 0.50 25.17 10 MET B CA 1
ATOM 4030 C CA B MET B 1 10 ? 12.404 74.786 107.249 0.50 25.79 10 MET B CA 1
ATOM 4031 C C A MET B 1 10 ? 13.261 75.355 106.108 0.50 24.78 10 MET B C 1
ATOM 4032 C C B MET B 1 10 ? 13.252 75.323 106.092 0.50 24.83 10 MET B C 1
ATOM 4033 O O A MET B 1 10 ? 12.728 75.953 105.173 0.50 24.51 10 MET B O 1
ATOM 4034 O O B MET B 1 10 ? 12.713 75.837 105.112 0.50 24.68 10 MET B O 1
ATOM 4061 N N . SER B 1 11 ? 14.573 75.187 106.208 1.00 26.65 11 SER B N 1
ATOM 4062 C CA . SER B 1 11 ? 15.504 75.722 105.217 1.00 36.70 11 SER B CA 1
ATOM 4063 C C . SER B 1 11 ? 15.267 75.161 103.813 1.00 42.10 11 SER B C 1
ATOM 4064 O O . SER B 1 11 ? 15.437 75.869 102.814 1.00 38.83 11 SER B O 1
ATOM 4072 N N . ASP B 1 12 ? 14.883 73.889 103.746 1.00 44.72 12 ASP B N 1
ATOM 4073 C CA . ASP B 1 12 ? 14.652 73.219 102.469 1.00 49.75 12 ASP B CA 1
ATOM 4074 C C . ASP B 1 12 ? 13.534 73.878 101.673 1.00 42.77 12 ASP B C 1
ATOM 4075 O O . ASP B 1 12 ? 13.636 74.031 100.458 1.00 48.54 12 ASP B O 1
ATOM 4084 N N . LYS B 1 13 ? 12.474 74.272 102.368 1.00 31.12 13 LYS B N 1
ATOM 4085 C CA . LYS B 1 13 ? 11.263 74.741 101.713 1.00 30.88 13 LYS B CA 1
ATOM 4086 C C . LYS B 1 13 ? 11.150 76.264 101.615 1.00 26.64 13 LYS B C 1
ATOM 4087 O O . LYS B 1 13 ? 10.530 76.781 100.686 1.00 26.89 13 LYS B O 1
ATOM 4106 N N . LEU B 1 14 ? 11.742 76.975 102.567 1.00 24.92 14 LEU B N 1
ATOM 4107 C CA . LEU B 1 14 ? 11.703 78.432 102.565 1.00 23.14 14 LEU B CA 1
ATOM 4108 C C . LEU B 1 14 ? 12.886 78.944 101.750 1.00 22.91 14 LEU B C 1
ATOM 4109 O O . LEU B 1 14 ? 13.833 79.520 102.292 1.00 22.33 14 LEU B O 1
ATOM 4125 N N A ASN B 1 15 ? 12.819 78.753 100.438 0.59 24.15 15 ASN B N 1
ATOM 4126 N N B ASN B 1 15 ? 12.793 78.716 100.440 0.41 24.20 15 ASN B N 1
ATOM 4127 C CA A ASN B 1 15 ? 13.963 79.015 99.570 0.59 24.44 15 ASN B CA 1
ATOM 4128 C CA B ASN B 1 15 ? 13.884 78.933 99.492 0.41 24.61 15 ASN B CA 1
ATOM 4129 C C A ASN B 1 15 ? 13.730 80.144 98.570 0.59 24.00 15 ASN B C 1
ATOM 4130 C C B ASN B 1 15 ? 13.777 80.234 98.708 0.41 23.69 15 ASN B C 1
ATOM 4131 O O A ASN B 1 15 ? 14.574 80.393 97.714 0.59 24.60 15 ASN B O 1
ATOM 4132 O O B ASN B 1 15 ? 14.770 80.710 98.165 0.41 23.66 15 ASN B O 1
ATOM 4153 N N . LEU B 1 16 ? 12.578 80.804 98.651 1.00 23.19 16 LEU B N 1
ATOM 4154 C CA . LEU B 1 16 ? 12.325 81.983 97.822 1.00 22.59 16 LEU B CA 1
ATOM 4155 C C . LEU B 1 16 ? 13.206 83.131 98.290 1.00 20.63 16 LEU B C 1
ATOM 4156 O O . LEU B 1 16 ? 13.873 83.791 97.492 1.00 20.50 16 LEU B O 1
ATOM 4172 N N . TYR B 1 17 ? 13.190 83.359 99.598 1.00 19.26 17 TYR B N 1
ATOM 4173 C CA . TYR B 1 17 ? 14.102 84.289 100.247 1.00 17.62 17 TYR B CA 1
ATOM 4174 C C . TYR B 1 17 ? 14.868 83.530 101.329 1.00 17.71 17 TYR B C 1
ATOM 4175 O O . TYR B 1 17 ? 14.543 83.612 102.508 1.00 16.90 17 TYR B O 1
ATOM 4193 N N . SER B 1 18 ? 15.869 82.772 100.898 1.00 18.89 18 SER B N 1
ATOM 4194 C CA . SER B 1 18 ? 16.661 81.921 101.782 1.00 22.08 18 SER B CA 1
ATOM 4195 C C . SER B 1 18 ? 17.441 82.729 102.814 1.00 22.92 18 SER B C 1
ATOM 4196 O O . SER B 1 18 ? 17.971 83.795 102.495 1.00 21.97 18 SER B O 1
ATOM 4204 N N . ASP B 1 19 ? 17.511 82.216 104.044 1.00 22.35 19 ASP B N 1
ATOM 4205 C CA . ASP B 1 19 ? 18.300 82.852 105.107 1.00 21.54 19 ASP B CA 1
ATOM 4206 C C . ASP B 1 19 ? 19.734 82.304 105.194 1.00 20.48 19 ASP B C 1
ATOM 4207 O O . ASP B 1 19 ? 20.479 82.629 106.120 1.00 20.75 19 ASP B O 1
ATOM 4216 N N . ILE B 1 20 ? 20.118 81.462 104.244 1.00 20.95 20 ILE B N 1
ATOM 4217 C CA . ILE B 1 20 ? 21.420 80.801 104.324 1.00 20.10 20 ILE B CA 1
ATOM 4218 C C . ILE B 1 20 ? 22.547 81.841 104.268 1.00 19.74 20 ILE B C 1
ATOM 4219 O O . ILE B 1 20 ? 23.545 81.711 104.963 1.00 21.47 20 ILE B O 1
ATOM 4235 N N . GLY B 1 21 ? 22.371 82.886 103.469 1.00 19.77 21 GLY B N 1
ATOM 4236 C CA . GLY B 1 21 ? 23.330 83.979 103.446 1.00 20.14 21 GLY B CA 1
ATOM 4237 C C . GLY B 1 21 ? 23.620 84.521 104.840 1.00 20.37 21 GLY B C 1
ATOM 4238 O O . GLY B 1 21 ? 24.768 84.820 105.194 1.00 20.91 21 GLY B O 1
ATOM 4242 N N . ASN B 1 22 ? 22.576 84.649 105.648 1.00 19.06 22 ASN B N 1
ATOM 4243 C CA . ASN B 1 22 ? 22.753 85.178 106.990 1.00 18.63 22 ASN B CA 1
ATOM 4244 C C . ASN B 1 22 ? 23.348 84.166 107.961 1.00 19.03 22 ASN B C 1
ATOM 4245 O O . ASN B 1 22 ? 23.987 84.547 108.936 1.00 18.78 22 ASN B O 1
ATOM 4256 N N . ILE B 1 23 ? 23.149 82.882 107.700 1.00 20.68 23 ILE B N 1
ATOM 4257 C CA . ILE B 1 23 ? 23.760 81.862 108.545 1.00 20.95 23 ILE B CA 1
ATOM 4258 C C . ILE B 1 23 ? 25.240 81.752 108.222 1.00 20.70 23 ILE B C 1
ATOM 4259 O O . ILE B 1 23 ? 26.061 81.554 109.116 1.00 21.83 23 ILE B O 1
ATOM 4275 N N . ILE B 1 24 ? 25.584 81.901 106.949 1.00 20.87 24 ILE B N 1
ATOM 4276 C CA . ILE B 1 24 ? 26.985 81.910 106.549 1.00 22.08 24 ILE B CA 1
ATOM 4277 C C . ILE B 1 24 ? 27.697 83.094 107.210 1.00 22.32 24 ILE B C 1
ATOM 4278 O O . ILE B 1 24 ? 28.815 82.960 107.719 1.00 22.70 24 ILE B O 1
ATOM 4294 N N . ALA B 1 25 ? 27.037 84.245 107.209 1.00 21.64 25 ALA B N 1
ATOM 4295 C CA . ALA B 1 25 ? 27.603 85.453 107.795 1.00 21.41 25 ALA B CA 1
ATOM 4296 C C . ALA B 1 25 ? 27.687 85.339 109.320 1.00 21.81 25 ALA B C 1
ATOM 4297 O O . ALA B 1 25 ? 28.608 85.873 109.944 1.00 21.93 25 ALA B O 1
ATOM 4304 N N . LEU B 1 26 ? 26.723 84.649 109.921 1.00 21.73 26 LEU B N 1
ATOM 4305 C CA . LEU B 1 26 ? 26.752 84.418 111.360 1.00 22.51 26 LEU B CA 1
ATOM 4306 C C . LEU B 1 26 ? 27.950 83.545 111.728 1.00 21.78 26 LEU B C 1
ATOM 4307 O O . LEU B 1 26 ? 28.641 83.804 112.717 1.00 22.55 26 LEU B O 1
ATOM 4323 N N . ARG B 1 27 ? 28.179 82.505 110.930 1.00 22.24 27 ARG B N 1
ATOM 4324 C CA . ARG B 1 27 ? 29.278 81.577 111.176 1.00 23.79 27 ARG B CA 1
ATOM 4325 C C . ARG B 1 27 ? 30.600 82.332 111.094 1.00 24.81 27 ARG B C 1
ATOM 4326 O O . ARG B 1 27 ? 31.477 82.186 111.951 1.00 26.12 27 ARG B O 1
ATOM 4347 N N . GLN B 1 28 ? 30.721 83.150 110.054 1.00 24.42 28 GLN B N 1
ATOM 4348 C CA . GLN B 1 28 ? 31.929 83.915 109.805 1.00 25.53 28 GLN B CA 1
ATOM 4349 C C . GLN B 1 28 ? 32.221 84.889 110.942 1.00 25.54 28 GLN B C 1
ATOM 4350 O O . GLN B 1 28 ? 33.341 84.959 111.437 1.00 27.08 28 GLN B O 1
ATOM 4364 N N . ARG B 1 29 ? 31.221 85.652 111.359 1.00 24.08 29 ARG B N 1
ATOM 4365 C CA . ARG B 1 29 ? 31.474 86.692 112.340 1.00 24.19 29 ARG B CA 1
ATOM 4366 C C . ARG B 1 29 ? 31.584 86.115 113.748 1.00 24.95 29 ARG B C 1
ATOM 4367 O O . ARG B 1 29 ? 32.218 86.713 114.622 1.00 25.81 29 ARG B O 1
ATOM 4388 N N . ALA B 1 30 ? 31.005 84.939 113.962 1.00 24.86 30 ALA B N 1
ATOM 4389 C CA . ALA B 1 30 ? 31.203 84.230 115.223 1.00 26.01 30 ALA B CA 1
ATOM 4390 C C . ALA B 1 30 ? 32.628 83.682 115.304 1.00 28.07 30 ALA B C 1
ATOM 4391 O O . ALA B 1 30 ? 33.231 83.673 116.369 1.00 29.50 30 ALA B O 1
ATOM 4398 N N . LYS B 1 31 ? 33.166 83.234 114.174 1.00 28.51 31 LYS B N 1
ATOM 4399 C CA . LYS B 1 31 ? 34.518 82.674 114.143 1.00 30.83 31 LYS B CA 1
ATOM 4400 C C . LYS B 1 31 ? 35.559 83.748 114.448 1.00 31.96 31 LYS B C 1
ATOM 4401 O O . LYS B 1 31 ? 36.643 83.456 114.956 1.00 34.23 31 LYS B O 1
ATOM 4420 N N . LYS B 1 32 ? 35.223 84.993 114.136 1.00 30.58 32 LYS B N 1
ATOM 4421 C CA . LYS B 1 32 ? 36.118 86.113 114.398 1.00 31.55 32 LYS B CA 1
ATOM 4422 C C . LYS B 1 32 ? 36.203 86.418 115.890 1.00 32.20 32 LYS B C 1
ATOM 4423 O O . LYS B 1 32 ? 37.138 87.073 116.339 1.00 33.69 32 LYS B O 1
ATOM 4442 N N . ARG B 1 33 ? 35.231 85.925 116.654 1.00 31.33 33 ARG B N 1
ATOM 4443 C CA . ARG B 1 33 ? 35.278 85.996 118.117 1.00 33.87 33 ARG B CA 1
ATOM 4444 C C . ARG B 1 33 ? 35.540 84.613 118.731 1.00 34.03 33 ARG B C 1
ATOM 4445 O O . ARG B 1 33 ? 35.257 84.378 119.907 1.00 34.75 33 ARG B O 1
ATOM 4466 N N . ASN B 1 34 ? 36.093 83.710 117.926 1.00 34.88 34 ASN B N 1
ATOM 4467 C CA . ASN B 1 34 ? 36.419 82.356 118.361 1.00 36.96 34 ASN B CA 1
ATOM 4468 C C . ASN B 1 34 ? 35.206 81.591 118.904 1.00 38.40 34 ASN B C 1
ATOM 4469 O O . ASN B 1 34 ? 35.296 80.896 119.919 1.00 39.68 34 ASN B O 1
ATOM 4480 N N . ILE B 1 35 ? 34.077 81.727 118.211 1.00 35.45 35 ILE B N 1
ATOM 4481 C CA . ILE B 1 35 ? 32.862 80.994 118.545 1.00 32.39 35 ILE B CA 1
ATOM 4482 C C . ILE B 1 35 ? 32.482 80.085 117.386 1.00 31.61 35 ILE B C 1
ATOM 4483 O O . ILE B 1 35 ? 32.432 80.528 116.244 1.00 30.39 35 ILE B O 1
ATOM 4499 N N . LYS B 1 36 ? 32.229 78.813 117.686 1.00 32.52 36 LYS B N 1
ATOM 4500 C CA . LYS B 1 36 ? 31.782 77.858 116.683 1.00 33.21 36 LYS B CA 1
ATOM 4501 C C . LYS B 1 36 ? 30.259 77.773 116.694 1.00 31.24 36 LYS B C 1
ATOM 4502 O O . LYS B 1 36 ? 29.629 77.874 117.746 1.00 35.36 36 LYS B O 1
ATOM 4521 N N . VAL B 1 37 ? 29.674 77.603 115.516 1.00 28.75 37 VAL B N 1
ATOM 4522 C CA . VAL B 1 37 ? 28.230 77.552 115.378 1.00 27.72 37 VAL B CA 1
ATOM 4523 C C . VAL B 1 37 ? 27.774 76.149 115.006 1.00 30.92 37 VAL B C 1
ATOM 4524 O O . VAL B 1 37 ? 28.253 75.560 114.032 1.00 34.11 37 VAL B O 1
ATOM 4537 N N . ASN B 1 38 ? 26.871 75.614 115.820 1.00 30.70 38 ASN B N 1
ATOM 4538 C CA A ASN B 1 38 ? 26.245 74.328 115.535 0.63 30.36 38 ASN B CA 1
ATOM 4539 C CA B ASN B 1 38 ? 26.242 74.329 115.566 0.37 29.61 38 ASN B CA 1
ATOM 4540 C C . ASN B 1 38 ? 24.855 74.552 114.976 1.00 29.57 38 ASN B C 1
ATOM 4541 O O . ASN B 1 38 ? 23.925 74.917 115.704 1.00 32.46 38 ASN B O 1
ATOM 4562 N N . VAL B 1 39 ? 24.718 74.351 113.667 1.00 26.35 39 VAL B N 1
ATOM 4563 C CA . VAL B 1 39 ? 23.443 74.610 113.004 1.00 26.50 39 VAL B CA 1
ATOM 4564 C C . VAL B 1 39 ? 22.583 73.357 113.018 1.00 26.83 39 VAL B C 1
ATOM 4565 O O . VAL B 1 39 ? 22.982 72.305 112.513 1.00 27.37 39 VAL B O 1
ATOM 4578 N N . VAL B 1 40 ? 21.403 73.485 113.608 1.00 27.03 40 VAL B N 1
ATOM 4579 C CA . VAL B 1 40 ? 20.442 72.396 113.666 1.00 27.06 40 VAL B CA 1
ATOM 4580 C C . VAL B 1 40 ? 19.350 72.644 112.625 1.00 26.62 40 VAL B C 1
ATOM 4581 O O . VAL B 1 40 ? 18.625 73.637 112.687 1.00 27.93 40 VAL B O 1
ATOM 4594 N N . GLU B 1 41 ? 19.261 71.745 111.652 1.00 26.72 41 GLU B N 1
ATOM 4595 C CA . GLU B 1 41 ? 18.260 71.848 110.597 1.00 29.23 41 GLU B CA 1
ATOM 4596 C C . GLU B 1 41 ? 16.954 71.209 111.054 1.00 28.37 41 GLU B C 1
ATOM 4597 O O . GLU B 1 41 ? 16.905 70.006 111.331 1.00 31.00 41 GLU B O 1
ATOM 4609 N N . ILE B 1 42 ? 15.899 72.017 111.128 1.00 24.90 42 ILE B N 1
ATOM 4610 C CA . ILE B 1 42 ? 14.615 71.566 111.647 1.00 25.97 42 ILE B CA 1
ATOM 4611 C C . ILE B 1 42 ? 13.535 71.707 110.585 1.00 26.90 42 ILE B C 1
ATOM 4612 O O . ILE B 1 42 ? 13.164 72.824 110.215 1.00 27.32 42 ILE B O 1
ATOM 4628 N N . ASN B 1 43 ? 13.043 70.571 110.094 1.00 31.86 43 ASN B N 1
ATOM 4629 C CA . ASN B 1 43 ? 11.967 70.558 109.104 1.00 36.63 43 ASN B CA 1
ATOM 4630 C C . ASN B 1 43 ? 10.703 69.910 109.662 1.00 42.19 43 ASN B C 1
ATOM 4631 O O . ASN B 1 43 ? 9.597 70.185 109.196 1.00 56.24 43 ASN B O 1
ATOM 4642 N N . GLU B 1 44 ? 10.882 69.049 110.657 1.00 37.47 44 GLU B N 1
ATOM 4643 C CA . GLU B 1 44 ? 9.771 68.490 111.419 1.00 39.84 44 GLU B CA 1
ATOM 4644 C C . GLU B 1 44 ? 9.908 68.931 112.870 1.00 37.61 44 GLU B C 1
ATOM 4645 O O . GLU B 1 44 ? 11.002 68.888 113.433 1.00 36.42 44 GLU B O 1
ATOM 4657 N N . THR B 1 45 ? 8.798 69.344 113.476 1.00 37.31 45 THR B N 1
ATOM 4658 C CA . THR B 1 45 ? 8.853 70.034 114.762 1.00 35.68 45 THR B CA 1
ATOM 4659 C C . THR B 1 45 ? 8.342 69.212 115.943 1.00 37.89 45 THR B C 1
ATOM 4660 O O . THR B 1 45 ? 8.355 69.691 117.076 1.00 35.78 45 THR B O 1
ATOM 4671 N N . GLU B 1 46 ? 7.936 67.990 115.690 1.00 39.38 46 GLU B N 1
ATOM 4672 C CA . GLU B 1 46 ? 7.499 67.130 116.773 1.00 48.28 46 GLU B CA 1
ATOM 4673 C C . GLU B 1 46 ? 8.634 66.964 117.773 1.00 39.23 46 GLU B C 1
ATOM 4674 O O . GLU B 1 46 ? 9.694 66.651 117.400 1.00 39.02 46 GLU B O 1
ATOM 4686 N N . GLY B 1 47 ? 8.395 67.229 119.046 1.00 43.89 47 GLY B N 1
ATOM 4687 C CA . GLY B 1 47 ? 9.392 67.010 120.078 1.00 47.34 47 GLY B CA 1
ATOM 4688 C C . GLY B 1 47 ? 10.370 68.152 120.304 1.00 42.17 47 GLY B C 1
ATOM 4689 O O . GLY B 1 47 ? 11.178 68.096 121.229 1.00 38.71 47 GLY B O 1
ATOM 4693 N N . ILE B 1 48 ? 10.305 69.187 119.471 1.00 38.58 48 ILE B N 1
ATOM 4694 C CA . ILE B 1 48 ? 11.268 70.284 119.547 1.00 35.24 48 ILE B CA 1
ATOM 4695 C C . ILE B 1 48 ? 11.031 71.179 120.757 1.00 34.62 48 ILE B C 1
ATOM 4696 O O . ILE B 1 48 ? 9.906 71.600 121.021 1.00 37.11 48 ILE B O 1
ATOM 4712 N N . THR B 1 49 ? 12.110 71.473 121.473 1.00 31.80 49 THR B N 1
ATOM 4713 C CA . THR B 1 49 ? 12.093 72.446 122.562 1.00 30.98 49 THR B CA 1
ATOM 4714 C C . THR B 1 49 ? 13.228 73.438 122.357 1.00 32.35 49 THR B C 1
ATOM 4715 O O . THR B 1 49 ? 14.162 73.161 121.606 1.00 34.49 49 THR B O 1
ATOM 4726 N N . PHE B 1 50 ? 13.160 74.577 123.043 1.00 29.23 50 PHE B N 1
ATOM 4727 C CA . PHE B 1 50 ? 14.131 75.656 122.850 1.00 27.19 50 PHE B CA 1
ATOM 4728 C C . PHE B 1 50 ? 15.170 75.759 123.967 1.00 27.96 50 PHE B C 1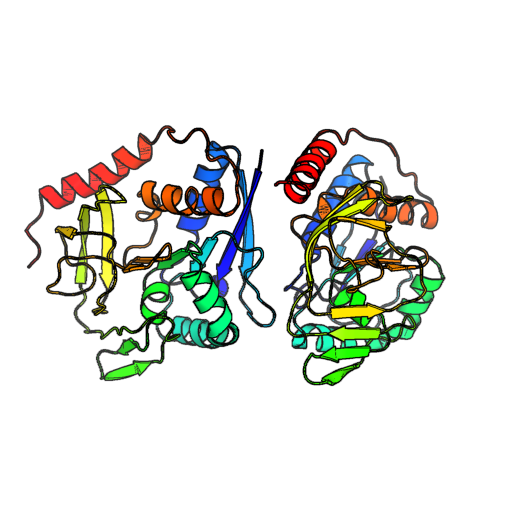
ATOM 4729 O O . PHE B 1 50 ? 15.956 76.701 123.997 1.00 27.25 50 PHE B O 1
ATOM 4746 N N . ASP B 1 51 ? 15.188 74.772 124.859 1.00 29.60 51 ASP B N 1
ATOM 4747 C CA . ASP B 1 51 ? 16.181 74.713 125.934 1.00 32.75 51 ASP B CA 1
ATOM 4748 C C . ASP B 1 51 ? 17.616 74.849 125.426 1.00 32.35 51 ASP B C 1
ATOM 4749 O O . ASP B 1 51 ? 18.464 75.463 126.082 1.00 34.70 51 ASP B O 1
ATOM 4758 N N . GLU B 1 52 ? 17.874 74.281 124.251 1.00 31.01 52 GLU B N 1
ATOM 4759 C CA . GLU B 1 52 ? 19.224 74.206 123.695 1.00 35.21 52 GLU B CA 1
ATOM 4760 C C . GLU B 1 52 ? 19.500 75.281 122.647 1.00 29.00 52 GLU B C 1
ATOM 4761 O O . GLU B 1 52 ? 20.623 75.396 122.155 1.00 28.76 52 GLU B O 1
ATOM 4773 N N . CYS B 1 53 ? 18.478 76.065 122.315 1.00 27.26 53 CYS B N 1
ATOM 4774 C CA . CYS B 1 53 ? 18.577 77.068 121.258 1.00 25.61 53 CYS B CA 1
ATOM 4775 C C . CYS B 1 53 ? 19.195 78.373 121.756 1.00 25.04 53 CYS B C 1
ATOM 4776 O O . CYS B 1 53 ? 18.850 78.861 122.829 1.00 25.33 53 CYS B O 1
ATOM 4784 N N . ASP B 1 54 ? 20.108 78.929 120.962 1.00 24.44 54 ASP B N 1
ATOM 4785 C CA . ASP B 1 54 ? 20.746 80.208 121.273 1.00 24.00 54 ASP B CA 1
ATOM 4786 C C . ASP B 1 54 ? 20.251 81.296 120.333 1.00 22.28 54 ASP B C 1
ATOM 4787 O O . ASP B 1 54 ? 20.066 82.437 120.750 1.00 21.77 54 ASP B O 1
ATOM 4796 N N . ILE B 1 55 ? 20.068 80.934 119.063 1.00 21.59 55 ILE B N 1
ATOM 4797 C CA . ILE B 1 55 ? 19.537 81.830 118.038 1.00 20.39 55 ILE B CA 1
ATOM 4798 C C . ILE B 1 55 ? 18.704 81.014 117.051 1.00 21.15 55 ILE B C 1
ATOM 4799 O O . ILE B 1 55 ? 19.082 79.891 116.719 1.00 23.01 55 ILE B O 1
ATOM 4815 N N . PHE B 1 56 ? 17.589 81.564 116.566 1.00 18.77 56 PHE B N 1
ATOM 4816 C CA . PHE B 1 56 ? 16.835 80.878 115.514 1.00 18.67 56 PHE B CA 1
ATOM 4817 C C . PHE B 1 56 ? 16.659 81.754 114.264 1.00 17.42 56 PHE B C 1
ATOM 4818 O O . PHE B 1 56 ? 16.774 82.972 114.316 1.00 16.50 56 PHE B O 1
ATOM 4835 N N . PHE B 1 57 ? 16.398 81.085 113.145 1.00 19.37 57 PHE B N 1
ATOM 4836 C CA . PHE B 1 57 ? 16.217 81.720 111.847 1.00 18.03 57 PHE B CA 1
ATOM 4837 C C . PHE B 1 57 ? 15.002 81.137 111.137 1.00 17.90 57 PHE B C 1
ATOM 4838 O O . PHE B 1 57 ? 14.839 79.918 111.100 1.00 18.21 57 PHE B O 1
ATOM 4855 N N . ILE B 1 58 ? 14.151 82.002 110.586 1.00 16.09 58 ILE B N 1
ATOM 4856 C CA . ILE B 1 58 ? 13.073 81.566 109.708 1.00 16.49 58 ILE B CA 1
ATOM 4857 C C . ILE B 1 58 ? 13.100 82.414 108.447 1.00 17.29 58 ILE B C 1
ATOM 4858 O O . ILE B 1 58 ? 12.827 83.612 108.502 1.00 18.99 58 ILE B O 1
ATOM 4874 N N . GLY B 1 59 ? 13.424 81.786 107.320 1.00 18.08 59 GLY B N 1
ATOM 4875 C CA . GLY B 1 59 ? 13.443 82.462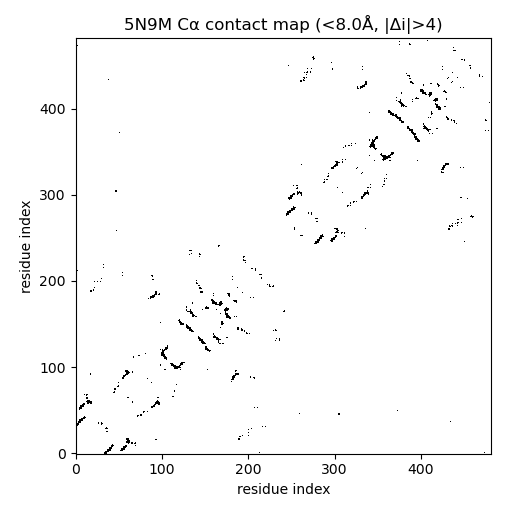 106.034 1.00 18.75 59 GLY B CA 1
ATOM 4876 C C . GLY B 1 59 ? 12.077 82.637 105.385 1.00 17.32 59 GLY B C 1
ATOM 4877 O O . GLY B 1 59 ? 11.027 82.476 106.020 1.00 16.49 59 GLY B O 1
ATOM 4881 N N . GLY B 1 60 ? 12.105 82.958 104.096 1.00 15.75 60 GLY B N 1
ATOM 4882 C CA . GLY B 1 60 ? 10.909 83.286 103.349 1.00 15.90 60 GLY B CA 1
ATOM 4883 C C . GLY B 1 60 ? 10.638 82.317 102.213 1.00 17.43 60 GLY B C 1
ATOM 4884 O O . GLY B 1 60 ? 11.545 81.950 101.458 1.00 17.92 60 GLY B O 1
ATOM 4888 N N . GLY B 1 61 ? 9.383 81.891 102.096 1.00 18.44 61 GLY B N 1
ATOM 4889 C CA . GLY B 1 61 ? 8.986 81.027 100.998 1.00 20.28 61 GLY B CA 1
ATOM 4890 C C . GLY B 1 61 ? 7.861 81.590 100.151 1.00 20.47 61 GLY B C 1
ATOM 4891 O O . GLY B 1 61 ? 7.321 82.671 100.420 1.00 19.34 61 GLY B O 1
ATOM 4895 N N . SER B 1 62 ? 7.510 80.842 99.111 1.00 22.23 62 SER B N 1
ATOM 4896 C CA . SER B 1 62 ? 6.281 81.079 98.381 1.00 23.17 62 SER B CA 1
ATOM 4897 C C . SER B 1 62 ? 5.099 81.015 99.351 1.00 24.04 62 SER B C 1
ATOM 4898 O O . SER B 1 62 ? 5.216 80.427 100.424 1.00 24.23 62 SER B O 1
ATOM 4906 N N . ASP B 1 63 ? 3.970 81.605 98.972 1.00 26.23 63 ASP B N 1
ATOM 4907 C CA . ASP B 1 63 ? 2.756 81.516 99.782 1.00 25.64 63 ASP B CA 1
ATOM 4908 C C . ASP B 1 63 ? 2.448 80.063 100.133 1.00 25.89 63 ASP B C 1
ATOM 4909 O O . ASP B 1 63 ? 2.076 79.752 101.261 1.00 23.69 63 ASP B O 1
ATOM 4918 N N . ARG B 1 64 ? 2.627 79.170 99.167 1.00 28.30 64 ARG B N 1
ATOM 4919 C CA . ARG B 1 64 ? 2.364 77.761 99.401 1.00 31.71 64 ARG B CA 1
ATOM 4920 C C . ARG B 1 64 ? 3.297 77.158 100.442 1.00 25.96 64 ARG B C 1
ATOM 4921 O O . ARG B 1 64 ? 2.851 76.456 101.345 1.00 25.29 64 ARG B O 1
ATOM 4942 N N . GLU B 1 65 ? 4.595 77.420 100.319 1.00 25.28 65 GLU B N 1
ATOM 4943 C CA . GLU B 1 65 ? 5.559 76.811 101.230 1.00 25.11 65 GLU B CA 1
ATOM 4944 C C . GLU B 1 65 ? 5.526 77.481 102.598 1.00 23.74 65 GLU B C 1
ATOM 4945 O O . GLU B 1 65 ? 5.724 76.821 103.621 1.00 23.31 65 GLU B O 1
ATOM 4957 N N . GLN B 1 66 ? 5.265 78.785 102.634 1.00 22.31 66 GLN B N 1
ATOM 4958 C CA . GLN B 1 66 ? 5.192 79.472 103.916 1.00 20.66 66 GLN B CA 1
ATOM 4959 C C . GLN B 1 66 ? 4.022 78.909 104.722 1.00 21.75 66 GLN B C 1
ATOM 4960 O O . GLN B 1 66 ? 4.133 78.719 105.934 1.00 23.27 66 GLN B O 1
ATOM 4974 N N . ALA B 1 67 ? 2.912 78.617 104.049 1.00 21.45 67 ALA B N 1
ATOM 4975 C CA . ALA B 1 67 ? 1.738 78.067 104.733 1.00 22.93 67 ALA B CA 1
ATOM 4976 C C . ALA B 1 67 ? 2.048 76.688 105.309 1.00 25.30 67 ALA B C 1
ATOM 4977 O O . ALA B 1 67 ? 1.659 76.374 106.439 1.00 23.98 67 ALA B O 1
ATOM 4984 N N . LEU B 1 68 ? 2.759 75.870 104.536 1.00 27.85 68 LEU B N 1
ATOM 4985 C CA . LEU B 1 68 ? 3.161 74.550 105.007 1.00 28.97 68 LEU B CA 1
ATOM 4986 C C . LEU B 1 68 ? 4.101 74.654 106.208 1.00 25.62 68 LEU B C 1
ATOM 4987 O O . LEU B 1 68 ? 3.930 73.937 107.200 1.00 23.55 68 LEU B O 1
ATOM 5003 N N . ALA B 1 69 ? 5.076 75.556 106.132 1.00 21.91 69 ALA B N 1
ATOM 5004 C CA . ALA B 1 69 ? 6.018 75.751 107.231 1.00 20.90 69 ALA B CA 1
ATOM 5005 C C . ALA B 1 69 ? 5.287 76.206 108.489 1.00 21.36 69 ALA B C 1
ATOM 5006 O O . ALA B 1 69 ? 5.580 75.765 109.604 1.00 22.30 69 ALA B O 1
ATOM 5013 N N . THR B 1 70 ? 4.310 77.078 108.292 1.00 19.57 70 THR B N 1
ATOM 5014 C CA . THR B 1 70 ? 3.571 77.647 109.403 1.00 19.61 70 THR B CA 1
ATOM 5015 C C . THR B 1 70 ? 2.772 76.561 110.125 1.00 20.08 70 THR B C 1
ATOM 5016 O O . THR B 1 70 ? 2.714 76.537 111.359 1.00 19.26 70 THR B O 1
ATOM 5027 N N . LYS B 1 71 ? 2.182 75.647 109.363 1.00 21.44 71 LYS B N 1
ATOM 5028 C CA . LYS B 1 71 ? 1.418 74.567 109.964 1.00 25.29 71 LYS B CA 1
ATOM 5029 C C . LYS B 1 71 ? 2.336 73.684 110.806 1.00 24.59 71 LYS B C 1
ATOM 5030 O O . LYS B 1 71 ? 1.942 73.218 111.866 1.00 23.86 71 LYS B O 1
ATOM 5049 N N . GLU B 1 72 ? 3.568 73.471 110.351 1.00 26.05 72 GLU B N 1
ATOM 5050 C CA . GLU B 1 72 ? 4.515 72.685 111.133 1.00 27.43 72 GLU B CA 1
ATOM 5051 C C . GLU B 1 72 ? 4.928 73.459 112.381 1.00 25.45 72 GLU B C 1
ATOM 5052 O O . GLU B 1 72 ? 4.926 72.920 113.489 1.00 23.88 72 GLU B O 1
ATOM 5064 N N . LEU B 1 73 ? 5.284 74.725 112.186 1.00 22.72 73 LEU B N 1
ATOM 5065 C CA . LEU B 1 73 ? 5.704 75.580 113.291 1.00 22.06 73 LEU B CA 1
ATOM 5066 C C . LEU B 1 73 ? 4.590 75.776 114.318 1.00 21.94 73 LEU B C 1
ATOM 5067 O O . LEU B 1 73 ? 4.873 75.987 115.494 1.00 23.31 73 LEU B O 1
ATOM 5083 N N . SER B 1 74 ? 3.331 75.688 113.894 1.00 21.26 74 SER B N 1
ATOM 5084 C CA . SER B 1 74 ? 2.220 75.903 114.818 1.00 24.15 74 SER B CA 1
ATOM 5085 C C . SER B 1 74 ? 2.192 74.827 115.907 1.00 23.94 74 SER B C 1
ATOM 5086 O O . SER B 1 74 ? 1.620 75.034 116.978 1.00 25.75 74 SER B O 1
ATOM 5094 N N . LYS B 1 75 ? 2.820 73.686 115.634 1.00 22.08 75 LYS B N 1
ATOM 5095 C CA . LYS B 1 75 ? 2.884 72.601 116.606 1.00 24.33 75 LYS B CA 1
ATOM 5096 C C . LYS B 1 75 ? 3.749 72.951 117.812 1.00 25.38 75 LYS B C 1
ATOM 5097 O O . LYS B 1 75 ? 3.599 72.360 118.880 1.00 24.86 75 LYS B O 1
ATOM 5116 N N . ILE B 1 76 ? 4.680 73.882 117.623 1.00 26.81 76 ILE B N 1
ATOM 5117 C CA . ILE B 1 76 ? 5.517 74.359 118.718 1.00 23.84 76 ILE B CA 1
ATOM 5118 C C . ILE B 1 76 ? 5.321 75.860 118.912 1.00 22.95 76 ILE B C 1
ATOM 5119 O O . ILE B 1 76 ? 6.237 76.562 119.326 1.00 22.41 76 ILE B O 1
ATOM 5135 N N . LYS B 1 77 ? 4.111 76.334 118.627 1.00 26.74 77 LYS B N 1
ATOM 5136 C CA . LYS B 1 77 ? 3.767 77.751 118.777 1.00 29.16 77 LYS B CA 1
ATOM 5137 C C . LYS B 1 77 ? 4.051 78.269 120.185 1.00 25.30 77 LYS B C 1
ATOM 5138 O O . LYS B 1 77 ? 4.722 79.281 120.366 1.00 25.46 77 LYS B O 1
ATOM 5157 N N . THR B 1 78 ? 3.530 77.575 121.186 1.00 21.95 78 THR B N 1
ATOM 5158 C CA . THR B 1 78 ? 3.660 78.053 122.559 1.00 23.74 78 THR B CA 1
ATOM 5159 C C . THR B 1 78 ? 5.128 78.081 123.018 1.00 25.36 78 THR B C 1
ATOM 5160 O O . THR B 1 78 ? 5.588 79.098 123.540 1.00 25.54 78 THR B O 1
ATOM 5171 N N . PRO B 1 79 ? 5.876 76.982 122.822 1.00 26.81 79 PRO B N 1
ATOM 5172 C CA . PRO B 1 79 ? 7.295 77.074 123.199 1.00 24.85 79 PRO B CA 1
ATOM 5173 C C . PRO B 1 79 ? 8.054 78.170 122.444 1.00 22.19 79 PRO B C 1
ATOM 5174 O O . PRO B 1 79 ? 8.914 78.830 123.037 1.00 23.48 79 PRO B O 1
ATOM 5185 N N . LEU B 1 80 ? 7.742 78.377 121.167 1.00 19.95 80 LEU B N 1
ATOM 5186 C CA . LEU B 1 80 ? 8.416 79.427 120.400 1.00 19.34 80 LEU B CA 1
ATOM 5187 C C . LEU B 1 80 ? 8.109 80.816 120.965 1.00 21.20 80 LEU B C 1
ATOM 5188 O O . LEU B 1 80 ? 9.014 81.638 121.135 1.00 19.84 80 LEU B O 1
ATOM 5204 N N . LYS B 1 81 ? 6.839 81.078 121.263 1.00 22.37 81 LYS B N 1
ATOM 5205 C CA . LYS B 1 81 ? 6.471 82.362 121.846 1.00 20.86 81 LYS B CA 1
ATOM 5206 C C . LYS B 1 81 ? 7.123 82.543 123.213 1.00 19.49 81 LYS B C 1
ATOM 5207 O O . LYS B 1 81 ? 7.586 83.630 123.544 1.00 19.33 81 LYS B O 1
ATOM 5226 N N . GLU B 1 82 ? 7.155 81.485 124.014 1.00 19.38 82 GLU B N 1
ATOM 5227 C CA . GLU B 1 82 ? 7.726 81.607 125.346 1.00 20.63 82 GLU B CA 1
ATOM 5228 C C . GLU B 1 82 ? 9.217 81.906 125.228 1.00 19.56 82 GLU B C 1
ATOM 5229 O O . GLU B 1 82 ? 9.739 82.725 125.971 1.00 19.98 82 GLU B O 1
ATOM 5241 N N . ALA B 1 83 ? 9.889 81.287 124.262 1.00 23.20 83 ALA B N 1
ATOM 5242 C CA . ALA B 1 83 ? 11.299 81.589 124.016 1.00 23.07 83 ALA B CA 1
ATOM 5243 C C . ALA B 1 83 ? 11.500 83.052 123.618 1.00 18.29 83 ALA B C 1
ATOM 5244 O O . ALA B 1 83 ? 12.413 83.723 124.105 1.00 18.16 83 ALA B O 1
ATOM 5251 N N . ILE B 1 84 ? 10.647 83.552 122.734 1.00 16.11 84 ILE B N 1
ATOM 5252 C CA . ILE B 1 84 ? 10.759 84.939 122.285 1.00 17.64 84 ILE B CA 1
ATOM 5253 C C . ILE B 1 84 ? 10.515 85.908 123.449 1.00 19.17 84 ILE B C 1
ATOM 5254 O O . ILE B 1 84 ? 11.253 86.884 123.610 1.00 19.27 84 ILE B O 1
ATOM 5270 N N . GLU B 1 85 ? 9.496 85.642 124.263 1.00 17.96 85 GLU B N 1
ATOM 5271 C CA . GLU B 1 85 ? 9.211 86.522 125.396 1.00 19.56 85 GLU B CA 1
ATOM 5272 C C . GLU B 1 85 ? 10.333 86.483 126.433 1.00 19.85 85 GLU B C 1
ATOM 5273 O O . GLU B 1 85 ? 10.526 87.443 127.181 1.00 20.95 85 GLU B O 1
ATOM 5285 N N . ASP B 1 86 ? 11.073 85.377 126.469 1.00 19.71 86 ASP B N 1
ATOM 5286 C CA . ASP B 1 86 ? 12.187 85.223 127.404 1.00 22.51 86 ASP B CA 1
ATOM 5287 C C . ASP B 1 86 ? 13.426 85.974 126.924 1.00 20.24 86 ASP B C 1
ATOM 5288 O O . ASP B 1 86 ? 14.347 86.224 127.703 1.00 21.31 86 ASP B O 1
ATOM 5297 N N . GLY B 1 87 ? 13.445 86.341 125.645 1.00 21.59 87 GLY B N 1
ATOM 5298 C CA . GLY B 1 87 ? 14.554 87.091 125.085 1.00 20.43 87 GLY B CA 1
ATOM 5299 C C . GLY B 1 87 ? 15.347 86.336 124.031 1.00 20.04 87 GLY B C 1
ATOM 5300 O O . GLY B 1 87 ? 16.424 86.774 123.652 1.00 19.52 87 GLY B O 1
ATOM 5304 N N . MET B 1 88 ? 14.818 85.217 123.547 1.00 20.49 88 MET B N 1
ATOM 5305 C CA . MET B 1 88 ? 15.497 84.456 122.505 1.00 20.38 88 MET B CA 1
ATOM 5306 C C . MET B 1 88 ? 15.779 85.348 121.295 1.00 18.69 88 MET B C 1
ATOM 5307 O O . MET B 1 88 ? 14.870 85.973 120.755 1.00 17.65 88 MET B O 1
ATOM 5321 N N . PRO B 1 89 ? 17.047 85.426 120.872 1.00 18.80 89 PRO B N 1
ATOM 5322 C CA . PRO B 1 89 ? 17.345 86.170 119.637 1.00 18.06 89 PRO B CA 1
ATOM 5323 C C . PRO B 1 89 ? 16.963 85.405 118.377 1.00 17.29 89 PRO B C 1
ATOM 5324 O O . PRO B 1 89 ? 17.118 84.190 118.318 1.00 18.35 89 PRO B O 1
ATOM 5335 N N . GLY B 1 90 ? 16.501 86.116 117.357 1.00 16.12 90 GLY B N 1
ATOM 5336 C CA . GLY B 1 90 ? 16.207 85.474 116.097 1.00 16.17 90 GLY B CA 1
ATOM 5337 C C . GLY B 1 90 ? 16.048 86.460 114.963 1.00 15.68 90 GLY B C 1
ATOM 5338 O O . GLY B 1 90 ? 15.821 87.654 115.182 1.00 14.83 90 GLY B O 1
ATOM 5342 N N . LEU B 1 91 ? 16.167 85.936 113.748 1.00 17.81 91 LEU B N 1
ATOM 5343 C CA . LEU B 1 91 ? 16.018 86.712 112.528 1.00 16.01 91 LEU B CA 1
ATOM 5344 C C . LEU B 1 91 ? 15.003 86.040 111.615 1.00 15.15 91 LEU B C 1
ATOM 5345 O O . LEU B 1 91 ? 15.115 84.850 111.337 1.00 16.10 91 LEU B O 1
ATOM 5361 N N . THR B 1 92 ? 14.026 86.809 111.145 1.00 14.40 92 THR B N 1
ATOM 5362 C CA . THR B 1 92 ? 13.027 86.297 110.221 1.00 15.13 92 THR B CA 1
ATOM 5363 C C . THR B 1 92 ? 12.968 87.186 108.979 1.00 14.50 92 THR B C 1
ATOM 5364 O O . THR B 1 92 ? 13.126 88.395 109.068 1.00 13.79 92 THR B O 1
ATOM 5375 N N . ILE B 1 93 ? 12.760 86.558 107.825 1.00 15.31 93 ILE B N 1
ATOM 5376 C CA . ILE B 1 93 ? 12.873 87.231 106.537 1.00 15.50 93 ILE B CA 1
ATOM 5377 C C . ILE B 1 93 ? 11.605 87.038 105.711 1.00 15.94 93 ILE B C 1
ATOM 5378 O O . ILE B 1 93 ? 11.141 85.903 105.511 1.00 16.78 93 ILE B O 1
ATOM 5394 N N . CYS B 1 94 ? 11.076 88.161 105.229 1.00 15.56 94 CYS B N 1
ATOM 5395 C CA . CYS B 1 94 ? 9.894 88.200 104.374 1.00 16.09 94 CYS B CA 1
ATOM 5396 C C . CYS B 1 94 ? 8.742 87.357 104.947 1.00 16.26 94 CYS B C 1
ATOM 5397 O O . CYS B 1 94 ? 8.188 87.701 105.986 1.00 15.54 94 CYS B O 1
ATOM 5405 N N . GLY B 1 95 ? 8.377 86.262 104.294 1.00 17.40 95 GLY B N 1
ATOM 5406 C CA . GLY B 1 95 ? 7.291 85.443 104.800 1.00 17.83 95 GLY B CA 1
ATOM 5407 C C . GLY B 1 95 ? 7.525 84.942 106.218 1.00 17.40 95 GLY B C 1
ATOM 5408 O O . GLY B 1 95 ? 6.574 84.791 107.002 1.00 17.40 95 GLY B O 1
ATOM 5412 N N . GLY B 1 96 ? 8.787 84.703 106.568 1.00 17.88 96 GLY B N 1
ATOM 5413 C CA . GLY B 1 96 ? 9.117 84.228 107.904 1.00 17.04 96 GLY B CA 1
ATOM 5414 C C . GLY B 1 96 ? 8.760 85.254 108.961 1.00 16.14 96 GLY B C 1
ATOM 5415 O O . GLY B 1 96 ? 8.358 84.914 110.077 1.00 17.51 96 GLY B O 1
ATOM 5419 N N . TYR B 1 97 ? 8.924 86.517 108.585 1.00 15.08 97 TYR B N 1
ATOM 5420 C CA . TYR B 1 97 ? 8.537 87.667 109.389 1.00 14.88 97 TYR B CA 1
ATOM 5421 C C . TYR B 1 97 ? 7.007 87.827 109.378 1.00 14.45 97 TYR B C 1
ATOM 5422 O O . TYR B 1 97 ? 6.370 87.843 110.435 1.00 14.45 97 TYR B O 1
ATOM 5440 N N . GLN B 1 98 ? 6.420 87.921 108.190 1.00 15.78 98 GLN B N 1
ATOM 5441 C CA . GLN B 1 98 ? 4.964 88.101 108.071 1.00 16.50 98 GLN B CA 1
ATOM 5442 C C . GLN B 1 98 ? 4.160 87.084 108.881 1.00 17.00 98 GLN B C 1
ATOM 5443 O O . GLN B 1 98 ? 3.197 87.437 109.579 1.00 17.92 98 GLN B O 1
ATOM 5457 N N . PHE B 1 99 ? 4.537 85.813 108.792 1.00 16.77 99 PHE B N 1
ATOM 5458 C CA . PHE B 1 99 ? 3.714 84.768 109.387 1.00 17.84 99 PHE B CA 1
ATOM 5459 C C . PHE B 1 99 ? 4.005 84.564 110.875 1.00 17.71 99 PHE B C 1
ATOM 5460 O O . PHE B 1 99 ? 3.506 83.628 111.479 1.00 18.78 99 PHE B O 1
ATOM 5477 N N . LEU B 1 100 ? 4.779 85.464 111.477 1.00 16.60 100 LEU B N 1
ATOM 5478 C CA . LEU B 1 100 ? 4.797 85.573 112.941 1.00 19.12 100 LEU B CA 1
ATOM 5479 C C . LEU B 1 100 ? 3.488 86.182 113.436 1.00 19.13 100 LEU B C 1
ATOM 5480 O O . LEU B 1 100 ? 3.057 85.942 114.569 1.00 17.68 100 LEU B O 1
ATOM 5496 N N . GLY B 1 101 ? 2.864 86.979 112.577 1.00 19.42 101 GLY B N 1
ATOM 5497 C CA . GLY B 1 101 ? 1.652 87.692 112.947 1.00 17.26 101 GLY B CA 1
ATOM 5498 C C . GLY B 1 101 ? 0.418 86.820 112.900 1.00 18.48 101 GLY B C 1
ATOM 5499 O O . GLY B 1 101 ? 0.508 85.607 112.730 1.00 20.33 101 GLY B O 1
ATOM 5503 N N . LYS B 1 102 ? -0.742 87.448 113.042 1.00 18.93 102 LYS B N 1
ATOM 5504 C CA . LYS B 1 102 ? -2.006 86.731 113.083 1.00 20.51 102 LYS B CA 1
ATOM 5505 C C . LYS B 1 102 ? -2.468 86.229 111.722 1.00 21.08 102 LYS B C 1
ATOM 5506 O O . LYS B 1 102 ? -3.101 85.180 111.626 1.00 22.45 102 LYS B O 1
ATOM 5525 N N . LYS B 1 103 ? -2.179 86.991 110.674 1.00 20.26 103 LYS B N 1
ATOM 5526 C CA . LYS B 1 103 ? -2.704 86.670 109.360 1.00 21.67 103 LYS B CA 1
ATOM 5527 C C . LYS B 1 103 ? -1.995 87.412 108.240 1.00 22.15 103 LYS B C 1
ATOM 5528 O O . LYS B 1 103 ? -1.406 88.478 108.438 1.00 20.65 103 LYS B O 1
ATOM 5547 N N . TYR B 1 104 ? -2.080 86.817 107.057 1.00 23.29 104 TYR B N 1
ATOM 5548 C CA . TYR B 1 104 ? -1.511 87.358 105.836 1.00 22.14 104 TYR B CA 1
ATOM 5549 C C . TYR B 1 104 ? -2.603 87.309 104.778 1.00 22.80 104 TYR B C 1
ATOM 5550 O O . TYR B 1 104 ? -3.147 86.237 104.507 1.00 23.22 104 TYR B O 1
ATOM 5568 N N . ILE B 1 105 ? -2.943 88.464 104.204 1.00 26.31 105 ILE B N 1
ATOM 5569 C CA . ILE B 1 105 ? -4.016 88.541 103.210 1.00 29.40 105 ILE B CA 1
ATOM 5570 C C . ILE B 1 105 ? -3.441 88.746 101.813 1.00 27.98 105 ILE B C 1
ATOM 5571 O O . ILE B 1 105 ? -2.648 89.661 101.582 1.00 25.98 105 ILE B O 1
ATOM 5587 N N . THR B 1 106 ? -3.849 87.886 100.886 1.00 28.79 106 THR B N 1
ATOM 5588 C CA . THR B 1 106 ? -3.383 87.964 99.509 1.00 29.25 106 THR B CA 1
ATOM 5589 C C . THR B 1 106 ? -4.062 89.111 98.775 1.00 29.43 106 THR B C 1
ATOM 5590 O O . THR B 1 106 ? -5.062 89.650 99.247 1.00 30.09 106 THR B O 1
ATOM 5601 N N . PRO B 1 107 ? -3.522 89.488 97.607 1.00 31.30 107 PRO B N 1
ATOM 5602 C CA . PRO B 1 107 ? -4.114 90.589 96.841 1.00 37.82 107 PRO B CA 1
ATOM 5603 C C . PRO B 1 107 ? -5.592 90.397 96.464 1.00 38.78 107 PRO B C 1
ATOM 5604 O O . PRO B 1 107 ? -6.296 91.401 96.345 1.00 37.78 107 PRO B O 1
ATOM 5615 N N . ASP B 1 108 ? -6.059 89.162 96.285 1.00 42.64 108 ASP B N 1
ATOM 5616 C CA . ASP B 1 108 ? -7.470 88.947 95.940 1.00 46.82 108 ASP B CA 1
ATOM 5617 C C . ASP B 1 108 ? -8.343 88.791 97.189 1.00 45.30 108 ASP B C 1
ATOM 5618 O O . ASP B 1 108 ? -9.562 88.629 97.087 1.00 44.47 108 ASP B O 1
ATOM 5627 N N . GLY B 1 109 ? -7.712 88.836 98.360 1.00 40.75 109 GLY B N 1
ATOM 5628 C CA . GLY B 1 109 ? -8.431 88.854 99.621 1.00 38.16 109 GLY B CA 1
ATOM 5629 C C . GLY B 1 109 ? -8.434 87.537 100.381 1.00 37.32 109 GLY B C 1
ATOM 5630 O O . GLY B 1 109 ? -9.076 87.424 101.425 1.00 39.68 109 GLY B O 1
ATOM 5634 N N . THR B 1 110 ? -7.718 86.540 99.875 1.00 37.15 110 THR B N 1
ATOM 5635 C CA . THR B 1 110 ? -7.628 85.258 100.568 1.00 38.93 110 THR B CA 1
ATOM 5636 C C . THR B 1 110 ? -6.803 85.402 101.844 1.00 37.82 110 THR B C 1
ATOM 5637 O O . THR B 1 110 ? -5.651 85.834 101.808 1.00 36.11 110 THR B O 1
ATOM 5648 N N . GLU B 1 111 ? -7.402 85.027 102.970 1.00 35.00 111 GLU B N 1
ATOM 5649 C CA . GLU B 1 111 ? -6.766 85.185 104.274 1.00 32.83 111 GLU B CA 1
ATOM 5650 C C . GLU B 1 111 ? -5.999 83.925 104.676 1.00 32.57 111 GLU B C 1
ATOM 5651 O O . GLU B 1 111 ? -6.583 82.854 104.826 1.00 39.55 111 GLU B O 1
ATOM 5663 N N . LEU B 1 112 ? -4.685 84.057 104.830 1.00 26.13 112 LEU B N 1
ATOM 5664 C CA . LEU B 1 112 ? -3.842 82.950 105.265 1.00 26.08 112 LEU B CA 1
ATOM 5665 C C . LEU B 1 112 ? -3.463 83.122 106.734 1.00 26.76 112 LEU B C 1
ATOM 5666 O O . LEU B 1 112 ? -3.053 84.200 107.157 1.00 25.64 112 LEU B O 1
ATOM 5682 N N . GLU B 1 113 ? -3.603 82.045 107.497 1.00 30.12 113 GLU B N 1
ATOM 5683 C CA . GLU B 1 113 ? -3.369 82.064 108.938 1.00 31.65 113 GLU B CA 1
ATOM 5684 C C . GLU B 1 113 ? -1.880 82.166 109.277 1.00 29.39 113 GLU B C 1
ATOM 5685 O O . GLU B 1 113 ? -1.056 81.459 108.698 1.00 26.79 113 GLU B O 1
ATOM 5697 N N . GLY B 1 114 ? -1.542 83.058 110.206 1.00 22.76 114 GLY B N 1
ATOM 5698 C CA . GLY B 1 114 ? -0.183 83.160 110.711 1.00 20.35 114 GLY B CA 1
ATOM 5699 C C . GLY B 1 114 ? -0.002 82.360 111.993 1.00 20.94 114 GLY B C 1
ATOM 5700 O O . GLY B 1 114 ? -0.937 81.729 112.476 1.00 22.00 114 GLY B O 1
ATOM 5704 N N . LEU B 1 115 ? 1.204 82.374 112.547 1.00 22.29 115 LEU B N 1
ATOM 5705 C CA . LEU B 1 115 ? 1.454 81.683 113.805 1.00 24.48 115 LEU B CA 1
ATOM 5706 C C . LEU B 1 115 ? 0.713 82.334 114.961 1.00 22.42 115 LEU B C 1
ATOM 5707 O O . LEU B 1 115 ? 0.375 81.677 115.944 1.00 22.40 115 LEU B O 1
ATOM 5723 N N . GLY B 1 116 ? 0.476 83.633 114.848 1.00 21.06 116 GLY B N 1
ATOM 5724 C CA . GLY B 1 116 ? -0.149 84.385 115.920 1.00 22.81 116 GLY B CA 1
ATOM 5725 C C . GLY B 1 116 ? 0.742 84.607 117.134 1.00 23.54 116 GLY B C 1
ATOM 5726 O O . GLY B 1 116 ? 0.229 84.830 118.233 1.00 25.37 116 GLY B O 1
ATOM 5730 N N . ILE B 1 117 ? 2.061 84.556 116.943 1.00 20.71 117 ILE B N 1
ATOM 5731 C CA . ILE B 1 117 ? 3.021 84.851 118.011 1.00 20.02 117 ILE B CA 1
ATOM 5732 C C . ILE B 1 117 ? 2.902 86.302 118.482 1.00 18.54 117 ILE B C 1
ATOM 5733 O O . ILE B 1 117 ? 2.981 86.598 119.677 1.00 19.64 117 ILE B O 1
ATOM 5749 N N . LEU B 1 118 ? 2.744 87.200 117.520 1.00 17.15 118 LEU B N 1
ATOM 5750 C CA . LEU B 1 118 ? 2.613 88.621 117.799 1.00 16.49 118 LEU B CA 1
ATOM 5751 C C . LEU B 1 118 ? 1.358 89.175 117.126 1.00 16.48 118 LEU B C 1
ATOM 5752 O O . LEU B 1 118 ? 0.941 88.705 116.058 1.00 16.62 118 LEU B O 1
ATOM 5768 N N . ASP B 1 119 ? 0.774 90.186 117.752 1.00 16.44 119 ASP B N 1
ATOM 5769 C CA . ASP B 1 119 ? -0.458 90.772 117.266 1.00 16.64 119 ASP B CA 1
ATOM 5770 C C . ASP B 1 119 ? -0.190 91.775 116.140 1.00 16.02 119 ASP B C 1
ATOM 5771 O O . ASP B 1 119 ? -0.043 92.975 116.381 1.00 17.58 119 ASP B O 1
ATOM 5780 N N . PHE B 1 120 ? -0.106 91.276 114.911 1.00 15.80 120 PHE B N 1
ATOM 5781 C CA . PHE B 1 120 ? -0.095 92.156 113.746 1.00 15.37 120 PHE B CA 1
ATOM 5782 C C . PHE B 1 120 ? -0.617 91.425 112.512 1.00 15.79 120 PHE B C 1
ATOM 5783 O O . PHE B 1 120 ? -0.928 90.234 112.573 1.00 16.40 120 PHE B O 1
ATOM 5800 N N . TYR B 1 121 ? -0.786 92.149 111.411 1.00 15.64 121 TYR B N 1
ATOM 5801 C CA . TYR B 1 121 ? -1.201 91.511 110.165 1.00 16.13 121 TYR B CA 1
ATOM 5802 C C . TYR B 1 121 ? -0.505 92.131 108.956 1.00 15.65 121 TYR B C 1
ATOM 5803 O O . TYR B 1 121 ? 0.122 93.190 109.041 1.00 15.02 121 TYR B O 1
ATOM 5821 N N . THR B 1 122 ? -0.614 91.430 107.834 1.00 17.78 122 THR B N 1
ATOM 5822 C CA . THR B 1 122 ? -0.084 91.880 106.561 1.00 15.90 122 THR B CA 1
ATOM 5823 C C . THR B 1 122 ? -1.187 91.765 105.522 1.00 16.86 122 THR B C 1
ATOM 5824 O O . THR B 1 122 ? -1.913 90.764 105.485 1.00 17.67 122 THR B O 1
ATOM 5835 N N . GLU B 1 123 ? -1.339 92.804 104.708 1.00 16.92 123 GLU B N 1
ATOM 5836 C CA . GLU B 1 123 ? -2.271 92.760 103.591 1.00 17.97 123 GLU B CA 1
ATOM 5837 C C . GLU B 1 123 ? -1.518 93.136 102.337 1.00 17.85 123 GLU B C 1
ATOM 5838 O O . GLU B 1 123 ? -0.840 94.159 102.296 1.00 17.22 123 GLU B O 1
ATOM 5850 N N . SER B 1 124 ? -1.651 92.306 101.312 1.00 18.88 124 SER B N 1
ATOM 5851 C CA . SER B 1 124 ? -0.825 92.439 100.131 1.00 21.89 124 SER B CA 1
ATOM 5852 C C . SER B 1 124 ? -1.602 93.059 98.977 1.00 22.13 124 SER B C 1
ATOM 5853 O O . SER B 1 124 ? -2.818 92.890 98.876 1.00 23.73 124 SER B O 1
ATOM 5861 N N . LYS B 1 125 ? -0.884 93.799 98.133 1.00 20.43 125 LYS B N 1
ATOM 5862 C CA . LYS B 1 125 ? -1.410 94.330 96.878 1.00 23.53 125 LYS B CA 1
ATOM 5863 C C . LYS B 1 125 ? -0.605 93.782 95.703 1.00 22.75 125 LYS B C 1
ATOM 5864 O O . LYS B 1 125 ? 0.528 93.327 95.874 1.00 22.30 125 LYS B O 1
ATOM 5883 N N . THR B 1 126 ? -1.172 93.840 94.505 1.00 22.20 126 THR B N 1
ATOM 5884 C CA . THR B 1 126 ? -0.478 93.314 93.339 1.00 22.73 126 THR B CA 1
ATOM 5885 C C . THR B 1 126 ? 0.684 94.223 92.949 1.00 22.10 126 THR B C 1
ATOM 5886 O O . THR B 1 126 ? 1.708 93.750 92.452 1.00 21.94 126 THR B O 1
ATOM 5897 N N . ASN B 1 127 ? 0.524 95.526 93.172 1.00 23.88 127 ASN B N 1
ATOM 5898 C CA . ASN B 1 127 ? 1.618 96.476 92.977 1.00 23.35 127 ASN B CA 1
ATOM 5899 C C . ASN B 1 127 ? 2.584 96.427 94.162 1.00 19.78 127 ASN B C 1
ATOM 5900 O O . ASN B 1 127 ? 2.208 96.738 95.289 1.00 21.27 127 ASN B O 1
ATOM 5911 N N . ARG B 1 128 ? 3.824 96.025 93.907 1.00 19.33 128 ARG B N 1
ATOM 5912 C CA . ARG B 1 128 ? 4.776 95.777 94.980 1.00 18.10 128 ARG B CA 1
ATOM 5913 C C . ARG B 1 128 ? 5.471 97.054 95.422 1.00 17.46 128 ARG B C 1
ATOM 5914 O O . ARG B 1 128 ? 5.595 98.004 94.646 1.00 17.98 128 ARG B O 1
ATOM 5935 N N . LEU B 1 129 ? 5.893 97.064 96.684 1.00 16.47 129 LEU B N 1
ATOM 5936 C CA . LEU B 1 129 ? 6.791 98.077 97.203 1.00 15.87 129 LEU B CA 1
ATOM 5937 C C . LEU B 1 129 ? 8.194 97.635 96.816 1.00 15.66 129 LEU B C 1
ATOM 5938 O O . LEU B 1 129 ? 8.716 96.655 97.352 1.00 15.22 129 LEU B O 1
ATOM 5954 N N . THR B 1 130 ? 8.774 98.340 95.851 1.00 16.14 130 THR B N 1
ATOM 5955 C CA . THR B 1 130 ? 9.973 97.876 95.170 1.00 16.29 130 THR B CA 1
ATOM 5956 C C . THR B 1 130 ? 11.016 98.973 94.996 1.00 16.31 130 THR B C 1
ATOM 5957 O O . THR B 1 130 ? 10.727 100.030 94.448 1.00 16.87 130 THR B O 1
ATOM 5968 N N . GLY B 1 131 ? 12.237 98.699 95.433 1.00 15.86 131 GLY B N 1
ATOM 5969 C CA . GLY B 1 131 ? 13.347 99.594 95.162 1.00 16.07 131 GLY B CA 1
ATOM 5970 C C . GLY B 1 131 ? 14.481 99.459 96.151 1.00 15.46 131 GLY B C 1
ATOM 5971 O O . GLY B 1 131 ? 14.448 98.614 97.053 1.00 14.88 131 GLY B O 1
ATOM 5975 N N . ASP B 1 132 ? 15.505 100.291 95.973 1.00 15.75 132 ASP B N 1
ATOM 5976 C CA . ASP B 1 132 ? 16.578 100.373 96.948 1.00 15.35 132 ASP B CA 1
ATOM 5977 C C . ASP B 1 132 ? 15.984 100.900 98.241 1.00 14.75 132 ASP B C 1
ATOM 5978 O O . ASP B 1 132 ? 15.040 101.689 98.208 1.00 14.86 132 ASP B O 1
ATOM 5987 N N . ILE B 1 133 ? 16.513 100.451 99.373 1.00 14.24 133 ILE B N 1
ATOM 5988 C CA . ILE B 1 133 ? 16.079 100.974 100.651 1.00 13.80 133 ILE B CA 1
ATOM 5989 C C . ILE B 1 133 ? 17.281 101.248 101.563 1.00 13.78 133 ILE B C 1
ATOM 5990 O O . ILE B 1 133 ? 18.268 100.500 101.577 1.00 13.86 133 ILE B O 1
ATOM 6006 N N . VAL B 1 134 ? 17.208 102.370 102.271 1.00 13.85 134 VAL B N 1
ATOM 6007 C CA . VAL B 1 134 ? 18.211 102.750 103.251 1.00 13.97 134 VAL B CA 1
ATOM 6008 C C . VAL B 1 134 ? 17.493 103.098 104.542 1.00 13.65 134 VAL B C 1
ATOM 6009 O O . VAL B 1 134 ? 16.520 103.855 104.536 1.00 14.87 134 VAL B O 1
ATOM 6022 N N . ILE B 1 135 ? 17.982 102.540 105.642 1.00 13.45 135 ILE B N 1
ATOM 6023 C CA . ILE B 1 135 ? 17.376 102.739 106.949 1.00 13.65 135 ILE B CA 1
ATOM 6024 C C . ILE B 1 135 ? 18.432 103.270 107.917 1.00 13.69 135 ILE B C 1
ATOM 6025 O O . ILE B 1 135 ? 19.576 102.817 107.910 1.00 14.68 135 ILE B O 1
ATOM 6041 N N . GLU B 1 136 ? 18.059 104.245 108.736 1.00 13.94 136 GLU B N 1
ATOM 6042 C CA . GLU B 1 136 ? 18.948 104.722 109.786 1.00 14.49 136 GLU B CA 1
ATOM 6043 C C . GLU B 1 136 ? 18.396 104.224 111.111 1.00 16.13 136 GLU B C 1
ATOM 6044 O O . GLU B 1 136 ? 17.345 104.660 111.556 1.00 20.76 136 GLU B O 1
ATOM 6052 N N . SER B 1 137 ? 19.108 103.271 111.702 1.00 17.38 137 SER B N 1
ATOM 6053 C CA . SER B 1 137 ? 18.672 102.558 112.898 1.00 15.33 137 SER B CA 1
ATOM 6054 C C . SER B 1 137 ? 19.493 102.965 114.106 1.00 14.85 137 SER B C 1
ATOM 6055 O O . SER B 1 137 ? 20.717 103.003 114.038 1.00 15.41 137 SER B O 1
ATOM 6063 N N . ASP B 1 138 ? 18.834 103.267 115.220 1.00 15.01 138 ASP B N 1
ATOM 6064 C CA . ASP B 1 138 ? 19.564 103.606 116.428 1.00 16.08 138 ASP B CA 1
ATOM 6065 C C . ASP B 1 138 ? 20.418 102.431 116.916 1.00 18.03 138 ASP B C 1
ATOM 6066 O O . ASP B 1 138 ? 21.550 102.622 117.375 1.00 19.28 138 ASP B O 1
ATOM 6075 N N . THR B 1 139 ? 19.881 101.219 116.800 1.00 18.23 139 THR B N 1
ATOM 6076 C CA . THR B 1 139 ? 20.601 100.018 117.227 1.00 18.96 139 THR B CA 1
ATOM 6077 C C . THR B 1 139 ? 21.592 99.529 116.176 1.00 17.95 139 THR B C 1
ATOM 6078 O O . THR B 1 139 ? 22.719 99.154 116.503 1.00 17.39 139 THR B O 1
ATOM 6089 N N . PHE B 1 140 ? 21.164 99.528 114.916 1.00 15.20 140 PHE B N 1
ATOM 6090 C CA . PHE B 1 140 ? 21.902 98.828 113.858 1.00 15.21 140 PHE B CA 1
ATOM 6091 C C . PHE B 1 140 ? 22.688 99.726 112.910 1.00 15.47 140 PHE B C 1
ATOM 6092 O O . PHE B 1 140 ? 23.340 99.230 111.991 1.00 17.14 140 PHE B O 1
ATOM 6109 N N . GLY B 1 141 ? 22.645 101.033 113.131 1.00 16.01 141 GLY B N 1
ATOM 6110 C CA . GLY B 1 141 ? 23.327 101.963 112.244 1.00 19.91 141 GLY B CA 1
ATOM 6111 C C . GLY B 1 141 ? 22.621 102.008 110.902 1.00 20.39 141 GLY B C 1
ATOM 6112 O O . GLY B 1 141 ? 21.401 101.838 110.835 1.00 21.96 141 GLY B O 1
ATOM 6116 N N . THR B 1 142 ? 23.366 102.234 109.824 1.00 16.80 142 THR B N 1
ATOM 6117 C CA . THR B 1 142 ? 22.742 102.273 108.506 1.00 16.82 142 THR B CA 1
ATOM 6118 C C . THR B 1 142 ? 22.469 100.845 108.034 1.00 15.66 142 THR B C 1
ATOM 6119 O O . THR B 1 142 ? 23.378 100.011 108.024 1.00 17.94 142 THR B O 1
ATOM 6130 N N . ILE B 1 143 ? 21.217 100.568 107.665 1.00 14.10 143 ILE B N 1
ATOM 6131 C CA . ILE B 1 143 ? 20.845 99.291 107.059 1.00 14.41 143 ILE B CA 1
ATOM 6132 C C . ILE B 1 143 ? 20.562 99.525 105.583 1.00 15.92 143 ILE B C 1
ATOM 6133 O O . ILE B 1 143 ? 19.794 100.425 105.248 1.00 16.90 143 ILE B O 1
ATOM 6149 N N . VAL B 1 144 ? 21.190 98.732 104.709 1.00 14.04 144 VAL B N 1
ATOM 6150 C CA . VAL B 1 144 ? 20.944 98.834 103.269 1.00 14.16 144 VAL B CA 1
ATOM 6151 C C . VAL B 1 144 ? 20.333 97.547 102.735 1.00 14.33 144 VAL B C 1
ATOM 6152 O O . VAL B 1 144 ? 20.598 96.460 103.250 1.00 16.58 144 VAL B O 1
ATOM 6165 N N . GLY B 1 145 ? 19.504 97.672 101.708 1.00 13.94 145 GLY B N 1
ATOM 6166 C CA . GLY B 1 145 ? 18.906 96.506 101.087 1.00 13.96 145 GLY B CA 1
ATOM 6167 C C . GLY B 1 145 ? 18.134 96.836 99.834 1.00 14.15 145 GLY B C 1
ATOM 6168 O O . GLY B 1 145 ? 18.238 97.949 99.295 1.00 14.37 145 GLY B O 1
ATOM 6172 N N . PHE B 1 146 ? 17.358 95.856 99.372 1.00 14.21 146 PHE B N 1
ATOM 6173 C CA . PHE B 1 146 ? 16.446 96.050 98.260 1.00 14.50 146 PHE B CA 1
ATOM 6174 C C . PHE B 1 146 ? 15.116 95.444 98.668 1.00 14.21 146 PHE B C 1
ATOM 6175 O O . PHE B 1 146 ? 15.058 94.277 99.064 1.00 14.21 146 PHE B O 1
ATOM 6192 N N . GLU B 1 147 ? 14.057 96.244 98.603 1.00 14.09 147 GLU B N 1
ATOM 6193 C CA . GLU B 1 147 ? 12.723 95.763 98.969 1.00 14.34 147 GLU B CA 1
ATOM 6194 C C . GLU B 1 147 ? 11.942 95.433 97.707 1.00 14.70 147 GLU B C 1
ATOM 6195 O O . GLU B 1 147 ? 12.118 96.077 96.674 1.00 15.11 147 GLU B O 1
ATOM 6207 N N . ASN B 1 148 ? 11.105 94.402 97.783 1.00 14.80 148 ASN B N 1
ATOM 6208 C CA . ASN B 1 148 ? 10.296 94.000 96.644 1.00 15.60 148 ASN B CA 1
ATOM 6209 C C . ASN B 1 148 ? 9.150 93.130 97.147 1.00 15.71 148 ASN B C 1
ATOM 6210 O O . ASN B 1 148 ? 9.159 91.912 96.956 1.00 16.15 148 ASN B O 1
ATOM 6221 N N . HIS B 1 149 ? 8.184 93.755 97.819 1.00 15.41 149 HIS B N 1
ATOM 6222 C CA . HIS B 1 149 ? 7.115 93.006 98.471 1.00 15.52 149 HIS B CA 1
ATOM 6223 C C . HIS B 1 149 ? 5.747 93.633 98.255 1.00 15.94 149 HIS B C 1
ATOM 6224 O O . HIS B 1 149 ? 5.571 94.843 98.368 1.00 15.75 149 HIS B O 1
ATOM 6238 N N . GLY B 1 150 ? 4.780 92.787 97.925 1.00 16.69 150 GLY B N 1
ATOM 6239 C CA . GLY B 1 150 ? 3.401 93.224 97.795 1.00 17.28 150 GLY B CA 1
ATOM 6240 C C . GLY B 1 150 ? 2.772 93.446 99.158 1.00 16.78 150 GLY B C 1
ATOM 6241 O O . GLY B 1 150 ? 1.785 94.164 99.286 1.00 17.10 150 GLY B O 1
ATOM 6245 N N . GLY B 1 151 ? 3.348 92.820 100.177 1.00 16.13 151 GLY B N 1
ATOM 6246 C CA . GLY B 1 151 ? 2.812 92.891 101.521 1.00 15.75 151 GLY B CA 1
ATOM 6247 C C . GLY B 1 151 ? 2.953 94.264 102.156 1.00 15.15 151 GLY B C 1
ATOM 6248 O O . GLY B 1 151 ? 4.012 94.908 102.058 1.00 14.91 151 GLY B O 1
ATOM 6252 N N . ARG B 1 152 ? 1.863 94.725 102.766 1.00 15.49 152 ARG B N 1
ATOM 6253 C CA . ARG B 1 152 ? 1.883 95.872 103.669 1.00 15.76 152 ARG B CA 1
ATOM 6254 C C . ARG B 1 152 ? 1.681 95.350 105.086 1.00 15.68 152 ARG B C 1
ATOM 6255 O O . ARG B 1 152 ? 0.619 94.823 105.403 1.00 15.87 152 ARG B O 1
ATOM 6276 N N . THR B 1 153 ? 2.690 95.488 105.934 1.00 13.93 153 THR B N 1
ATOM 6277 C CA . THR B 1 153 ? 2.592 94.992 107.308 1.00 13.75 153 THR B CA 1
ATOM 6278 C C . THR B 1 153 ? 2.338 96.162 108.243 1.00 13.62 153 THR B C 1
ATOM 6279 O O . THR B 1 153 ? 2.982 97.208 108.123 1.00 13.34 153 THR B O 1
ATOM 6290 N N . TYR B 1 154 ? 1.392 95.968 109.163 1.00 13.97 154 TYR B N 1
ATOM 6291 C CA . TYR B 1 154 ? 0.987 96.985 110.128 1.00 14.06 154 TYR B CA 1
ATOM 6292 C C . TYR B 1 154 ? 1.130 96.453 111.542 1.00 13.97 154 TYR B C 1
ATOM 6293 O O . TYR B 1 154 ? 0.454 95.500 111.902 1.00 14.36 154 TYR B O 1
ATOM 6311 N N . HIS B 1 155 ? 1.972 97.084 112.349 1.00 13.60 155 HIS B N 1
ATOM 6312 C CA . HIS B 1 155 ? 2.134 96.668 113.735 1.00 13.65 155 HIS B CA 1
ATOM 6313 C C . HIS B 1 155 ? 2.597 97.834 114.608 1.00 14.82 155 HIS B C 1
ATOM 6314 O O . HIS B 1 155 ? 3.062 98.861 114.097 1.00 15.17 155 HIS B O 1
ATOM 6328 N N . ASP B 1 156 ? 2.420 97.682 115.923 1.00 13.91 156 ASP B N 1
ATOM 6329 C CA . ASP B 1 156 ? 2.737 98.739 116.892 1.00 14.09 156 ASP B CA 1
ATOM 6330 C C . ASP B 1 156 ? 4.011 98.452 117.686 1.00 13.89 156 ASP B C 1
ATOM 6331 O O . ASP B 1 156 ? 4.284 99.105 118.693 1.00 14.21 156 ASP B O 1
ATOM 6340 N N . PHE B 1 157 ? 4.772 97.454 117.260 1.00 13.51 157 PHE B N 1
ATOM 6341 C CA . PHE B 1 157 ? 5.973 97.062 117.979 1.00 13.48 157 PHE B CA 1
ATOM 6342 C C . PHE B 1 157 ? 7.183 97.858 117.496 1.00 13.14 157 PHE B C 1
ATOM 6343 O O . PHE B 1 157 ? 7.082 98.678 116.573 1.00 12.92 157 PHE B O 1
ATOM 6360 N N . GLY B 1 158 ? 8.321 97.620 118.134 1.00 13.24 158 GLY B N 1
ATOM 6361 C CA . GLY B 1 158 ? 9.572 98.213 117.701 1.00 13.16 158 GLY B CA 1
ATOM 6362 C C . GLY B 1 158 ? 9.884 97.908 116.242 1.00 12.56 158 GLY B C 1
ATOM 6363 O O . GLY B 1 158 ? 9.413 96.915 115.693 1.00 12.41 158 GLY B O 1
ATOM 6367 N N . THR B 1 159 ? 10.678 98.771 115.609 1.00 12.43 159 THR B N 1
ATOM 6368 C CA . THR B 1 159 ? 11.039 98.597 114.210 1.00 12.09 159 THR B CA 1
ATOM 6369 C C . THR B 1 159 ? 12.561 98.614 114.079 1.00 12.16 159 THR B C 1
ATOM 6370 O O . THR B 1 159 ? 13.259 98.992 115.016 1.00 12.51 159 THR B O 1
ATOM 6381 N N . LEU B 1 160 ? 13.078 98.228 112.915 1.00 11.96 160 LEU B N 1
ATOM 6382 C CA . LEU B 1 160 ? 14.528 98.262 112.723 1.00 12.36 160 LEU B CA 1
ATOM 6383 C C . LEU B 1 160 ? 14.989 99.704 112.573 1.00 12.40 160 LEU B C 1
ATOM 6384 O O . LEU B 1 160 ? 16.141 100.020 112.856 1.00 14.15 160 LEU B O 1
ATOM 6400 N N . GLY B 1 161 ? 14.094 100.590 112.148 1.00 12.25 161 GLY B N 1
ATOM 6401 C CA . GLY B 1 161 ? 14.458 101.986 112.013 1.00 12.61 161 GLY B CA 1
ATOM 6402 C C . GLY B 1 161 ? 13.691 102.806 110.996 1.00 15.78 161 GLY B C 1
ATOM 6403 O O . GLY B 1 161 ? 12.789 102.323 110.297 1.00 16.64 161 GLY B O 1
ATOM 6407 N N . HIS B 1 162 ? 14.078 104.077 110.945 1.00 15.80 162 HIS B N 1
ATOM 6408 C CA . HIS B 1 162 ? 13.503 105.078 110.064 1.00 13.92 162 HIS B CA 1
ATOM 6409 C C . HIS B 1 162 ? 14.066 104.911 108.659 1.00 14.24 162 HIS B C 1
ATOM 6410 O O . HIS B 1 162 ? 15.275 104.859 108.468 1.00 14.42 162 HIS B O 1
ATOM 6424 N N . VAL B 1 163 ? 13.170 104.818 107.687 1.00 13.60 163 VAL B N 1
ATOM 6425 C CA . VAL B 1 163 ? 13.540 104.671 106.288 1.00 13.39 163 VAL B CA 1
ATOM 6426 C C . VAL B 1 163 ? 13.838 106.048 105.700 1.00 14.72 163 VAL B C 1
ATOM 6427 O O . VAL B 1 163 ? 12.944 106.900 105.627 1.00 15.83 163 VAL B O 1
ATOM 6440 N N . THR B 1 164 ? 15.082 106.269 105.284 1.00 16.54 164 THR B N 1
ATOM 6441 C CA . THR B 1 164 ? 15.479 107.547 104.698 1.00 18.95 164 THR B CA 1
ATOM 6442 C C . THR B 1 164 ? 15.362 107.524 103.183 1.00 18.08 164 THR B C 1
ATOM 6443 O O . THR B 1 164 ? 15.257 108.575 102.550 1.00 19.08 164 THR B O 1
ATOM 6454 N N . PHE B 1 165 ? 15.398 106.329 102.603 1.00 15.10 165 PHE B N 1
ATOM 6455 C CA . PHE B 1 165 ? 15.071 106.152 101.190 1.00 15.94 165 PHE B CA 1
ATOM 6456 C C . PHE B 1 165 ? 14.339 104.832 101.046 1.00 15.14 165 PHE B C 1
ATOM 6457 O O . PHE B 1 165 ? 14.821 103.812 101.534 1.00 14.20 165 PHE B O 1
ATOM 6474 N N . GLY B 1 166 ? 13.177 104.854 100.390 1.00 14.99 166 GLY B N 1
ATOM 6475 C CA . GLY B 1 166 ? 12.377 103.650 100.214 1.00 15.53 166 GLY B CA 1
ATOM 6476 C C . GLY B 1 166 ? 11.088 103.684 101.018 1.00 14.36 166 GLY B C 1
ATOM 6477 O O . GLY B 1 166 ? 10.647 104.752 101.445 1.00 14.70 166 GLY B O 1
ATOM 6481 N N . TYR B 1 167 ? 10.493 102.512 101.229 1.00 13.93 167 TYR B N 1
ATOM 6482 C CA . TYR B 1 167 ? 9.171 102.413 101.852 1.00 13.88 167 TYR B CA 1
ATOM 6483 C C . TYR B 1 167 ? 9.190 101.756 103.227 1.00 13.22 167 TYR B C 1
ATOM 6484 O O . TYR B 1 167 ? 8.701 102.336 104.200 1.00 13.21 167 TYR B O 1
ATOM 6502 N N . GLY B 1 168 ? 9.723 100.538 103.302 1.00 12.83 168 GLY B N 1
ATOM 6503 C CA . GLY B 1 168 ? 9.655 99.763 104.535 1.00 12.38 168 GLY B CA 1
ATOM 6504 C C . GLY B 1 168 ? 8.438 98.855 104.605 1.00 12.44 168 GLY B C 1
ATOM 6505 O O . GLY B 1 168 ? 8.044 98.255 103.604 1.00 12.73 168 GLY B O 1
ATOM 6509 N N . ASN B 1 169 ? 7.849 98.750 105.797 1.00 12.48 169 ASN B N 1
ATOM 6510 C CA . ASN B 1 169 ? 6.740 97.827 106.046 1.00 12.43 169 ASN B CA 1
ATOM 6511 C C . ASN B 1 169 ? 5.493 98.080 105.206 1.00 13.77 169 ASN B C 1
ATOM 6512 O O . ASN B 1 169 ? 4.761 97.143 104.871 1.00 14.24 169 ASN B O 1
ATOM 6523 N N . ASN B 1 170 ? 5.244 99.344 104.883 1.00 14.33 170 ASN B N 1
ATOM 6524 C CA . ASN B 1 170 ? 4.019 99.726 104.192 1.00 14.33 170 ASN B CA 1
ATOM 6525 C C . ASN B 1 170 ? 4.202 101.054 103.441 1.00 14.42 170 ASN B C 1
ATOM 6526 O O . ASN B 1 170 ? 5.314 101.593 103.387 1.00 14.41 170 ASN B O 1
ATOM 6537 N N . ASP B 1 171 ? 3.126 101.582 102.861 1.00 15.24 171 ASP B N 1
ATOM 6538 C CA . ASP B 1 171 ? 3.234 102.738 101.973 1.00 18.09 171 ASP B CA 1
ATOM 6539 C C . ASP B 1 171 ? 3.534 104.047 102.707 1.00 20.59 171 ASP B C 1
ATOM 6540 O O . ASP B 1 171 ? 4.036 104.986 102.096 1.00 26.28 171 ASP B O 1
ATOM 6549 N N . GLU B 1 172 ? 3.242 104.107 104.005 1.00 15.70 172 GLU B N 1
ATOM 6550 C CA . GLU B 1 172 ? 3.198 105.394 104.707 1.00 17.30 172 GLU B CA 1
ATOM 6551 C C . GLU B 1 172 ? 4.160 105.583 105.892 1.00 15.48 172 GLU B C 1
ATOM 6552 O O . GLU B 1 172 ? 4.606 106.699 106.133 1.00 15.87 172 GLU B O 1
ATOM 6564 N N . ASP B 1 173 ? 4.451 104.522 106.642 1.00 14.70 173 ASP B N 1
ATOM 6565 C CA . ASP B 1 173 ? 5.175 104.656 107.920 1.00 14.30 173 ASP B CA 1
ATOM 6566 C C . ASP B 1 173 ? 6.632 105.106 107.809 1.00 14.09 173 ASP B C 1
ATOM 6567 O O . ASP B 1 173 ? 7.173 105.703 108.747 1.00 14.17 173 ASP B O 1
ATOM 6576 N N . LYS B 1 174 ? 7.274 104.776 106.692 1.00 14.20 174 LYS B N 1
ATOM 6577 C CA . LYS B 1 174 ? 8.715 104.952 106.544 1.00 13.74 174 LYS B CA 1
ATOM 6578 C C . LYS B 1 174 ? 9.471 104.346 107.741 1.00 13.39 174 LYS B C 1
ATOM 6579 O O . LYS B 1 174 ? 10.381 104.953 108.304 1.00 13.34 174 LYS B O 1
ATOM 6598 N N . LYS B 1 175 ? 9.052 103.146 108.121 1.00 13.29 175 LYS B N 1
ATOM 6599 C CA . LYS B 1 175 ? 9.782 102.314 109.070 1.00 12.98 175 LYS B CA 1
ATOM 6600 C C . LYS B 1 175 ? 9.861 100.905 108.500 1.00 12.53 175 LYS B C 1
ATOM 6601 O O . LYS B 1 175 ? 8.929 100.465 107.829 1.00 12.62 175 LYS B O 1
ATOM 6620 N N . GLU B 1 176 ? 10.965 100.205 108.769 1.00 11.97 176 GLU B N 1
ATOM 6621 C CA . GLU B 1 176 ? 11.180 98.864 108.238 1.00 12.54 176 GLU B CA 1
ATOM 6622 C C . GLU B 1 176 ? 11.191 97.793 109.319 1.00 13.43 176 GLU B C 1
ATOM 6623 O O . GLU B 1 176 ? 11.826 97.942 110.367 1.00 13.08 176 GLU B O 1
ATOM 6635 N N . GLY B 1 177 ? 10.491 96.704 109.031 1.00 13.06 177 GLY B N 1
ATOM 6636 C CA . GLY B 1 177 ? 10.628 95.479 109.789 1.00 11.99 177 GLY B CA 1
ATOM 6637 C C . GLY B 1 177 ? 10.076 95.543 111.198 1.00 11.71 177 GLY B C 1
ATOM 6638 O O . GLY B 1 177 ? 9.245 96.387 111.539 1.00 11.72 177 GLY B O 1
ATOM 6642 N N . ILE B 1 178 ? 10.541 94.619 112.017 1.00 11.91 178 ILE B N 1
ATOM 6643 C CA . ILE B 1 178 ? 10.111 94.549 113.402 1.00 12.16 178 ILE B CA 1
ATOM 6644 C C . ILE B 1 178 ? 11.300 94.261 114.298 1.00 13.46 178 ILE B C 1
ATOM 6645 O O . ILE B 1 178 ? 12.245 93.569 113.907 1.00 14.13 178 ILE B O 1
ATOM 6661 N N . HIS B 1 179 ? 11.249 94.819 115.500 1.00 12.58 179 HIS B N 1
ATOM 6662 C CA . HIS B 1 179 ? 12.252 94.565 116.520 1.00 13.03 179 HIS B CA 1
ATOM 6663 C C . HIS B 1 179 ? 11.480 94.399 117.821 1.00 13.56 179 HIS B C 1
ATOM 6664 O O . HIS B 1 179 ? 11.060 95.378 118.432 1.00 13.79 179 HIS B O 1
ATOM 6678 N N . TYR B 1 180 ? 11.255 93.148 118.198 1.00 15.60 180 TYR B N 1
ATOM 6679 C CA . TYR B 1 180 ? 10.455 92.804 119.363 1.00 15.28 180 TYR B CA 1
ATOM 6680 C C . TYR B 1 180 ? 11.332 92.028 120.331 1.00 15.27 180 TYR B C 1
ATOM 6681 O O . TYR B 1 180 ? 11.710 90.899 120.041 1.00 15.57 180 TYR B O 1
ATOM 6699 N N . LYS B 1 181 ? 11.652 92.633 121.477 1.00 15.61 181 LYS B N 1
ATOM 6700 C CA . LYS B 1 181 ? 12.662 92.079 122.368 1.00 16.47 181 LYS B CA 1
ATOM 6701 C C . LYS B 1 181 ? 13.919 91.801 121.523 1.00 16.36 181 LYS B C 1
ATOM 6702 O O . LYS B 1 181 ? 14.476 92.755 120.981 1.00 15.89 181 LYS B O 1
ATOM 6721 N N . ASN B 1 182 ? 14.362 90.547 121.390 1.00 16.89 182 ASN B N 1
ATOM 6722 C CA . ASN B 1 182 ? 15.547 90.242 120.576 1.00 16.93 182 ASN B CA 1
ATOM 6723 C C . ASN B 1 182 ? 15.217 89.567 119.247 1.00 16.45 182 ASN B C 1
ATOM 6724 O O . ASN B 1 182 ? 16.103 89.060 118.554 1.00 16.66 182 ASN B O 1
ATOM 6735 N N . LEU B 1 183 ? 13.936 89.595 118.891 1.00 15.92 183 LEU B N 1
ATOM 6736 C CA . LEU B 1 183 ? 13.463 89.035 117.633 1.00 15.55 183 LEU B CA 1
ATOM 6737 C C . LEU B 1 183 ? 13.457 90.112 116.562 1.00 15.23 183 LEU B C 1
ATOM 6738 O O . LEU B 1 183 ? 12.864 91.179 116.768 1.00 14.66 183 LEU B O 1
ATOM 6754 N N . LEU B 1 184 ? 14.125 89.832 115.443 1.00 14.68 184 LEU B N 1
ATOM 6755 C CA . LEU B 1 184 ? 14.188 90.746 114.298 1.00 13.82 184 LEU B CA 1
ATOM 6756 C C . LEU B 1 184 ? 13.428 90.170 113.115 1.00 13.66 184 LEU B C 1
ATOM 6757 O O . LEU B 1 184 ? 13.431 88.963 112.896 1.00 14.20 184 LEU B O 1
ATOM 6773 N N . GLY B 1 185 ? 12.785 91.045 112.351 1.00 13.42 185 GLY B N 1
ATOM 6774 C CA . GLY B 1 185 ? 12.057 90.629 111.169 1.00 13.02 185 GLY B CA 1
ATOM 6775 C C . GLY B 1 185 ? 12.196 91.700 110.116 1.00 12.55 185 GLY B C 1
ATOM 6776 O O . GLY B 1 185 ? 12.227 92.880 110.436 1.00 12.21 185 GLY B O 1
ATOM 6780 N N . THR B 1 186 ? 12.298 91.300 108.857 1.00 12.68 186 THR B N 1
ATOM 6781 C CA . THR B 1 186 ? 12.557 92.267 107.807 1.00 15.12 186 THR B CA 1
ATOM 6782 C C . THR B 1 186 ? 12.133 91.760 106.441 1.00 16.15 186 THR B C 1
ATOM 6783 O O . THR B 1 186 ? 12.099 90.550 106.172 1.00 16.71 186 THR B O 1
ATOM 6794 N N . TYR B 1 187 ? 11.805 92.725 105.591 1.00 13.57 187 TYR B N 1
ATOM 6795 C CA . TYR B 1 187 ? 11.551 92.481 104.188 1.00 12.82 187 TYR B CA 1
ATOM 6796 C C . TYR B 1 187 ? 12.840 92.457 103.369 1.00 13.63 187 TYR B C 1
ATOM 6797 O O . TYR B 1 187 ? 12.830 92.042 102.200 1.00 13.78 187 TYR B O 1
ATOM 6815 N N . LEU B 1 188 ? 13.937 92.924 103.962 1.00 13.58 188 LEU B N 1
ATOM 6816 C CA . LEU B 1 188 ? 15.235 92.839 103.305 1.00 13.47 188 LEU B CA 1
ATOM 6817 C C . LEU B 1 188 ? 15.677 91.379 103.276 1.00 14.96 188 LEU B C 1
ATOM 6818 O O . LEU B 1 188 ? 15.219 90.563 104.076 1.00 15.22 188 LEU B O 1
ATOM 6834 N N . HIS B 1 189 ? 16.561 91.041 102.347 1.00 17.01 189 HIS B N 1
ATOM 6835 C CA . HIS B 1 189 ? 16.850 89.638 102.084 1.00 16.23 189 HIS B CA 1
ATOM 6836 C C . HIS B 1 189 ? 18.152 89.510 101.324 1.00 16.15 189 HIS B C 1
ATOM 6837 O O . HIS B 1 189 ? 18.771 90.512 100.961 1.00 15.81 189 HIS B O 1
ATOM 6852 N N . GLY B 1 190 ? 18.570 88.274 101.083 1.00 16.83 190 GLY B N 1
ATOM 6853 C CA . GLY B 1 190 ? 19.810 88.023 100.382 1.00 20.99 190 GLY B CA 1
ATOM 6854 C C . GLY B 1 190 ? 19.716 88.486 98.943 1.00 22.83 190 GLY B C 1
ATOM 6855 O O . GLY B 1 190 ? 18.622 88.520 98.373 1.00 22.35 190 GLY B O 1
ATOM 6859 N N . PRO B 1 191 ? 20.860 88.828 98.335 1.00 24.35 191 PRO B N 1
ATOM 6860 C CA . PRO B 1 191 ? 22.207 88.730 98.908 1.00 22.91 191 PRO B CA 1
ATOM 6861 C C . PRO B 1 191 ? 22.659 89.965 99.693 1.00 19.09 191 PRO B C 1
ATOM 6862 O O . PRO B 1 191 ? 23.764 89.951 100.224 1.00 18.88 191 PRO B O 1
ATOM 6873 N N . ILE B 1 192 ? 21.836 91.008 99.775 1.00 16.96 192 ILE B N 1
ATOM 6874 C CA . ILE B 1 192 ? 22.298 92.255 100.382 1.00 17.37 192 ILE B CA 1
ATOM 6875 C C . ILE B 1 192 ? 22.235 92.243 101.914 1.00 17.37 192 ILE B C 1
ATOM 6876 O O . ILE B 1 192 ? 23.107 92.810 102.568 1.00 16.02 192 ILE B O 1
ATOM 6892 N N . LEU B 1 193 ? 21.224 91.588 102.486 1.00 17.47 193 LEU B N 1
ATOM 6893 C CA . LEU B 1 193 ? 20.978 91.700 103.933 1.00 16.17 193 LEU B CA 1
ATOM 6894 C C . LEU B 1 193 ? 22.203 91.374 104.802 1.00 16.20 193 LEU B C 1
ATOM 6895 O O . LEU B 1 193 ? 22.485 92.105 105.754 1.00 15.52 193 LEU B O 1
ATOM 6911 N N . PRO B 1 194 ? 22.940 90.295 104.482 1.00 16.91 194 PRO B N 1
ATOM 6912 C CA . PRO B 1 194 ? 24.096 89.941 105.323 1.00 19.33 194 PRO B CA 1
ATOM 6913 C C . PRO B 1 194 ? 25.228 90.968 105.316 1.00 18.25 194 PRO B C 1
ATOM 6914 O O . PRO B 1 194 ? 26.129 90.893 106.151 1.00 18.25 194 PRO B O 1
ATOM 6925 N N . LYS B 1 195 ? 25.196 91.906 104.377 1.00 18.04 195 LYS B N 1
ATOM 6926 C CA . LYS B 1 195 ? 26.163 92.991 104.383 1.00 17.60 195 LYS B CA 1
ATOM 6927 C C . LYS B 1 195 ? 25.993 93.862 105.621 1.00 17.17 195 LYS B C 1
ATOM 6928 O O . LYS B 1 195 ? 26.914 94.568 106.021 1.00 17.66 195 LYS B O 1
ATOM 6947 N N . ASN B 1 196 ? 24.808 93.805 106.217 1.00 16.37 196 ASN B N 1
ATOM 6948 C CA . ASN B 1 196 ? 24.511 94.561 107.426 1.00 16.02 196 ASN B CA 1
ATOM 6949 C C . ASN B 1 196 ? 24.995 93.817 108.661 1.00 16.59 196 ASN B C 1
ATOM 6950 O O . ASN B 1 196 ? 24.221 93.173 109.369 1.00 16.78 196 ASN B O 1
ATOM 6961 N N . TYR B 1 197 ? 26.292 93.915 108.910 1.00 18.67 197 TYR B N 1
ATOM 6962 C CA . TYR B 1 197 ? 26.941 93.102 109.926 1.00 19.19 197 TYR B CA 1
ATOM 6963 C C . TYR B 1 197 ? 26.455 93.400 111.341 1.00 18.58 197 TYR B C 1
ATOM 6964 O O . TYR B 1 197 ? 26.562 92.544 112.218 1.00 18.68 197 TYR B O 1
ATOM 6982 N N . GLU B 1 198 ? 25.923 94.600 111.574 1.00 18.08 198 GLU B N 1
ATOM 6983 C CA . GLU B 1 198 ? 25.446 94.966 112.919 1.00 17.64 198 GLU B CA 1
ATOM 6984 C C . GLU B 1 198 ? 24.284 94.090 113.357 1.00 16.66 198 GLU B C 1
ATOM 6985 O O . GLU B 1 198 ? 24.118 93.805 114.546 1.00 16.58 198 GLU B O 1
ATOM 6997 N N . ILE B 1 199 ? 23.466 93.685 112.394 1.00 15.50 199 ILE B N 1
ATOM 6998 C CA . ILE B 1 199 ? 22.365 92.770 112.666 1.00 14.94 199 ILE B CA 1
ATOM 6999 C C . ILE B 1 199 ? 22.927 91.428 113.130 1.00 15.78 199 ILE B C 1
ATOM 7000 O O . ILE B 1 199 ? 22.518 90.891 114.158 1.00 16.31 199 ILE B O 1
ATOM 7016 N N . THR B 1 200 ? 23.872 90.897 112.363 1.00 17.22 200 THR B N 1
ATOM 7017 C CA . THR B 1 200 ? 24.548 89.653 112.718 1.00 17.48 200 THR B CA 1
ATOM 7018 C C . THR B 1 200 ? 25.185 89.731 114.109 1.00 18.27 200 THR B C 1
ATOM 7019 O O . THR B 1 200 ? 25.023 88.818 114.931 1.00 20.15 200 THR B O 1
ATOM 7030 N N . ASP B 1 201 ? 25.909 90.811 114.380 1.00 18.29 201 ASP B N 1
ATOM 7031 C CA . ASP B 1 201 ? 26.626 90.916 115.647 1.00 19.34 201 ASP B CA 1
ATOM 7032 C C . ASP B 1 201 ? 25.651 91.060 116.817 1.00 18.69 201 ASP B C 1
ATOM 7033 O O . ASP B 1 201 ? 25.928 90.573 117.912 1.00 19.44 201 ASP B O 1
ATOM 7042 N N . TYR B 1 202 ? 24.510 91.710 116.588 1.00 17.43 202 TYR B N 1
ATOM 7043 C CA . TYR B 1 202 ? 23.476 91.832 117.618 1.00 17.69 202 TYR B CA 1
ATOM 7044 C C . TYR B 1 202 ? 23.001 90.459 118.082 1.00 16.77 202 TYR B C 1
ATOM 7045 O O . TYR B 1 202 ? 22.912 90.191 119.282 1.00 17.33 202 TYR B O 1
ATOM 7063 N N . LEU B 1 203 ? 22.709 89.585 117.125 1.00 16.24 203 LEU B N 1
ATOM 7064 C CA . LEU B 1 203 ? 22.233 88.248 117.443 1.00 16.39 203 LEU B CA 1
ATOM 7065 C C . LEU B 1 203 ? 23.296 87.485 118.238 1.00 17.70 203 LEU B C 1
ATOM 7066 O O . LEU B 1 203 ? 22.993 86.854 119.255 1.00 18.16 203 LEU B O 1
ATOM 7082 N N . LEU B 1 204 ? 24.546 87.576 117.799 1.00 18.59 204 LEU B N 1
ATOM 7083 C CA . LEU B 1 204 ? 25.637 86.920 118.514 1.00 20.11 204 LEU B CA 1
ATOM 7084 C C . LEU B 1 204 ? 25.816 87.496 119.919 1.00 20.90 204 LEU B C 1
ATOM 7085 O O . LEU B 1 204 ? 25.921 86.748 120.890 1.00 21.79 204 LEU B O 1
ATOM 7101 N N A GLU B 1 205 ? 25.861 88.824 120.010 0.55 20.86 205 GLU B N 1
ATOM 7102 N N B GLU B 1 205 ? 25.845 88.820 120.025 0.45 20.85 205 GLU B N 1
ATOM 7103 C CA A GLU B 1 205 ? 26.027 89.518 121.288 0.55 23.25 205 GLU B CA 1
ATOM 7104 C CA B GLU B 1 205 ? 26.053 89.469 121.315 0.45 22.73 205 GLU B CA 1
ATOM 7105 C C A GLU B 1 205 ? 24.960 89.117 122.305 0.55 22.31 205 GLU B C 1
ATOM 7106 C C B GLU B 1 205 ? 24.955 89.126 122.322 0.45 22.26 205 GLU B C 1
ATOM 7107 O O A GLU B 1 205 ? 25.267 88.821 123.463 0.55 23.95 205 GLU B O 1
ATOM 7108 O O B GLU B 1 205 ? 25.239 88.877 123.496 0.45 23.88 205 GLU B O 1
ATOM 7131 N N . LYS B 1 206 ? 23.705 89.115 121.873 1.00 19.84 206 LYS B N 1
ATOM 7132 C CA . LYS B 1 206 ? 22.599 88.790 122.773 1.00 19.74 206 LYS B CA 1
ATOM 7133 C C . LYS B 1 206 ? 22.662 87.326 123.182 1.00 20.45 206 LYS B C 1
ATOM 7134 O O . LYS B 1 206 ? 22.433 86.980 124.343 1.00 21.46 206 LYS B O 1
ATOM 7153 N N . ALA B 1 207 ? 23.001 86.463 122.233 1.00 20.26 207 ALA B N 1
ATOM 7154 C CA . ALA B 1 207 ? 23.123 85.036 122.522 1.00 21.75 207 ALA B CA 1
ATOM 7155 C C . ALA B 1 207 ? 24.236 84.752 123.537 1.00 22.94 207 ALA B C 1
ATOM 7156 O O . ALA B 1 207 ? 24.048 83.969 124.476 1.00 23.94 207 ALA B O 1
ATOM 7163 N N . CYS B 1 208 ? 25.392 85.383 123.354 1.00 23.55 208 CYS B N 1
ATOM 7164 C CA . CYS B 1 208 ? 26.504 85.190 124.286 1.00 25.42 208 CYS B CA 1
ATOM 7165 C C . CYS B 1 208 ? 26.182 85.713 125.690 1.00 26.21 208 CYS B C 1
ATOM 7166 O O . CYS B 1 208 ? 26.538 85.070 126.670 1.00 27.74 208 CYS B O 1
ATOM 7174 N N . GLU B 1 209 ? 25.513 86.865 125.791 1.00 25.30 209 GLU B N 1
ATOM 7175 C CA . GLU B 1 209 ? 25.074 87.384 127.094 1.00 26.75 209 GLU B CA 1
ATOM 7176 C C . GLU B 1 209 ? 24.176 86.386 127.810 1.00 26.40 209 GLU B C 1
ATOM 7177 O O . GLU B 1 209 ? 24.333 86.125 129.000 1.00 27.98 209 GLU B O 1
ATOM 7189 N N . ARG B 1 210 ? 23.207 85.854 127.076 1.00 25.05 210 ARG B N 1
ATOM 7190 C CA . ARG B 1 210 ? 22.226 84.951 127.659 1.00 25.34 210 ARG B CA 1
ATOM 7191 C C . ARG B 1 210 ? 22.858 83.627 128.087 1.00 26.90 210 ARG B C 1
ATOM 7192 O O . ARG B 1 210 ? 22.489 83.064 129.115 1.00 28.15 210 ARG B O 1
ATOM 7213 N N . LYS B 1 211 ? 23.816 83.147 127.302 1.00 26.98 211 LYS B N 1
ATOM 7214 C CA . LYS B 1 211 ? 24.506 81.896 127.613 1.00 28.51 211 LYS B CA 1
ATOM 7215 C C . LYS B 1 211 ? 25.568 82.098 128.690 1.00 30.50 211 LYS B C 1
ATOM 7216 O O . LYS B 1 211 ? 25.881 81.177 129.458 1.00 32.25 211 LYS B O 1
ATOM 7235 N N . GLY B 1 212 ? 26.129 83.300 128.737 1.00 30.41 212 GLY B N 1
ATOM 7236 C CA . GLY B 1 212 ? 27.132 83.633 129.728 1.00 32.31 212 GLY B CA 1
ATOM 7237 C C . GLY B 1 212 ? 28.551 83.337 129.284 1.00 33.23 212 GLY B C 1
ATOM 7238 O O . GLY B 1 212 ? 29.381 82.949 130.097 1.00 35.19 212 GLY B O 1
ATOM 7242 N N . ILE B 1 213 ? 28.825 83.513 127.994 1.00 32.90 213 ILE B N 1
ATOM 7243 C CA . ILE B 1 213 ? 30.179 83.362 127.461 1.00 35.30 213 ILE B CA 1
ATOM 7244 C C . ILE B 1 213 ? 30.662 84.693 126.885 1.00 34.47 213 ILE B C 1
ATOM 7245 O O . ILE B 1 213 ? 29.848 85.546 126.520 1.00 31.67 213 ILE B O 1
ATOM 7261 N N . PRO B 1 214 ? 31.988 84.886 126.812 1.00 34.28 214 PRO B N 1
ATOM 7262 C CA . PRO B 1 214 ? 32.481 86.164 126.288 1.00 33.98 214 PRO B CA 1
ATOM 7263 C C . PRO B 1 214 ? 32.213 86.330 124.798 1.00 35.17 214 PRO B C 1
ATOM 7264 O O . PRO B 1 214 ? 32.157 85.337 124.064 1.00 33.33 214 PRO B O 1
ATOM 7275 N N . PHE B 1 215 ? 32.042 87.580 124.376 1.00 34.77 215 PHE B N 1
ATOM 7276 C CA . PHE B 1 215 ? 31.968 87.934 122.964 1.00 30.60 215 PHE B CA 1
ATOM 7277 C C . PHE B 1 215 ? 33.127 88.883 122.667 1.00 31.67 215 PHE B C 1
ATOM 7278 O O . PHE B 1 215 ? 32.969 90.104 122.700 1.00 36.56 215 PHE B O 1
ATOM 7295 N N . GLU B 1 216 ? 34.293 88.310 122.392 1.00 32.55 216 GLU B N 1
ATOM 7296 C CA . GLU B 1 216 ? 35.530 89.083 122.277 1.00 37.41 216 GLU B CA 1
ATOM 7297 C C . GLU B 1 216 ? 36.359 88.641 121.072 1.00 35.60 216 GLU B C 1
ATOM 7298 O O . GLU B 1 216 ? 36.495 87.446 120.819 1.00 37.57 216 GLU B O 1
ATOM 7310 N N . PRO B 1 217 ? 36.930 89.599 120.325 1.00 36.16 217 PRO B N 1
ATOM 7311 C CA . PRO B 1 217 ? 36.793 91.052 120.482 1.00 36.92 217 PRO B CA 1
ATOM 7312 C C . PRO B 1 217 ? 35.437 91.537 119.991 1.00 36.86 217 PRO B C 1
ATOM 7313 O O . PRO B 1 217 ? 35.016 91.160 118.896 1.00 39.15 217 PRO B O 1
ATOM 7324 N N . LYS B 1 218 ? 34.758 92.354 120.787 1.00 35.14 218 LYS B N 1
ATOM 7325 C CA . LYS B 1 218 ? 33.441 92.835 120.402 1.00 38.29 218 LYS B CA 1
ATOM 7326 C C . LYS B 1 218 ? 33.540 93.696 119.142 1.00 35.65 218 LYS B C 1
ATOM 7327 O O . LYS B 1 218 ? 32.767 93.523 118.204 1.00 34.01 218 LYS B O 1
ATOM 7346 N N . GLU B 1 219 ? 34.503 94.616 119.128 1.00 37.38 219 GLU B N 1
ATOM 7347 C CA . GLU B 1 219 ? 34.699 95.507 117.989 1.00 41.73 219 GLU B CA 1
ATOM 7348 C C . GLU B 1 219 ? 35.786 94.953 117.089 1.00 42.00 219 GLU B C 1
ATOM 7349 O O . GLU B 1 219 ? 36.853 94.573 117.565 1.00 44.26 219 GLU B O 1
ATOM 7361 N N . ILE B 1 220 ? 35.513 94.897 115.789 1.00 42.44 220 ILE B N 1
ATOM 7362 C CA . ILE B 1 220 ? 36.510 94.437 114.829 1.00 44.28 220 ILE B CA 1
ATOM 7363 C C . ILE B 1 220 ? 36.494 95.298 113.567 1.00 44.32 220 ILE B C 1
ATOM 7364 O O . ILE B 1 220 ? 35.598 96.129 113.375 1.00 39.74 220 ILE B O 1
ATOM 7380 N N . ASP B 1 221 ? 37.502 95.097 112.720 1.00 46.46 221 ASP B N 1
ATOM 7381 C CA . ASP B 1 221 ? 37.643 95.849 111.474 1.00 47.55 221 ASP B CA 1
ATOM 7382 C C . ASP B 1 221 ? 36.537 95.498 110.487 1.00 43.16 221 ASP B C 1
ATOM 7383 O O . ASP B 1 221 ? 36.479 94.373 109.985 1.00 42.63 221 ASP B O 1
ATOM 7392 N N . ASN B 1 222 ? 35.667 96.467 110.210 1.00 37.50 222 ASN B N 1
ATOM 7393 C CA . ASN B 1 222 ? 34.556 96.270 109.288 1.00 32.30 222 ASN B CA 1
ATOM 7394 C C . ASN B 1 222 ? 34.662 97.156 108.050 1.00 34.88 222 ASN B C 1
ATOM 7395 O O . ASN B 1 222 ? 33.665 97.406 107.381 1.00 30.97 222 ASN B O 1
ATOM 7406 N N . GLU B 1 223 ? 35.870 97.615 107.737 1.00 38.02 223 GLU B N 1
ATOM 7407 C CA . GLU B 1 223 ? 36.058 98.596 106.668 1.00 41.18 223 GLU B CA 1
ATOM 7408 C C . GLU B 1 223 ? 35.506 98.110 105.325 1.00 34.79 223 GLU B C 1
ATOM 7409 O O . GLU B 1 223 ? 34.847 98.864 104.610 1.00 31.84 223 GLU B O 1
ATOM 7421 N N . ALA B 1 224 ? 35.761 96.852 104.989 1.00 34.87 224 ALA B N 1
ATOM 7422 C CA . ALA B 1 224 ? 35.264 96.289 103.736 1.00 35.13 224 ALA B CA 1
ATOM 7423 C C . ALA B 1 224 ? 33.738 96.271 103.711 1.00 30.97 224 ALA B C 1
ATOM 7424 O O . ALA B 1 224 ? 33.116 96.612 102.701 1.00 28.45 224 ALA B O 1
ATOM 7431 N N . GLU B 1 225 ? 33.132 95.875 104.826 1.00 29.47 225 GLU B N 1
ATOM 7432 C CA . GLU B 1 225 ? 31.678 95.818 104.918 1.00 27.99 225 GLU B CA 1
ATOM 7433 C C . GLU B 1 225 ? 31.083 97.232 104.835 1.00 26.41 225 GLU B C 1
ATOM 7434 O O . GLU B 1 225 ? 30.031 97.457 104.223 1.00 27.05 225 GLU B O 1
ATOM 7446 N N . ILE B 1 226 ? 31.770 98.181 105.459 1.00 23.61 226 ILE B N 1
ATOM 7447 C CA . ILE B 1 226 ? 31.373 99.581 105.425 1.00 22.35 226 ILE B CA 1
ATOM 7448 C C . ILE B 1 226 ? 31.389 100.103 103.987 1.00 22.27 226 ILE B C 1
ATOM 7449 O O . ILE B 1 226 ? 30.462 100.781 103.556 1.00 20.95 226 ILE B O 1
ATOM 7465 N N . GLN B 1 227 ? 32.438 99.774 103.241 1.00 24.24 227 GLN B N 1
ATOM 7466 C CA . GLN B 1 227 ? 32.531 100.182 101.843 1.00 30.42 227 GLN B CA 1
ATOM 7467 C C . GLN B 1 227 ? 31.430 99.551 100.986 1.00 27.23 227 GLN B C 1
ATOM 7468 O O . GLN B 1 227 ? 30.880 100.206 100.105 1.00 23.89 227 GLN B O 1
ATOM 7482 N N . ALA B 1 228 ? 31.097 98.290 101.249 1.00 26.77 228 ALA B N 1
ATOM 7483 C CA . ALA B 1 228 ? 30.082 97.603 100.458 1.00 25.12 228 ALA B CA 1
ATOM 7484 C C . ALA B 1 228 ? 28.707 98.239 100.680 1.00 22.85 228 ALA B C 1
ATOM 7485 O O . ALA B 1 228 ? 27.918 98.386 99.747 1.00 22.94 228 ALA B O 1
ATOM 7492 N N . LYS B 1 229 ? 28.437 98.628 101.923 1.00 21.35 229 LYS B N 1
ATOM 7493 C CA . LYS B 1 229 ? 27.226 99.367 102.251 1.00 19.81 229 LYS B CA 1
ATOM 7494 C C . LYS B 1 229 ? 27.171 100.719 101.530 1.00 18.86 229 LYS B C 1
ATOM 7495 O O . LYS B 1 229 ? 26.116 101.111 101.039 1.00 18.74 229 LYS B O 1
ATOM 7514 N N . GLN B 1 230 ? 28.301 101.423 101.467 1.00 19.15 230 GLN B N 1
ATOM 7515 C CA . GLN B 1 230 ? 28.342 102.745 100.836 1.00 18.86 230 GLN B CA 1
ATOM 7516 C C . GLN B 1 230 ? 27.995 102.667 99.354 1.00 19.38 230 GLN B C 1
ATOM 7517 O O . GLN B 1 230 ? 27.378 103.582 98.799 1.00 18.80 230 GLN B O 1
ATOM 7531 N N . VAL B 1 231 ? 28.414 101.586 98.709 1.00 20.96 231 VAL B N 1
ATOM 7532 C CA . VAL B 1 231 ? 28.056 101.361 97.317 1.00 22.25 231 VAL B CA 1
ATOM 7533 C C . VAL B 1 231 ? 26.540 101.348 97.158 1.00 21.19 231 VAL B C 1
ATOM 7534 O O . VAL B 1 231 ? 26.005 101.909 96.200 1.00 21.40 231 VAL B O 1
ATOM 7547 N N . LEU B 1 232 ? 25.851 100.735 98.113 1.00 20.50 232 LEU B N 1
ATOM 7548 C CA . LEU B 1 232 ? 24.402 100.601 98.037 1.00 20.62 232 LEU B CA 1
ATOM 7549 C C . LEU B 1 232 ? 23.681 101.877 98.470 1.00 19.31 232 LEU B C 1
ATOM 7550 O O . LEU B 1 232 ? 22.619 102.205 97.929 1.00 20.42 232 LEU B O 1
ATOM 7566 N N . ILE B 1 233 ? 24.254 102.592 99.437 1.00 17.50 233 ILE B N 1
ATOM 7567 C CA . ILE B 1 233 ? 23.739 103.901 99.830 1.00 16.59 233 ILE B CA 1
ATOM 7568 C C . ILE B 1 233 ? 23.793 104.845 98.636 1.00 16.61 233 ILE B C 1
ATOM 7569 O O . ILE B 1 233 ? 22.819 105.545 98.335 1.00 17.18 233 ILE B O 1
ATOM 7585 N N . ASP B 1 234 ? 24.939 104.863 97.957 1.00 17.27 234 ASP B N 1
ATOM 7586 C CA . ASP B 1 234 ? 25.134 105.754 96.821 1.00 17.90 234 ASP B CA 1
ATOM 7587 C C . ASP B 1 234 ? 24.227 105.350 95.662 1.00 18.52 234 ASP B C 1
ATOM 7588 O O . ASP B 1 234 ? 23.702 106.204 94.946 1.00 18.64 234 ASP B O 1
ATOM 7597 N N . ARG B 1 235 ? 24.041 104.046 95.475 1.00 23.08 235 ARG B N 1
ATOM 7598 C CA . ARG B 1 235 ? 23.145 103.560 94.433 1.00 24.67 235 ARG B CA 1
ATOM 7599 C C . ARG B 1 235 ? 21.721 104.016 94.728 1.00 22.67 235 ARG B C 1
ATOM 7600 O O . ARG B 1 235 ? 21.031 104.498 93.832 1.00 20.77 235 ARG B O 1
ATOM 7621 N N . ALA B 1 236 ? 21.288 103.882 95.982 1.00 20.96 236 ALA B N 1
ATOM 7622 C CA . ALA B 1 236 ? 19.950 104.316 96.376 1.00 22.08 236 ALA B CA 1
ATOM 7623 C C . ALA B 1 236 ? 19.699 105.772 95.989 1.00 19.95 236 ALA B C 1
ATOM 7624 O O . ALA B 1 236 ? 18.636 106.112 95.468 1.00 19.97 236 ALA B O 1
ATOM 7631 N N . ASN B 1 237 ? 20.695 106.617 96.231 1.00 18.15 237 ASN B N 1
ATOM 7632 C CA . ASN B 1 237 ? 20.573 108.048 95.991 1.00 19.93 237 ASN B CA 1
ATOM 7633 C C . ASN B 1 237 ? 21.028 108.508 94.604 1.00 21.51 237 ASN B C 1
ATOM 7634 O O . ASN B 1 237 ? 21.205 109.699 94.383 1.00 23.46 237 ASN B O 1
ATOM 7645 N N . ARG B 1 238 ? 21.207 107.582 93.668 1.00 22.00 238 ARG B N 1
ATOM 7646 C CA . ARG B 1 238 ? 21.627 107.958 92.322 1.00 27.04 238 ARG B CA 1
ATOM 7647 C C . ARG B 1 238 ? 20.527 108.772 91.646 1.00 26.17 238 ARG B C 1
ATOM 7648 O O . ARG B 1 238 ? 19.348 108.637 91.986 1.00 24.49 238 ARG B O 1
ATOM 7669 N N . GLN B 1 239 ? 20.914 109.621 90.697 1.00 24.00 239 GLN B N 1
ATOM 7670 C CA . GLN B 1 239 ? 19.960 110.485 90.005 1.00 22.63 239 GLN B CA 1
ATOM 7671 C C . GLN B 1 239 ? 19.095 109.700 89.027 1.00 27.69 239 GLN B C 1
ATOM 7672 O O . GLN B 1 239 ? 19.589 108.803 88.346 1.00 33.03 239 GLN B O 1
#